Protein AF-0000000074207426 (afdb_homodimer)

Sequence (542 aa):
MSATTTFRVLRGVLITVVCAVISLPIIWMIAAAFKTNVQVTDPTVGLVFSPTWDNFRNVLADGALVHSFGNSMLIGVVSTALSVVIAVPAAWAVGRFRMRRTGSTVLVARIIPAISLLVPWYYMFAQLGLVGSHLVLILSHMFVSVPLILWIMIGFFEGLPVELEDAARTDGLSAFGAFLRIALPLAAPGTASAAVLAFIFSWNNFIFALILADERTVTMPVLLFNFMSYASTDWGGLMAAATLMTVPVLLAAIFGQRFLVAGLTAGATKGMSATTTFRVLRGVLITVVCAVISLPIIWMIAAAFKTNVQVTDPTVGLVFSPTWDNFRNVLADGALVHSFGNSMLIGVVSTALSVVIAVPAAWAVGRFRMRRTGSTVLVARIIPAISLLVPWYYMFAQLGLVGSHLVLILSHMFVSVPLILWIMIGFFEGLPVELEDAARTDGLSAFGAFLRIALPLAAPGTASAAVLAFIFSWNNFIFALILADERTVTMPVLLFNFMSYASTDWGGLMAAATLMTVPVLLAAIFGQRFLVAGLTAGATKG

Foldseek 3Di:
DPPVVVVVVVVVVVVVVVVCVVCVVVLLLVQLLQAAPVLNVDPVRDSDGDGHNVLVCVLPVVPLLVLQAVLLQVLLQLLLVVLLVVQQVVLLVCLVVPVVPVLVVVVVVVVPPPVVVVVVVLVVCVVVVNFAHSVSLSVVLNVVLNSQLNLLNNLVNNPDDCVQLVVVVVVPADSVRSCVPPSCVSCVLSSLQSSLVSSLCSLPDDPSCCRRHDSNNRHLNPVLVVVVVVCVVPVSNSSSSVSVSCVVVVVSCVVCVVRNVSRVVSSVPPD/DPPVVVVVVVVVVVVVVVVCVVCVVVLLLVQLLQAAPVLNPDPVRDSDGDGHNVLVCVLPVVPLLVLQAVLLQVLLQLLLVVLLVPQQVVLLVCLVVPVVPVLVVVVVVVVPPPVVVVVVVLVVCVVVVNFAHSVSLSVVLNVVLNSQLNLLNNLVNNPDDCVQLVVVVVVPADSVRSCVPPSCVSCVLSSLQSSLVSSLCSLPDDPSCCRRHDSNNRHLNPVLVVVVVVCVVPVSNSSSSVSVSCVVVVVSCVVCVVSNVVSVVSSVPPD

Secondary structure (DSSP, 8-state):
--HHHHHHHHHHHHHHHHHHHHHHHHHHHHHHHTS-HHHHH-TT--S-----SHHHHHHHHTSHHHHHHHHHHHHHHHHHHHHHHHHHHHHHHHHHTT-TTHHHHHHHHTTS-HHHHHHHHHHHHHHTT-TTSHHHHHHHHHHHHHHHHHHHHHHHHHHS-HHHHHHHHHTT--HHHHIIIIIHHHTHHHHHHHHHHHHHHHHH--HHHHHH--TTT--HHHHHHHHHTTGGG-HHHHHHHHHHHHHHHHHHHHHHHHHHHHHHHHHHHT-/--HHHHHHHHHHHHHHHHHHHHHHHHHHHHHHHTS-HHHHH-TT--S-----SHHHHHHHHTSHHHHHHHHHHHHHHHHHHHHHHHHHHHHHHHHHTT-TTHHHHHHHHTTS-HHHHHHHHHHHHHHTT-TTSHHHHHHHHHHHHHHHHHHHHHHHHHHS-HHHHHHHHHTT--HHHHIIIIIHHHTHHHHHHHHHHHHHHHHH--HHHHHH--TTT--HHHHHHHHHTTGGG-HHHHHHHHHHHHHHHHHHHHHHHHHHHHHHHHHHHT-

Solvent-accessible surface area (backbone atoms only — not comparable to full-atom values): 27584 Å² total; per-residue (Å²): 125,55,75,65,52,54,48,49,52,50,45,52,50,49,51,50,49,52,50,44,65,66,43,45,52,53,52,48,28,50,54,31,16,24,26,48,54,68,49,61,73,32,85,86,45,66,94,68,74,72,76,46,62,58,23,50,53,58,50,53,65,77,39,62,51,57,51,12,44,50,37,30,48,50,39,17,53,51,22,30,52,56,21,47,69,54,17,46,60,50,12,45,59,41,26,75,60,70,59,70,72,57,57,61,60,56,52,58,62,65,60,53,41,64,67,44,57,44,50,44,49,48,54,54,34,52,76,69,66,36,59,35,36,64,63,53,53,22,53,56,43,26,66,54,33,22,59,52,32,21,56,44,37,21,52,52,44,52,70,45,67,63,63,61,42,50,52,37,34,73,74,66,38,49,73,65,50,21,38,66,70,45,53,48,65,73,38,40,63,54,50,51,19,35,42,52,52,32,26,49,51,41,54,51,48,37,68,63,48,62,71,38,34,36,89,90,37,32,26,45,48,44,52,53,53,59,47,56,80,54,30,93,76,36,52,14,34,52,23,25,53,31,43,59,65,41,46,62,48,53,51,48,48,66,73,31,44,82,27,46,57,53,45,63,27,53,64,7,26,82,87,121,56,75,64,52,54,48,50,52,50,45,53,49,49,53,50,50,52,50,45,63,65,43,45,52,54,53,48,26,50,54,31,17,24,27,48,54,68,46,61,74,33,86,85,46,67,93,70,74,73,74,46,62,60,24,51,52,56,51,53,65,77,40,61,50,56,51,12,45,50,37,30,49,51,39,16,52,51,20,30,51,55,21,47,68,54,17,48,60,50,11,45,60,42,26,75,61,70,59,71,73,59,59,60,59,57,52,56,61,65,60,53,41,62,68,45,57,43,50,46,49,48,54,54,33,51,76,68,66,34,60,36,36,65,63,53,53,21,53,57,43,24,67,55,30,22,60,52,31,20,54,45,37,21,51,51,44,52,69,43,67,61,63,62,42,50,53,37,35,74,73,66,38,48,74,65,49,20,38,66,70,45,53,47,65,71,37,41,62,56,50,51,19,36,42,52,53,31,26,49,50,42,53,53,48,38,68,64,47,62,71,38,33,38,90,89,38,31,27,46,48,44,49,52,53,59,47,56,79,55,29,92,76,35,53,14,35,52,26,24,52,32,44,59,65,40,46,61,48,53,51,48,48,66,76,30,45,82,27,45,56,51,45,63,25,52,62,5,26,81,87

InterPro domains:
  IPR000515 ABC transporter type 1, transmembrane domain MetI-like [PF00528] (85-262)
  IPR000515 ABC transporter type 1, transmembrane domain MetI-like [PS50928] (69-256)
  IPR000515 ABC transporter type 1, transmembrane domain MetI-like [cd06261] (69-247)
  IPR035906 MetI-like superfamily [G3DSA:1.10.3720.10] (1-262)
  IPR035906 MetI-like superfamily [SSF161098] (6-271)
  IPR050901 Binding-protein-dependent ABC transporter permease [PTHR32243] (5-271)

pLDDT: mean 85.91, std 14.91, range [30.75, 98.81]

Nearest PDB structures (foldseek):
  7cad-assembly1_B  TM=8.859E-01  e=4.021E-14  Mycolicibacterium smegmatis MC2 155
  8ja7-assembly1_B  TM=8.448E-01  e=3.361E-13  Mycobacterium tuberculosis H37Rv
  8y5f-assembly1_C  TM=8.199E-01  e=2.062E-07  Escherichia coli
  8zx1-assembly1_B  TM=7.653E-01  e=8.752E-07  Escherichia coli
  2onk-assembly2_I  TM=7.871E-01  e=4.066E-06  Archaeoglobus fulgidus

Structure (mmCIF, N/CA/C/O backbone):
data_AF-0000000074207426-model_v1
#
loop_
_entity.id
_entity.type
_entity.pdbx_description
1 polymer 'Multiple sugar transport system permease protein'
#
loop_
_atom_site.group_PDB
_atom_site.id
_atom_site.type_symbol
_atom_site.label_atom_id
_atom_site.label_alt_id
_atom_site.label_comp_id
_atom_site.label_asym_id
_atom_site.label_entity_id
_atom_site.label_seq_id
_atom_site.pdbx_PDB_ins_code
_atom_site.Cartn_x
_atom_site.Cartn_y
_atom_site.Cartn_z
_atom_site.occupancy
_atom_site.B_iso_or_equiv
_atom_site.auth_seq_id
_atom_site.auth_comp_id
_atom_site.auth_asym_id
_atom_site.auth_atom_id
_atom_site.pdbx_PDB_model_num
ATOM 1 N N . MET A 1 1 ? 27.453 34.656 -8.008 1 43.22 1 MET A N 1
ATOM 2 C CA . MET A 1 1 ? 26.047 34.25 -7.895 1 43.22 1 MET A CA 1
ATOM 3 C C . MET A 1 1 ? 25.656 34.062 -6.434 1 43.22 1 MET A C 1
ATOM 5 O O . MET A 1 1 ? 26.375 33.406 -5.672 1 43.22 1 MET A O 1
ATOM 9 N N . SER A 1 2 ? 24.828 34.844 -5.914 1 53.19 2 SER A N 1
ATOM 10 C CA . SER A 1 2 ? 24.516 34.844 -4.488 1 53.19 2 SER A CA 1
ATOM 11 C C . SER A 1 2 ? 24.078 33.438 -4.035 1 53.19 2 SER A C 1
ATOM 13 O O . SER A 1 2 ? 23.641 32.625 -4.848 1 53.19 2 SER A O 1
ATOM 15 N N . ALA A 1 3 ? 24.641 33.062 -2.938 1 58.72 3 ALA A N 1
ATOM 16 C CA . ALA A 1 3 ? 24.359 31.781 -2.301 1 58.72 3 ALA A CA 1
ATOM 17 C C . ALA A 1 3 ? 22.906 31.391 -2.488 1 58.72 3 ALA A C 1
ATOM 19 O O . ALA A 1 3 ? 22.594 30.203 -2.674 1 58.72 3 ALA A O 1
ATOM 20 N N . THR A 1 4 ? 22.188 32.469 -2.725 1 62.38 4 THR A N 1
ATOM 21 C CA . THR A 1 4 ? 20.75 32.219 -2.861 1 62.38 4 THR A CA 1
ATOM 22 C C . THR A 1 4 ? 20.422 31.688 -4.25 1 62.38 4 THR A C 1
ATOM 24 O O . THR A 1 4 ? 19.578 30.797 -4.391 1 62.38 4 THR A O 1
ATOM 27 N N . THR A 1 5 ? 21.188 32.25 -5.258 1 64.69 5 THR A N 1
ATOM 28 C CA . THR A 1 5 ? 20.922 31.859 -6.637 1 64.69 5 THR A CA 1
ATOM 29 C C . THR A 1 5 ? 21.406 30.422 -6.887 1 64.69 5 THR A C 1
ATOM 31 O O . THR A 1 5 ? 20.719 29.641 -7.551 1 64.69 5 THR A O 1
ATOM 34 N N . THR A 1 6 ? 22.547 30.125 -6.387 1 63.72 6 THR A N 1
ATOM 35 C CA . THR A 1 6 ? 23.109 28.797 -6.566 1 63.72 6 THR A CA 1
ATOM 36 C C . THR A 1 6 ? 22.203 27.734 -5.938 1 63.72 6 THR A C 1
ATOM 38 O O . THR A 1 6 ? 21.984 26.672 -6.523 1 63.72 6 THR A O 1
ATOM 41 N N . PHE A 1 7 ? 21.641 28.156 -4.918 1 64.94 7 PHE A N 1
ATOM 42 C CA . PHE A 1 7 ? 20.797 27.203 -4.203 1 64.94 7 PHE A CA 1
ATOM 43 C C . PHE A 1 7 ? 19.469 27 -4.93 1 64.94 7 PHE A C 1
ATOM 45 O O . PHE A 1 7 ? 18.969 25.875 -4.996 1 64.94 7 PHE A O 1
ATOM 52 N N . ARG A 1 8 ? 19.047 28.047 -5.504 1 68.19 8 ARG A N 1
ATOM 53 C CA . ARG A 1 8 ? 17.828 27.969 -6.297 1 68.19 8 ARG A CA 1
ATOM 54 C C . ARG A 1 8 ? 18.031 27.078 -7.523 1 68.19 8 ARG A C 1
ATOM 56 O O . ARG A 1 8 ? 17.156 26.297 -7.887 1 68.19 8 ARG A O 1
ATOM 63 N N . VAL A 1 9 ? 19.156 27.281 -8.102 1 71.19 9 VAL A N 1
ATOM 64 C CA . VAL A 1 9 ? 19.469 26.5 -9.289 1 71.19 9 VAL A CA 1
ATOM 65 C C . VAL A 1 9 ? 19.656 25.031 -8.898 1 71.19 9 VAL A C 1
ATOM 67 O O . VAL A 1 9 ? 19.156 24.125 -9.586 1 71.19 9 VAL A O 1
ATOM 70 N N . LEU A 1 10 ? 20.219 24.797 -7.82 1 67.88 10 LEU A N 1
ATOM 71 C CA . LEU A 1 10 ? 20.453 23.438 -7.371 1 67.88 10 LEU A CA 1
ATOM 72 C C . LEU A 1 10 ? 19.141 22.75 -7.008 1 67.88 10 LEU A C 1
ATOM 74 O O . LEU A 1 10 ? 18.938 21.578 -7.324 1 67.88 10 LEU A O 1
ATOM 78 N N . ARG A 1 11 ? 18.422 23.516 -6.52 1 66.44 11 ARG A N 1
ATOM 79 C CA . ARG A 1 11 ? 17.109 23.016 -6.172 1 66.44 11 ARG A CA 1
ATOM 80 C C . ARG A 1 11 ? 16.312 22.656 -7.422 1 66.44 11 ARG A C 1
ATOM 82 O O . ARG A 1 11 ? 15.695 21.578 -7.48 1 66.44 11 ARG A O 1
ATOM 89 N N . GLY A 1 12 ? 16.328 23.578 -8.203 1 67.69 12 GLY A N 1
ATOM 90 C CA . GLY A 1 12 ? 15.633 23.328 -9.461 1 67.69 12 GLY A CA 1
ATOM 91 C C . GLY A 1 12 ? 16.141 22.094 -10.188 1 67.69 12 GLY A C 1
ATOM 92 O O . GLY A 1 12 ? 15.359 21.281 -10.688 1 67.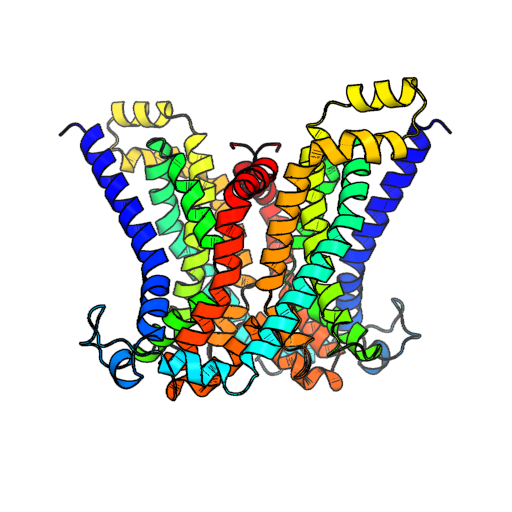69 12 GLY A O 1
ATOM 93 N N . VAL A 1 13 ? 17.344 21.922 -10.094 1 71.88 13 VAL A N 1
ATOM 94 C CA . VAL A 1 13 ? 17.984 20.797 -10.766 1 71.88 13 VAL A CA 1
ATOM 95 C C . VAL A 1 13 ? 17.609 19.5 -10.047 1 71.88 13 VAL A C 1
ATOM 97 O O . VAL A 1 13 ? 17.281 18.5 -10.688 1 71.88 13 VAL A O 1
ATOM 100 N N . LEU A 1 14 ? 17.5 19.562 -8.773 1 67.75 14 LEU A N 1
ATOM 101 C CA . LEU A 1 14 ? 17.203 18.375 -7.992 1 67.75 14 LEU A CA 1
ATOM 102 C C . LEU A 1 14 ? 15.758 17.938 -8.195 1 67.75 14 LEU A C 1
ATOM 104 O O . LEU A 1 14 ? 15.477 16.75 -8.406 1 67.75 14 LEU A O 1
ATOM 108 N N . ILE A 1 15 ? 14.961 18.891 -8.234 1 67.06 15 ILE A N 1
ATOM 109 C CA . ILE A 1 15 ? 13.547 18.594 -8.445 1 67.06 15 ILE A CA 1
ATOM 110 C C . ILE A 1 15 ? 13.336 18.016 -9.844 1 67.06 15 ILE A C 1
ATOM 112 O O . ILE A 1 15 ? 12.594 17.047 -10.023 1 67.06 15 ILE A O 1
ATOM 116 N N . THR A 1 16 ? 13.992 18.609 -10.727 1 70.44 16 THR A N 1
ATOM 117 C CA . THR A 1 16 ? 13.875 18.141 -12.102 1 70.44 16 THR A CA 1
ATOM 118 C C . THR A 1 16 ? 14.414 16.734 -12.258 1 70.44 16 THR A C 1
ATOM 120 O O . THR A 1 16 ? 13.805 15.891 -12.922 1 70.44 16 THR A O 1
ATOM 123 N N . VAL A 1 17 ? 15.445 16.453 -11.57 1 71.94 17 VAL A N 1
ATOM 124 C CA . VAL A 1 17 ? 16.078 15.148 -11.664 1 71.94 17 VAL A CA 1
ATOM 125 C C . VAL A 1 17 ? 15.18 14.094 -11.008 1 71.94 17 VAL A C 1
ATOM 127 O O . VAL A 1 17 ? 14.961 13.016 -11.57 1 71.94 17 VAL A O 1
ATOM 130 N N . VAL A 1 18 ? 14.617 14.484 -9.938 1 67.81 18 VAL A N 1
ATOM 131 C CA . VAL A 1 18 ? 13.766 13.539 -9.211 1 67.81 18 VAL A CA 1
ATOM 132 C C . VAL A 1 18 ? 12.5 13.266 -10.023 1 67.81 18 VAL A C 1
ATOM 134 O O . VAL A 1 18 ? 12.094 12.109 -10.18 1 67.81 18 VAL A O 1
ATOM 137 N N . CYS A 1 19 ? 11.977 14.266 -10.555 1 69.81 19 CYS A N 1
ATOM 138 C CA . CYS A 1 19 ? 10.781 14.117 -11.375 1 69.81 19 CYS A CA 1
ATOM 139 C C . CYS A 1 19 ? 11.078 13.297 -12.625 1 69.81 19 CYS A C 1
ATOM 141 O O . CYS A 1 19 ? 10.258 12.469 -13.039 1 69.81 19 CYS A O 1
ATOM 143 N N . ALA A 1 20 ? 12.219 13.586 -13.148 1 72.75 20 ALA A N 1
ATOM 144 C CA . ALA A 1 20 ? 12.602 12.859 -14.352 1 72.75 20 ALA A CA 1
ATOM 145 C C . ALA A 1 20 ? 12.82 11.383 -14.055 1 72.75 20 ALA A C 1
ATOM 147 O O . ALA A 1 20 ? 12.359 10.516 -14.805 1 72.75 20 ALA A O 1
ATOM 148 N N . VAL A 1 21 ? 13.383 11.109 -12.977 1 72.69 21 VAL A N 1
ATOM 149 C CA . VAL A 1 21 ? 13.688 9.734 -12.609 1 72.69 21 VAL A CA 1
ATOM 150 C C . VAL A 1 21 ? 12.383 8.977 -12.336 1 72.69 21 VAL A C 1
ATOM 152 O O . VAL A 1 21 ? 12.25 7.812 -12.719 1 72.69 21 VAL A O 1
ATOM 155 N N . ILE A 1 22 ? 11.461 9.672 -11.828 1 71.25 22 ILE A N 1
ATOM 156 C CA . ILE A 1 22 ? 10.195 9.039 -11.484 1 71.25 22 ILE A CA 1
ATOM 157 C C . ILE A 1 22 ? 9.336 8.891 -12.734 1 71.25 22 ILE A C 1
ATOM 159 O O . ILE A 1 22 ? 8.664 7.871 -12.922 1 71.25 22 ILE A O 1
ATOM 163 N N . SER A 1 23 ? 9.445 9.828 -13.664 1 78.75 23 SER A N 1
ATOM 164 C CA . SER A 1 23 ? 8.57 9.852 -14.828 1 78.75 23 SER A CA 1
ATOM 165 C C . SER A 1 23 ? 9.148 9.023 -15.977 1 78.75 23 SER A C 1
ATOM 167 O O . SER A 1 23 ? 8.414 8.57 -16.859 1 78.75 23 SER A O 1
ATOM 169 N N . LEU A 1 24 ? 10.406 8.789 -15.969 1 84.62 24 LEU A N 1
ATOM 170 C CA . LEU A 1 24 ? 11.086 8.18 -17.109 1 84.62 24 LEU A CA 1
ATOM 171 C C . LEU A 1 24 ? 10.57 6.77 -17.359 1 84.62 24 LEU A C 1
ATOM 173 O O . LEU A 1 24 ? 10.273 6.406 -18.5 1 84.62 24 LEU A O 1
ATOM 177 N N . PRO A 1 25 ? 10.375 6 -16.312 1 86.06 25 PRO A N 1
ATOM 178 C CA . PRO A 1 25 ? 9.867 4.652 -16.562 1 86.06 25 PRO A CA 1
ATOM 179 C C . PRO A 1 25 ? 8.461 4.66 -17.172 1 86.06 25 PRO A C 1
ATOM 181 O O . PRO A 1 25 ? 8.133 3.801 -17.984 1 86.06 25 PRO A O 1
ATOM 184 N N . ILE A 1 26 ? 7.719 5.609 -16.766 1 87.12 26 ILE A N 1
ATOM 185 C CA . ILE A 1 26 ? 6.352 5.703 -17.266 1 87.12 26 ILE A CA 1
ATOM 186 C C . ILE A 1 26 ? 6.359 6.145 -18.734 1 87.12 26 ILE A C 1
ATOM 188 O O . ILE A 1 26 ? 5.645 5.582 -19.562 1 87.12 26 ILE A O 1
ATOM 192 N N . ILE A 1 27 ? 7.195 7.105 -19 1 89.69 27 ILE A N 1
ATOM 193 C CA . ILE A 1 27 ? 7.312 7.605 -20.375 1 89.69 27 ILE A CA 1
ATOM 194 C C . ILE A 1 27 ? 7.809 6.492 -21.281 1 89.69 27 ILE A C 1
ATOM 196 O O . ILE A 1 27 ? 7.281 6.297 -22.391 1 89.69 27 ILE A O 1
ATOM 200 N N . TRP A 1 28 ? 8.734 5.809 -20.781 1 91.81 28 TRP A N 1
ATOM 201 C CA . TRP A 1 28 ? 9.273 4.703 -21.562 1 91.81 28 TRP A CA 1
ATOM 202 C C . TRP A 1 28 ? 8.227 3.611 -21.766 1 91.81 28 TRP A C 1
ATOM 204 O O . TRP A 1 28 ? 8.133 3.023 -22.844 1 91.81 28 TRP A O 1
ATOM 214 N N . MET A 1 29 ? 7.484 3.322 -20.719 1 93.81 29 MET A N 1
ATOM 215 C CA . MET A 1 29 ? 6.434 2.312 -20.797 1 93.81 29 MET A CA 1
ATOM 216 C C . MET A 1 29 ? 5.402 2.676 -21.859 1 93.81 29 MET A C 1
ATOM 218 O O . MET A 1 29 ? 5.035 1.84 -22.688 1 93.81 29 MET A O 1
ATOM 222 N N . ILE A 1 30 ? 5.035 3.914 -21.891 1 94.62 30 ILE A N 1
ATOM 223 C CA . ILE A 1 30 ? 4.043 4.383 -22.859 1 94.62 30 ILE A CA 1
ATOM 224 C C . ILE A 1 30 ? 4.633 4.34 -24.266 1 94.62 30 ILE A C 1
ATOM 226 O O . ILE A 1 30 ? 3.975 3.883 -25.203 1 94.62 30 ILE A O 1
ATOM 230 N N . ALA A 1 31 ? 5.871 4.789 -24.422 1 96 31 ALA A N 1
ATOM 231 C CA . ALA A 1 31 ? 6.539 4.738 -25.734 1 96 31 ALA A CA 1
ATOM 232 C C . ALA A 1 31 ? 6.672 3.301 -26.219 1 96 31 ALA A C 1
ATOM 234 O O . ALA A 1 31 ? 6.418 3.012 -27.391 1 96 31 ALA A O 1
ATOM 235 N N . ALA A 1 32 ? 7.035 2.416 -25.344 1 96.12 32 ALA A N 1
ATOM 236 C CA . ALA A 1 32 ? 7.254 1.014 -25.688 1 96.12 32 ALA A CA 1
ATOM 237 C C . ALA A 1 32 ? 5.953 0.345 -26.109 1 96.12 32 ALA A C 1
ATOM 239 O O . ALA A 1 32 ? 5.969 -0.599 -26.906 1 96.12 32 ALA A O 1
ATOM 240 N N . ALA A 1 33 ? 4.855 0.815 -25.594 1 97 33 ALA A N 1
ATOM 241 C CA . ALA A 1 33 ? 3.549 0.288 -25.969 1 97 33 ALA A CA 1
ATOM 242 C C . ALA A 1 33 ? 3.283 0.503 -27.453 1 97 33 ALA A C 1
ATOM 244 O O . ALA A 1 33 ? 2.498 -0.228 -28.062 1 97 33 ALA A O 1
ATOM 245 N N . PHE A 1 34 ? 3.98 1.486 -28.031 1 98.06 34 PHE A N 1
ATOM 246 C CA . PHE A 1 34 ? 3.783 1.828 -29.438 1 98.06 34 PHE A CA 1
ATOM 247 C C . PHE A 1 34 ? 4.926 1.294 -30.297 1 98.06 34 PHE A C 1
ATOM 249 O O . PHE A 1 34 ? 4.988 1.562 -31.484 1 98.06 34 PHE A O 1
ATOM 256 N N . LYS A 1 35 ? 5.789 0.527 -29.75 1 97.25 35 LYS A N 1
ATOM 257 C CA . LYS A 1 35 ? 6.926 -0.054 -30.469 1 97.25 35 LYS A CA 1
ATOM 258 C C . LYS A 1 35 ? 6.66 -1.513 -30.828 1 97.25 35 LYS A C 1
ATOM 260 O O . LYS A 1 35 ? 5.883 -2.193 -30.156 1 97.25 35 LYS A O 1
ATOM 265 N N . THR A 1 36 ? 7.355 -1.963 -31.875 1 95.19 36 THR A N 1
ATOM 266 C CA . THR A 1 36 ? 7.434 -3.402 -32.094 1 95.19 36 THR A CA 1
ATOM 267 C C . THR A 1 36 ? 8.344 -4.059 -31.062 1 95.19 36 THR A C 1
ATOM 269 O O . THR A 1 36 ? 9.148 -3.385 -30.406 1 95.19 36 THR A O 1
ATOM 272 N N . ASN A 1 37 ? 8.172 -5.324 -30.891 1 93.12 37 ASN A N 1
ATOM 273 C CA . ASN A 1 37 ? 9.008 -6.031 -29.922 1 93.12 37 ASN A CA 1
ATOM 274 C C . ASN A 1 37 ? 10.484 -5.871 -30.25 1 93.12 37 ASN A C 1
ATOM 276 O O . ASN A 1 37 ? 11.312 -5.758 -29.344 1 93.12 37 ASN A O 1
ATOM 280 N N . VAL A 1 38 ? 10.789 -5.832 -31.562 1 93.38 38 VAL A N 1
ATOM 281 C CA . VAL A 1 38 ? 12.172 -5.656 -32 1 93.38 38 VAL A CA 1
ATOM 282 C C . VAL A 1 38 ? 12.68 -4.273 -31.594 1 93.38 38 VAL A C 1
ATOM 284 O O . VAL A 1 38 ? 13.805 -4.137 -31.109 1 93.38 38 VAL A O 1
ATOM 287 N N . GLN A 1 39 ? 11.828 -3.301 -31.719 1 95 39 GLN A N 1
ATOM 288 C CA . GLN A 1 39 ? 12.203 -1.94 -31.344 1 95 39 GLN A CA 1
ATOM 289 C C . GLN A 1 39 ? 12.375 -1.813 -29.828 1 95 39 GLN A C 1
ATOM 291 O O . GLN A 1 39 ? 13.242 -1.07 -29.359 1 95 39 GLN A O 1
ATOM 296 N N . VAL A 1 40 ? 11.609 -2.502 -29.047 1 93.5 40 VAL A N 1
ATOM 297 C CA . VAL A 1 40 ? 11.656 -2.422 -27.594 1 93.5 40 VAL A CA 1
ATOM 298 C C . VAL A 1 40 ? 12.977 -3.002 -27.094 1 93.5 40 VAL A C 1
ATOM 300 O O . VAL A 1 40 ? 13.602 -2.449 -26.172 1 93.5 40 VAL A O 1
ATOM 303 N N . THR A 1 41 ? 13.398 -4.094 -27.719 1 90.56 41 THR A N 1
ATOM 304 C CA . THR A 1 41 ? 14.547 -4.832 -27.203 1 90.56 41 THR A CA 1
ATOM 305 C C . THR A 1 41 ? 15.844 -4.316 -27.812 1 90.56 41 THR A C 1
ATOM 307 O O . THR A 1 41 ? 16.938 -4.738 -27.422 1 90.56 41 THR A O 1
ATOM 310 N N . ASP A 1 42 ? 15.727 -3.395 -28.812 1 92.12 42 ASP A N 1
ATOM 311 C CA . ASP A 1 42 ? 16.891 -2.773 -29.438 1 92.12 42 ASP A CA 1
ATOM 312 C C . ASP A 1 42 ? 17.359 -1.553 -28.641 1 92.12 42 ASP A C 1
ATOM 314 O O . ASP A 1 42 ? 16.672 -0.523 -28.625 1 92.12 42 ASP A O 1
ATOM 318 N N . PRO A 1 43 ? 18.484 -1.621 -28.047 1 86.94 43 PRO A N 1
ATOM 319 C CA . PRO A 1 43 ? 18.938 -0.526 -27.188 1 86.94 43 PRO A CA 1
ATOM 320 C C . PRO A 1 43 ? 19.25 0.747 -27.969 1 86.94 43 PRO A C 1
ATOM 322 O O . PRO A 1 43 ? 19.359 1.826 -27.391 1 86.94 43 PRO A O 1
ATOM 325 N N . THR A 1 44 ? 19.344 0.686 -29.203 1 91 44 THR A N 1
ATOM 326 C CA . THR A 1 44 ? 19.656 1.85 -30.016 1 91 44 THR A CA 1
ATOM 327 C C . THR A 1 44 ? 18.391 2.652 -30.328 1 91 44 THR A C 1
ATOM 329 O O . THR A 1 44 ? 18.469 3.797 -30.766 1 91 44 THR A O 1
ATOM 332 N N . VAL A 1 45 ? 17.266 1.962 -30.094 1 90.5 45 VAL A N 1
ATOM 333 C CA . VAL A 1 45 ? 16 2.639 -30.344 1 90.5 45 VAL A CA 1
ATOM 334 C C . VAL A 1 45 ? 15.531 3.338 -29.062 1 90.5 45 VAL A C 1
ATOM 336 O O . VAL A 1 45 ? 15.234 2.684 -28.062 1 90.5 45 VAL A O 1
ATOM 339 N N . GLY A 1 46 ? 15.5 4.566 -29.047 1 89.25 46 GLY A N 1
ATOM 340 C CA . GLY A 1 46 ? 15.055 5.355 -27.922 1 89.25 46 GLY A CA 1
ATOM 341 C C . GLY A 1 46 ? 13.648 5.891 -28.078 1 89.25 46 GLY A C 1
ATOM 342 O O . GLY A 1 46 ? 12.719 5.133 -28.359 1 89.25 46 GLY A O 1
ATOM 343 N N . LEU A 1 47 ? 13.531 7.141 -28.031 1 90.19 47 LEU A N 1
ATOM 344 C CA . LEU A 1 47 ? 12.203 7.75 -28.078 1 90.19 47 LEU A CA 1
ATOM 345 C C . LEU A 1 47 ? 11.812 8.094 -29.5 1 90.19 47 LEU A C 1
ATOM 347 O O . LEU A 1 47 ? 10.68 8.492 -29.766 1 90.19 47 LEU A O 1
ATOM 351 N N . VAL A 1 48 ? 12.773 7.879 -30.438 1 92.44 48 VAL A N 1
ATOM 352 C CA . VAL A 1 48 ? 12.469 8.008 -31.859 1 92.44 48 VAL A CA 1
ATOM 353 C C . VAL A 1 48 ? 12.297 6.617 -32.469 1 92.44 48 VAL A C 1
ATOM 355 O O . VAL A 1 48 ? 13.234 5.82 -32.5 1 92.44 48 VAL A O 1
ATOM 358 N N . PHE A 1 49 ? 11.102 6.336 -32.875 1 95.56 49 PHE A N 1
ATOM 359 C CA . PHE A 1 49 ? 10.773 5.008 -33.375 1 95.56 49 PHE A CA 1
ATOM 360 C C . PHE A 1 49 ? 9.609 5.07 -34.344 1 95.56 49 PHE A C 1
ATOM 362 O O . PHE A 1 49 ? 9.023 6.133 -34.562 1 95.56 49 PHE A O 1
ATOM 369 N N . SER A 1 50 ? 9.344 3.959 -35.031 1 96.19 50 SER A N 1
ATOM 370 C CA . SER A 1 50 ? 8.164 3.822 -35.875 1 96.19 50 SER A CA 1
ATOM 371 C C . SER A 1 50 ? 6.977 3.279 -35.094 1 96.19 50 SER A C 1
ATOM 373 O O . SER A 1 50 ? 6.969 2.109 -34.719 1 96.19 50 SER A O 1
ATOM 375 N N . PRO A 1 51 ? 6.047 4.129 -34.844 1 97 51 PRO A N 1
ATOM 376 C CA . PRO A 1 51 ? 4.93 3.74 -34 1 97 51 PRO A CA 1
ATOM 377 C C . PRO A 1 51 ? 4.039 2.668 -34.625 1 97 51 PRO A C 1
ATOM 379 O O . PRO A 1 51 ? 3.928 2.598 -35.844 1 97 51 PRO A O 1
ATOM 382 N N . THR A 1 52 ? 3.512 1.816 -33.812 1 97.56 52 THR A N 1
ATOM 383 C CA . THR A 1 52 ? 2.52 0.824 -34.219 1 97.56 52 THR A CA 1
ATOM 384 C C . THR A 1 52 ? 1.406 0.733 -33.188 1 97.56 52 THR A C 1
ATOM 386 O O . THR A 1 52 ? 1.604 1.092 -32 1 97.56 52 THR A O 1
ATOM 389 N N . TRP A 1 53 ? 0.213 0.236 -33.594 1 97.44 53 TRP A N 1
ATOM 390 C CA . TRP A 1 53 ? -0.922 0.008 -32.719 1 97.44 53 TRP A CA 1
ATOM 391 C C . TRP A 1 53 ? -1.126 -1.483 -32.469 1 97.44 53 TRP A C 1
ATOM 393 O O . TRP A 1 53 ? -2.082 -1.882 -31.797 1 97.44 53 TRP A O 1
ATOM 403 N N . ASP A 1 54 ? -0.22 -2.262 -32.938 1 97.06 54 ASP A N 1
ATOM 404 C CA . ASP A 1 54 ? -0.378 -3.713 -32.938 1 97.06 54 ASP A CA 1
ATOM 405 C C . ASP A 1 54 ? -0.443 -4.25 -31.516 1 97.06 54 ASP A C 1
ATOM 407 O O . ASP A 1 54 ? -1.208 -5.172 -31.219 1 97.06 54 ASP A O 1
ATOM 411 N N . ASN A 1 55 ? 0.351 -3.684 -30.641 1 96.75 55 ASN A N 1
ATOM 412 C CA . ASN A 1 55 ? 0.349 -4.152 -29.266 1 96.75 55 ASN A CA 1
ATOM 413 C C . ASN A 1 55 ? -1.021 -3.984 -28.609 1 96.75 55 ASN A C 1
ATOM 415 O O . ASN A 1 55 ? -1.504 -4.887 -27.922 1 96.75 55 ASN A O 1
ATOM 419 N N . PHE A 1 56 ? -1.631 -2.857 -28.906 1 97.31 56 PHE A N 1
ATOM 420 C CA . PHE A 1 56 ? -2.951 -2.59 -28.359 1 97.31 56 PHE A CA 1
ATOM 421 C C . PHE A 1 56 ? -3.996 -3.51 -28.984 1 97.31 56 PHE A C 1
ATOM 423 O O . PHE A 1 56 ? -4.84 -4.066 -28.281 1 97.31 56 PHE A O 1
ATOM 430 N N . ARG A 1 57 ? -3.9 -3.691 -30.203 1 96.62 57 ARG A N 1
ATOM 431 C CA . ARG A 1 57 ? -4.824 -4.59 -30.891 1 96.62 57 ARG A CA 1
ATOM 432 C C . ARG A 1 57 ? -4.695 -6.016 -30.359 1 96.62 57 ARG A C 1
ATOM 434 O O . ARG A 1 57 ? -5.699 -6.676 -30.078 1 96.62 57 ARG A O 1
ATOM 441 N N . ASN A 1 58 ? -3.525 -6.449 -30.172 1 94.25 58 ASN A N 1
ATOM 442 C CA . ASN A 1 58 ? -3.26 -7.816 -29.734 1 94.25 58 ASN A CA 1
ATOM 443 C C . ASN A 1 58 ? -3.736 -8.055 -28.297 1 94.25 58 ASN A C 1
ATOM 445 O O . ASN A 1 58 ? -4.352 -9.078 -28.016 1 94.25 58 ASN A O 1
ATOM 449 N N . VAL A 1 59 ? -3.484 -7.105 -27.391 1 94.31 59 VAL A N 1
ATOM 450 C CA . VAL A 1 59 ? -3.818 -7.316 -25.984 1 94.31 59 VAL A CA 1
ATOM 451 C C . VAL A 1 59 ? -5.332 -7.23 -25.797 1 94.31 59 VAL A C 1
ATOM 453 O O . VAL A 1 59 ? -5.875 -7.797 -24.844 1 94.31 59 VAL A O 1
ATOM 456 N N . LEU A 1 60 ? -6.008 -6.57 -26.766 1 95.94 60 LEU A N 1
ATOM 457 C CA . LEU A 1 60 ? -7.457 -6.422 -26.656 1 95.94 60 LEU A CA 1
ATOM 458 C C . LEU A 1 60 ? -8.172 -7.555 -27.391 1 95.94 60 LEU A C 1
ATOM 460 O O . LEU A 1 60 ? -9.359 -7.789 -27.156 1 95.94 60 LEU A O 1
ATOM 464 N N . ALA A 1 61 ? -7.48 -8.289 -28.156 1 93.56 61 ALA A N 1
ATOM 465 C CA . ALA A 1 61 ? -8.078 -9.258 -29.078 1 93.56 61 ALA A CA 1
ATOM 466 C C . ALA A 1 61 ? -8.617 -10.469 -28.312 1 93.56 61 ALA A C 1
ATOM 468 O O . ALA A 1 61 ? -9.703 -10.969 -28.625 1 93.56 61 ALA A O 1
ATOM 469 N N . ASP A 1 62 ? -7.973 -10.945 -27.297 1 89.69 62 ASP A N 1
ATOM 470 C CA . ASP A 1 62 ? -8.383 -12.188 -26.641 1 89.69 62 ASP A CA 1
ATOM 471 C C . ASP A 1 62 ? -9.422 -11.922 -25.562 1 89.69 62 ASP A C 1
ATOM 473 O O . ASP A 1 62 ? -9.961 -12.859 -24.969 1 89.69 62 ASP A O 1
ATOM 477 N N . GLY A 1 63 ? -9.656 -10.727 -25.203 1 94.56 63 GLY A N 1
ATOM 478 C CA . GLY A 1 63 ? -10.75 -10.383 -24.312 1 94.56 63 GLY A CA 1
ATOM 479 C C . GLY A 1 63 ? -10.359 -10.422 -22.844 1 94.56 63 GLY A C 1
ATOM 480 O O . GLY A 1 63 ? -11.109 -9.961 -21.984 1 94.56 63 GLY A O 1
ATOM 481 N N . ALA A 1 64 ? -9.188 -10.992 -22.562 1 95.88 64 ALA A N 1
ATOM 482 C CA . ALA A 1 64 ? -8.75 -11.125 -21.172 1 95.88 64 ALA A CA 1
ATOM 483 C C . ALA A 1 64 ? -8.586 -9.75 -20.516 1 95.88 64 ALA A C 1
ATOM 485 O O . ALA A 1 64 ? -8.992 -9.555 -19.359 1 95.88 64 ALA A O 1
ATOM 486 N N . LEU A 1 65 ? -8.07 -8.844 -21.281 1 96.94 65 LEU A N 1
ATOM 487 C CA . LEU A 1 65 ? -7.852 -7.508 -20.75 1 96.94 65 LEU A CA 1
ATOM 488 C C . LEU A 1 65 ? -9.18 -6.797 -20.5 1 96.94 65 LEU A C 1
ATOM 490 O O . LEU A 1 65 ? -9.367 -6.184 -19.453 1 96.94 65 LEU A O 1
ATOM 494 N N . VAL A 1 66 ? -10.062 -6.898 -21.375 1 97.19 66 VAL A N 1
ATOM 495 C CA . VAL A 1 66 ? -11.367 -6.25 -21.25 1 97.19 66 VAL A CA 1
ATOM 496 C C . VAL A 1 66 ? -12.133 -6.852 -20.078 1 97.19 66 VAL A C 1
ATOM 498 O O . VAL A 1 66 ? -12.758 -6.129 -19.297 1 97.19 66 VAL A O 1
ATOM 501 N N . HIS A 1 67 ? -12.055 -8.125 -19.984 1 97.94 67 HIS A N 1
ATOM 502 C CA . HIS A 1 67 ? -12.711 -8.828 -18.891 1 97.94 67 HIS A CA 1
ATOM 503 C C . HIS A 1 67 ? -12.164 -8.383 -17.547 1 97.94 67 HIS A C 1
ATOM 505 O O . HIS A 1 67 ? -12.93 -8.078 -16.625 1 97.94 67 HIS A O 1
ATOM 511 N N . SER A 1 68 ? -10.883 -8.383 -17.359 1 98.19 68 SER A N 1
ATOM 512 C CA . SER A 1 68 ? -10.258 -7.984 -16.109 1 98.19 68 SER A CA 1
ATOM 513 C C . SER A 1 68 ? -10.5 -6.508 -15.805 1 98.19 68 SER A C 1
ATOM 515 O O . SER A 1 68 ? -10.625 -6.113 -14.648 1 98.19 68 SER A O 1
ATOM 517 N N . PHE A 1 69 ? -10.523 -5.719 -16.891 1 97.81 69 PHE A N 1
ATOM 518 C CA . PHE A 1 69 ? -10.867 -4.312 -16.734 1 97.81 69 PHE A CA 1
ATOM 519 C C . PHE A 1 69 ? -12.266 -4.16 -16.156 1 97.81 69 PHE A C 1
ATOM 521 O O . PHE A 1 69 ? -12.469 -3.398 -15.203 1 97.81 69 PHE A O 1
ATOM 528 N N . GLY A 1 70 ? -13.195 -4.848 -16.688 1 98 70 GLY A N 1
ATOM 529 C CA . GLY A 1 70 ? -14.555 -4.84 -16.172 1 98 70 GLY A CA 1
ATOM 530 C C . GLY A 1 70 ? -14.656 -5.285 -14.727 1 98 70 GLY A C 1
ATOM 531 O O . GLY A 1 70 ? -15.375 -4.68 -13.938 1 98 70 GLY A O 1
ATOM 532 N N . ASN A 1 71 ? -13.953 -6.324 -14.391 1 98.69 71 ASN A N 1
ATOM 533 C CA . ASN A 1 71 ? -13.938 -6.809 -13.016 1 98.69 71 ASN A CA 1
ATOM 534 C C . ASN A 1 71 ? -13.391 -5.75 -12.055 1 98.69 71 ASN A C 1
ATOM 536 O O . ASN A 1 71 ? -13.977 -5.508 -11 1 98.69 71 ASN A O 1
ATOM 540 N N . SER A 1 72 ? -12.266 -5.152 -12.477 1 98.44 72 SER A N 1
ATOM 541 C CA . SER A 1 72 ? -11.672 -4.117 -11.641 1 98.44 72 SER A CA 1
ATOM 542 C C . SER A 1 72 ? -12.625 -2.945 -11.445 1 98.44 72 SER A C 1
ATOM 544 O O . SER A 1 72 ? -12.75 -2.414 -10.344 1 98.44 72 SER A O 1
ATOM 546 N N . MET A 1 73 ? -13.312 -2.598 -12.508 1 97.94 73 MET A N 1
ATOM 547 C CA . MET A 1 73 ? -14.266 -1.5 -12.43 1 97.94 73 MET A CA 1
ATOM 548 C C . MET A 1 73 ? -15.438 -1.864 -11.523 1 97.94 73 MET A C 1
ATOM 550 O O . MET A 1 73 ? -15.812 -1.086 -10.648 1 97.94 73 MET A O 1
ATOM 554 N N . LEU A 1 74 ? -15.953 -2.994 -11.695 1 98.62 74 LEU A N 1
ATOM 555 C CA . LEU A 1 74 ? -17.094 -3.451 -10.906 1 98.62 74 LEU A CA 1
ATOM 556 C C . LEU A 1 74 ? -16.734 -3.5 -9.422 1 98.62 74 LEU A C 1
ATOM 558 O O . LEU A 1 74 ? -17.453 -2.926 -8.594 1 98.62 74 LEU A O 1
ATOM 562 N N . ILE A 1 75 ? -15.656 -4.152 -9.094 1 98.75 75 ILE A N 1
ATOM 563 C CA . ILE A 1 75 ? -15.219 -4.312 -7.711 1 98.75 75 ILE A CA 1
ATOM 564 C C . ILE A 1 75 ? -14.914 -2.943 -7.105 1 98.75 75 ILE A C 1
ATOM 566 O O . ILE A 1 75 ? -15.312 -2.654 -5.977 1 98.75 75 ILE A O 1
ATOM 570 N N . GLY A 1 76 ? -14.219 -2.104 -7.898 1 98.31 76 GLY A N 1
ATOM 571 C CA . GLY A 1 76 ? -13.852 -0.783 -7.41 1 98.31 76 GLY A CA 1
ATOM 572 C C . GLY A 1 76 ? -15.055 0.109 -7.156 1 98.31 76 GLY A C 1
ATOM 573 O O . GLY A 1 76 ? -15.164 0.722 -6.094 1 98.31 76 GLY A O 1
ATOM 574 N N . VAL A 1 77 ? -15.977 0.12 -8.078 1 98 77 VAL A N 1
ATOM 575 C CA . VAL A 1 77 ? -17.141 1.001 -7.977 1 98 77 VAL A CA 1
ATOM 576 C C . VAL A 1 77 ? -18.062 0.512 -6.863 1 98 77 VAL A C 1
ATOM 578 O O . VAL A 1 77 ? -18.484 1.298 -6.016 1 98 77 VAL A O 1
ATOM 581 N N . VAL A 1 78 ? -18.297 -0.738 -6.797 1 98.81 78 VAL A N 1
ATOM 582 C CA . VAL A 1 78 ? -19.25 -1.279 -5.84 1 98.81 78 VAL A CA 1
ATOM 583 C C . VAL A 1 78 ? -18.672 -1.2 -4.43 1 98.81 78 VAL A C 1
ATOM 585 O O . VAL A 1 78 ? -19.359 -0.784 -3.492 1 98.81 78 VAL A O 1
ATOM 588 N N . SER A 1 79 ? -17.406 -1.608 -4.254 1 98.69 79 SER A N 1
ATOM 589 C CA . SER A 1 79 ? -16.797 -1.533 -2.932 1 98.69 79 SER A CA 1
ATOM 590 C C . SER A 1 79 ? -16.734 -0.094 -2.434 1 98.69 79 SER A C 1
ATOM 592 O O . SER A 1 79 ? -16.969 0.17 -1.252 1 98.69 79 SER A O 1
ATOM 594 N N . THR A 1 80 ? -16.438 0.847 -3.344 1 98.19 80 THR A N 1
ATOM 595 C CA . THR A 1 80 ? -16.359 2.256 -2.971 1 98.19 80 THR A CA 1
ATOM 596 C C . THR A 1 80 ? -17.75 2.775 -2.576 1 98.19 80 THR A C 1
ATOM 598 O O . THR A 1 80 ? -17.906 3.4 -1.526 1 98.19 80 THR A O 1
ATOM 601 N N . ALA A 1 81 ? -18.734 2.473 -3.357 1 98.62 81 ALA A N 1
ATOM 602 C CA . ALA A 1 81 ? -20.094 2.943 -3.1 1 98.62 81 ALA A CA 1
ATOM 603 C C . ALA A 1 81 ? -20.609 2.414 -1.765 1 98.62 81 ALA A C 1
ATOM 605 O O . ALA A 1 81 ? -21.141 3.174 -0.953 1 98.62 81 ALA A O 1
ATOM 606 N N . LEU A 1 82 ? -20.438 1.17 -1.557 1 98.62 82 LEU A N 1
ATOM 607 C CA . LEU A 1 82 ? -20.906 0.566 -0.313 1 98.62 82 LEU A CA 1
ATOM 608 C C . LEU A 1 82 ? -20.125 1.117 0.882 1 98.62 82 LEU A C 1
ATOM 610 O O . LEU A 1 82 ? -20.703 1.318 1.955 1 98.62 82 LEU A O 1
ATOM 614 N N . SER A 1 83 ? -18.844 1.36 0.688 1 98.19 83 SER A N 1
ATOM 615 C CA . SER A 1 83 ? -18.031 1.921 1.763 1 98.19 83 SER A CA 1
ATOM 616 C C . SER A 1 83 ? -18.469 3.34 2.105 1 98.19 83 SER A C 1
ATOM 618 O O . SER A 1 83 ? -18.484 3.729 3.275 1 98.19 83 SER A O 1
ATOM 620 N N . VAL A 1 84 ? -18.828 4.086 1.096 1 98.06 84 VAL A N 1
ATOM 621 C CA . VAL A 1 84 ? -19.312 5.449 1.32 1 98.06 84 VAL A CA 1
ATOM 622 C C . VAL A 1 84 ? -20.594 5.414 2.131 1 98.06 84 VAL A C 1
ATOM 624 O O . VAL A 1 84 ? -20.75 6.164 3.098 1 98.06 84 VAL A O 1
ATOM 627 N N . VAL A 1 85 ? -21.5 4.582 1.788 1 97.62 85 VAL A N 1
ATOM 628 C CA . VAL A 1 85 ? -22.797 4.469 2.428 1 97.62 85 VAL A CA 1
ATOM 629 C C . VAL A 1 85 ? -22.625 4.129 3.906 1 97.62 85 VAL A C 1
ATOM 631 O O . VAL A 1 85 ? -23.375 4.617 4.758 1 97.62 85 VAL A O 1
ATOM 634 N N . ILE A 1 86 ? -21.594 3.41 4.207 1 94.56 86 ILE A N 1
ATOM 635 C CA . ILE A 1 86 ? -21.375 2.945 5.574 1 94.56 86 ILE A CA 1
ATOM 636 C C . ILE A 1 86 ? -20.516 3.949 6.332 1 94.56 86 ILE A C 1
ATOM 638 O O . ILE A 1 86 ? -20.859 4.359 7.441 1 94.56 86 ILE A O 1
ATOM 642 N N . ALA A 1 87 ? -19.438 4.402 5.73 1 94.69 87 ALA A N 1
ATOM 643 C CA . ALA A 1 87 ? -18.391 5.137 6.43 1 94.69 87 ALA A CA 1
ATOM 644 C C . ALA A 1 87 ? -18.781 6.594 6.637 1 94.69 87 ALA A C 1
ATOM 646 O O . ALA A 1 87 ? -18.406 7.211 7.641 1 94.69 87 ALA A O 1
ATOM 647 N N . VAL A 1 88 ? -19.516 7.152 5.73 1 95.25 88 VAL A N 1
ATOM 648 C CA . VAL A 1 88 ? -19.797 8.586 5.797 1 95.25 88 VAL A CA 1
ATOM 649 C C . VAL A 1 88 ? -20.734 8.867 6.973 1 95.25 88 VAL A C 1
ATOM 651 O O . VAL A 1 88 ? -20.438 9.719 7.816 1 95.25 88 VAL A O 1
ATOM 654 N N . PRO A 1 89 ? -21.891 8.164 7.109 1 93.06 89 PRO A N 1
ATOM 655 C CA . PRO A 1 89 ? -22.703 8.406 8.305 1 93.06 89 PRO A CA 1
ATOM 656 C C . PRO A 1 89 ? -21.969 8.094 9.594 1 93.06 89 PRO A C 1
ATOM 658 O O . PRO A 1 89 ? -22.156 8.781 10.602 1 93.06 89 PRO A O 1
ATOM 661 N N . ALA A 1 90 ? -21.188 7.066 9.57 1 88.44 90 ALA A N 1
ATOM 662 C CA . ALA A 1 90 ? -20.406 6.715 10.758 1 88.44 90 ALA A CA 1
ATOM 663 C C . ALA A 1 90 ? -19.422 7.832 11.125 1 88.44 90 ALA A C 1
ATOM 665 O O . ALA A 1 90 ? -19.266 8.156 12.297 1 88.44 90 ALA A O 1
ATOM 666 N N . ALA A 1 91 ? -18.781 8.352 10.117 1 90.56 91 ALA A N 1
ATOM 667 C CA . ALA A 1 91 ? -17.844 9.445 10.344 1 90.56 91 ALA A CA 1
ATOM 668 C C . ALA A 1 91 ? -18.562 10.656 10.938 1 90.56 91 ALA A C 1
ATOM 670 O O . ALA A 1 91 ? -18.016 11.352 11.789 1 90.56 91 ALA A O 1
ATOM 671 N N . TRP A 1 92 ? -19.734 10.938 10.469 1 90 92 TRP A N 1
ATOM 672 C CA . TRP A 1 92 ? -20.531 12.031 11 1 90 92 TRP A CA 1
ATOM 673 C C . TRP A 1 92 ? -20.844 11.82 12.477 1 90 92 TRP A C 1
ATOM 675 O O . TRP A 1 92 ? -20.688 12.734 13.289 1 90 92 TRP A O 1
ATOM 685 N N . ALA A 1 93 ? -21.25 10.641 12.719 1 84.5 93 ALA A N 1
ATOM 686 C CA . ALA A 1 93 ? -21.562 10.312 14.102 1 84.5 93 ALA A CA 1
ATOM 687 C C . ALA A 1 93 ? -20.328 10.477 15 1 84.5 93 ALA A C 1
ATOM 689 O O . ALA A 1 93 ? -20.438 11 16.109 1 84.5 93 ALA A O 1
ATOM 690 N N . VAL A 1 94 ? -19.203 10.117 14.547 1 80.31 94 VAL A N 1
ATOM 691 C CA . VAL A 1 94 ? -17.969 10.172 15.32 1 80.31 94 VAL A CA 1
ATOM 692 C C . VAL A 1 94 ? -17.484 11.617 15.406 1 80.31 94 VAL A C 1
ATOM 694 O O . VAL A 1 94 ? -17.016 12.055 16.469 1 80.31 94 VAL A O 1
ATOM 697 N N . GLY A 1 95 ? -17.453 12.305 14.359 1 76.88 95 GLY A N 1
ATOM 698 C CA . GLY A 1 95 ? -16.984 13.68 14.305 1 76.88 95 GLY A CA 1
ATOM 699 C C . GLY A 1 95 ? -17.75 14.609 15.227 1 76.88 95 GLY A C 1
ATOM 700 O O . GLY A 1 95 ? -17.203 15.578 15.742 1 76.88 95 GLY A O 1
ATOM 701 N N . ARG A 1 96 ? -18.875 14.453 15.367 1 74.62 96 ARG A N 1
ATOM 702 C CA . ARG A 1 96 ? -19.703 15.32 16.188 1 74.62 96 ARG A CA 1
ATOM 703 C C . ARG A 1 96 ? -19.562 14.977 17.672 1 74.62 96 ARG A C 1
ATOM 705 O O . ARG A 1 96 ? -19.797 15.812 18.547 1 74.62 96 ARG A O 1
ATOM 712 N N . PHE A 1 97 ? -19 13.805 17.797 1 63 97 PHE A N 1
ATOM 713 C CA . PHE A 1 97 ? -18.953 13.445 19.219 1 63 97 PHE A CA 1
ATOM 714 C C . PHE A 1 97 ? -17.516 13.461 19.719 1 63 97 PHE A C 1
ATOM 716 O O . PHE A 1 97 ? -17.219 12.938 20.797 1 63 97 PHE A O 1
ATOM 723 N N . ARG A 1 98 ? -16.578 14.281 19.156 1 58.25 98 ARG A N 1
ATOM 724 C CA . ARG A 1 98 ? -15.195 14.602 19.516 1 58.25 98 ARG A CA 1
ATOM 725 C C . ARG A 1 98 ? -14.414 13.344 19.875 1 58.25 98 ARG A C 1
ATOM 727 O O . ARG A 1 98 ? -13.734 13.297 20.906 1 58.25 98 ARG A O 1
ATOM 734 N N . MET A 1 99 ? -14.648 12.266 19.281 1 53.78 99 MET A N 1
ATOM 735 C CA . MET A 1 99 ? -13.938 11.031 19.609 1 53.78 99 MET A CA 1
ATOM 736 C C . MET A 1 99 ? -12.523 11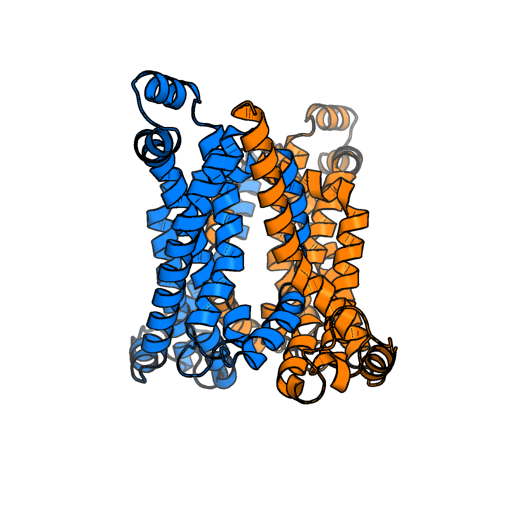.055 19.047 1 53.78 99 MET A C 1
ATOM 738 O O . MET A 1 99 ? -12.211 10.32 18.109 1 53.78 99 MET A O 1
ATOM 742 N N . ARG A 1 100 ? -11.695 12.023 19.312 1 53.03 100 ARG A N 1
ATOM 743 C CA . ARG A 1 100 ? -10.391 12.273 18.719 1 53.03 100 ARG A CA 1
ATOM 744 C C . ARG A 1 100 ? -9.453 11.086 18.938 1 53.03 100 ARG A C 1
ATOM 746 O O . ARG A 1 100 ? -8.578 10.82 18.109 1 53.03 100 ARG A O 1
ATOM 753 N N . ARG A 1 101 ? -9.578 10.281 20.031 1 53.72 101 ARG A N 1
ATOM 754 C CA . ARG A 1 101 ? -8.516 9.367 20.453 1 53.72 101 ARG A CA 1
ATOM 755 C C . ARG A 1 101 ? -8.609 8.047 19.688 1 53.72 101 ARG A C 1
ATOM 757 O O . ARG A 1 101 ? -7.656 7.266 19.688 1 53.72 101 ARG A O 1
ATOM 764 N N . THR A 1 102 ? -9.633 7.82 19 1 52.09 102 THR A N 1
ATOM 765 C CA . THR A 1 102 ? -9.812 6.492 18.422 1 52.09 102 THR A CA 1
ATOM 766 C C . THR A 1 102 ? -9.031 6.359 17.125 1 52.09 102 THR A C 1
ATOM 768 O O . THR A 1 102 ? -8.625 5.258 16.75 1 52.09 102 THR A O 1
ATOM 771 N N . GLY A 1 103 ? -8.641 7.465 16.656 1 53.03 103 GLY A N 1
ATOM 772 C CA . GLY A 1 103 ? -7.977 7.449 15.367 1 53.03 103 GLY A CA 1
ATOM 773 C C . GLY A 1 103 ? -6.578 6.867 15.43 1 53.03 103 GLY A C 1
ATOM 774 O O . GLY A 1 103 ? -6.16 6.148 14.516 1 53.03 103 GLY A O 1
ATOM 775 N N . SER A 1 104 ? -5.965 6.98 16.594 1 56.47 104 SER A N 1
ATOM 776 C CA . SER A 1 104 ? -4.586 6.516 16.719 1 56.47 104 SER A CA 1
ATOM 777 C C . SER A 1 104 ? -4.52 4.996 16.781 1 56.47 104 SER A C 1
ATOM 779 O O . SER A 1 104 ? -3.578 4.387 16.266 1 56.47 104 SER A O 1
ATOM 781 N N . THR A 1 105 ? -5.496 4.414 17.422 1 57.44 105 THR A N 1
ATOM 782 C CA . THR A 1 105 ? -5.473 2.963 17.578 1 57.44 105 THR A CA 1
ATOM 783 C C . THR A 1 105 ? -5.723 2.277 16.234 1 57.44 105 THR A C 1
ATOM 785 O O . THR A 1 105 ? -5.105 1.256 15.93 1 57.44 105 THR A O 1
ATOM 788 N N . VAL A 1 106 ? -6.504 2.93 15.477 1 56 106 VAL A N 1
ATOM 789 C CA . VAL A 1 106 ? -6.855 2.359 14.18 1 56 106 VAL A CA 1
ATOM 790 C C . VAL A 1 106 ? -5.648 2.416 13.242 1 56 106 VAL A C 1
ATOM 792 O O . VAL A 1 106 ? -5.426 1.501 12.445 1 56 106 VAL A O 1
ATOM 795 N N . LEU A 1 107 ? -4.82 3.336 13.594 1 55.34 107 LEU A N 1
ATOM 796 C CA . LEU A 1 107 ? -3.662 3.504 12.719 1 55.34 107 LEU A CA 1
ATOM 797 C C . LEU A 1 107 ? -2.605 2.443 13.008 1 55.34 107 LEU A C 1
ATOM 799 O O . LEU A 1 107 ? -1.936 1.963 12.094 1 55.34 107 LEU A O 1
ATOM 803 N N . VAL A 1 108 ? -2.609 2.02 14.281 1 60.41 108 VAL A N 1
ATOM 804 C CA . VAL A 1 108 ? -1.637 0.992 14.633 1 60.41 108 VAL A CA 1
ATOM 805 C C . VAL A 1 108 ? -2.023 -0.335 13.984 1 60.41 108 VAL A C 1
ATOM 807 O O . VAL A 1 108 ? -1.157 -1.09 13.539 1 60.41 108 VAL A O 1
ATOM 810 N N . ALA A 1 109 ? -3.307 -0.531 13.844 1 60.59 109 ALA A N 1
ATOM 811 C CA . ALA A 1 109 ? -3.785 -1.771 13.234 1 60.59 109 ALA A CA 1
ATOM 812 C C . ALA A 1 109 ? -3.41 -1.838 11.758 1 60.59 109 ALA A C 1
ATOM 814 O O . ALA A 1 109 ? -3.246 -2.926 11.203 1 60.59 109 ALA A O 1
ATOM 815 N N . ARG A 1 110 ? -3.068 -0.677 11.25 1 62.28 110 ARG A N 1
ATOM 816 C CA . ARG A 1 110 ? -2.783 -0.615 9.82 1 62.28 110 ARG A CA 1
ATOM 817 C C . ARG A 1 110 ? -1.341 -1.012 9.531 1 62.28 110 ARG A C 1
ATOM 819 O O . ARG A 1 110 ? -0.98 -1.269 8.375 1 62.28 110 ARG A O 1
ATOM 826 N N . ILE A 1 111 ? -0.704 -1.265 10.641 1 73.69 111 ILE A N 1
ATOM 827 C CA . ILE A 1 111 ? 0.709 -1.565 10.438 1 73.69 111 ILE A CA 1
ATOM 828 C C . ILE A 1 111 ? 0.903 -3.074 10.305 1 73.69 111 ILE A C 1
ATOM 830 O O . ILE A 1 111 ? 1.938 -3.535 9.82 1 73.69 111 ILE A O 1
ATOM 834 N N . ILE A 1 112 ? -0.163 -3.76 10.523 1 78.12 112 ILE A N 1
ATOM 835 C CA . ILE A 1 112 ? -0.119 -5.211 10.391 1 78.12 112 ILE A CA 1
ATOM 836 C C . ILE A 1 112 ? 0.115 -5.594 8.93 1 78.12 112 ILE A C 1
ATOM 838 O O . ILE A 1 112 ? -0.518 -5.043 8.031 1 78.12 112 ILE A O 1
ATOM 842 N N . PRO A 1 113 ? 1.052 -6.566 8.711 1 86.25 113 PRO A N 1
ATOM 843 C CA . PRO A 1 113 ? 1.269 -7.012 7.332 1 86.25 113 PRO A CA 1
ATOM 844 C C . PRO A 1 113 ? -0.007 -7.531 6.672 1 86.25 113 PRO A C 1
ATOM 846 O O . PRO A 1 113 ? -0.667 -8.422 7.215 1 86.25 113 PRO A O 1
ATOM 849 N N . ALA A 1 114 ? -0.308 -7.012 5.613 1 84.31 114 ALA A N 1
ATOM 850 C CA . ALA A 1 114 ? -1.542 -7.355 4.91 1 84.31 114 ALA A CA 1
ATOM 851 C C . ALA A 1 114 ? -1.601 -8.852 4.605 1 84.31 114 ALA A C 1
ATOM 853 O O . ALA A 1 114 ? -2.646 -9.484 4.77 1 84.31 114 ALA A O 1
ATOM 854 N N . ILE A 1 115 ? -0.488 -9.359 4.238 1 89.56 115 ILE A N 1
ATOM 855 C CA . ILE A 1 115 ? -0.476 -10.758 3.842 1 89.56 115 ILE A CA 1
ATOM 856 C C . ILE A 1 115 ? -0.759 -11.641 5.059 1 89.56 115 ILE A C 1
ATOM 858 O O . ILE A 1 115 ? -1.407 -12.688 4.938 1 89.56 115 ILE A O 1
ATOM 862 N N . SER A 1 116 ? -0.268 -11.242 6.223 1 89.12 116 SER A N 1
ATOM 863 C CA . SER A 1 116 ? -0.547 -12.008 7.43 1 89.12 116 SER A CA 1
ATOM 864 C C . SER A 1 116 ? -2.035 -12.008 7.758 1 89.12 116 SER A C 1
ATOM 866 O O . SER A 1 116 ? -2.59 -13.031 8.164 1 89.12 116 SER A O 1
ATOM 868 N N . LEU A 1 117 ? -2.617 -10.906 7.535 1 87.25 117 LEU A N 1
ATOM 869 C CA . LEU A 1 117 ? -4.047 -10.789 7.809 1 87.25 117 LEU A CA 1
ATOM 870 C C . LEU A 1 117 ? -4.859 -11.594 6.793 1 87.25 117 LEU A C 1
ATOM 872 O O . LEU A 1 117 ? -5.918 -12.133 7.129 1 87.25 117 LEU A O 1
ATOM 876 N N . LEU A 1 118 ? -4.371 -11.719 5.641 1 91.56 118 LEU A N 1
ATOM 877 C CA . LEU A 1 118 ? -5.098 -12.406 4.582 1 91.56 118 LEU A CA 1
ATOM 878 C C . LEU A 1 118 ? -5.148 -13.906 4.852 1 91.56 118 LEU A C 1
ATOM 880 O O . LEU A 1 118 ? -6 -14.617 4.305 1 91.56 118 LEU A O 1
ATOM 884 N N . VAL A 1 119 ? -4.242 -14.414 5.688 1 92.5 119 VAL A N 1
ATOM 885 C CA . VAL A 1 119 ? -4.188 -15.852 5.945 1 92.5 119 VAL A CA 1
ATOM 886 C C . VAL A 1 119 ? -5.465 -16.297 6.648 1 92.5 119 VAL A C 1
ATOM 888 O O . VAL A 1 119 ? -6.203 -17.141 6.137 1 92.5 119 VAL A O 1
ATOM 891 N N . PRO A 1 120 ? -5.816 -15.711 7.75 1 91 120 PRO A N 1
ATOM 892 C CA . PRO A 1 120 ? -7.07 -16.125 8.383 1 91 120 PRO A CA 1
ATOM 893 C C . PRO A 1 120 ? -8.297 -15.781 7.543 1 91 120 PRO A C 1
ATOM 895 O O . PRO A 1 120 ? -9.297 -16.5 7.57 1 91 120 PRO A O 1
ATOM 898 N N . TRP A 1 121 ? -8.242 -14.719 6.801 1 91.12 121 TRP A N 1
ATOM 899 C CA . TRP A 1 121 ? -9.344 -14.359 5.918 1 91.12 121 TRP A CA 1
ATOM 900 C C . TRP A 1 121 ? -9.531 -15.398 4.824 1 91.12 121 TRP A C 1
ATOM 902 O O . TRP A 1 121 ? -10.664 -15.781 4.504 1 91.12 121 TRP A O 1
ATOM 912 N N . TYR A 1 122 ? -8.438 -15.789 4.254 1 92.75 122 TYR A N 1
ATOM 913 C CA . TYR A 1 122 ? -8.5 -16.797 3.211 1 92.75 122 TYR A CA 1
ATOM 914 C C . TYR A 1 122 ? -9.117 -18.094 3.744 1 92.75 122 TYR A C 1
ATOM 916 O O . TYR A 1 122 ? -9.945 -18.719 3.078 1 92.75 122 TYR A O 1
ATOM 924 N N . TYR A 1 123 ? -8.664 -18.5 4.898 1 91.75 123 TYR A N 1
ATOM 925 C CA . TYR A 1 123 ? -9.219 -19.688 5.52 1 91.75 123 TYR A CA 1
ATOM 926 C C . TYR A 1 123 ? -10.734 -19.578 5.668 1 91.75 123 TYR A C 1
ATOM 928 O O . TYR A 1 123 ? -11.477 -20.469 5.258 1 91.75 123 TYR A O 1
ATOM 936 N N . MET A 1 124 ? -11.18 -18.469 6.238 1 90.31 124 MET A N 1
ATOM 937 C CA . MET A 1 124 ? -12.602 -18.234 6.48 1 90.31 124 MET A CA 1
ATOM 938 C C . MET A 1 124 ? -13.383 -18.234 5.168 1 90.31 124 MET A C 1
ATOM 940 O O . MET A 1 124 ? -14.414 -18.906 5.051 1 90.31 124 MET A O 1
ATOM 944 N N . PHE A 1 125 ? -12.938 -17.562 4.156 1 93.56 125 PHE A N 1
ATOM 945 C CA . PHE A 1 125 ? -13.641 -17.453 2.879 1 93.56 125 PHE A CA 1
ATOM 946 C C . PHE A 1 125 ? -13.625 -18.781 2.141 1 93.56 125 PHE A C 1
ATOM 948 O O . PHE A 1 125 ? -14.578 -19.125 1.432 1 93.56 125 PHE A O 1
ATOM 955 N N . ALA A 1 126 ? -12.484 -19.469 2.283 1 91.88 126 ALA A N 1
ATOM 956 C CA . ALA A 1 126 ? -12.414 -20.797 1.684 1 91.88 126 ALA A CA 1
ATOM 957 C C . ALA A 1 126 ? -13.445 -21.734 2.299 1 91.88 126 ALA A C 1
ATOM 959 O O . ALA A 1 126 ? -14.125 -22.469 1.586 1 91.88 126 ALA A O 1
ATOM 960 N N . GLN A 1 127 ? -13.602 -21.656 3.619 1 90.25 127 GLN A N 1
ATOM 961 C CA . GLN A 1 127 ? -14.578 -22.5 4.309 1 90.25 127 GLN A CA 1
ATOM 962 C C . GLN A 1 127 ? -16 -22.141 3.895 1 90.25 127 GLN A C 1
ATOM 964 O O . GLN A 1 127 ? -16.875 -23.016 3.828 1 90.25 127 GLN A O 1
ATOM 969 N N . LEU A 1 128 ? -16.203 -20.922 3.543 1 94.06 128 LEU A N 1
ATOM 970 C CA . LEU A 1 128 ? -17.547 -20.453 3.17 1 94.06 128 LEU A CA 1
ATOM 971 C C . LEU A 1 128 ? -17.781 -20.641 1.676 1 94.06 128 LEU A C 1
ATOM 973 O O . LEU A 1 128 ? -18.875 -20.344 1.176 1 94.06 128 LEU A O 1
ATOM 977 N N . GLY A 1 129 ? -16.781 -21.047 0.956 1 95 129 GLY A N 1
ATOM 978 C CA . GLY A 1 129 ? -16.906 -21.266 -0.478 1 95 129 GLY A CA 1
ATOM 979 C C . GLY A 1 129 ? -16.984 -19.969 -1.266 1 95 129 GLY A C 1
ATOM 980 O O . GLY A 1 129 ? -17.578 -19.938 -2.344 1 95 129 GLY A O 1
ATOM 981 N N . LEU A 1 130 ? -16.375 -18.906 -0.722 1 96.62 130 LEU A N 1
ATOM 982 C CA . LEU A 1 130 ? -16.531 -17.594 -1.34 1 96.62 130 LEU A CA 1
ATOM 983 C C . LEU A 1 130 ? -15.312 -17.234 -2.186 1 96.62 130 LEU A C 1
ATOM 985 O O . LEU A 1 130 ? -15.352 -16.281 -2.967 1 96.62 130 LEU A O 1
ATOM 989 N N . VAL A 1 131 ? -14.266 -18.031 -2.033 1 95.19 131 VAL A N 1
ATOM 990 C CA . VAL A 1 131 ? -13.062 -17.734 -2.799 1 95.19 131 VAL A CA 1
ATOM 991 C C . VAL A 1 131 ? -13.367 -17.797 -4.293 1 95.19 131 VAL A C 1
ATOM 993 O O . VAL A 1 131 ? -14.055 -18.719 -4.75 1 95.19 131 VAL A O 1
ATOM 996 N N . GLY A 1 132 ? -12.953 -16.766 -5.047 1 97.69 132 GLY A N 1
ATOM 997 C CA . GLY A 1 132 ? -13.195 -16.703 -6.48 1 97.69 132 GLY A CA 1
ATOM 998 C C . GLY A 1 132 ? -14.406 -15.875 -6.848 1 97.69 132 GLY A C 1
ATOM 999 O O . GLY A 1 132 ? -14.695 -15.672 -8.031 1 97.69 132 GLY A O 1
ATOM 1000 N N . SER A 1 133 ? -15.102 -15.344 -5.828 1 98.31 133 SER A N 1
ATOM 1001 C CA . SER A 1 133 ? -16.312 -14.594 -6.105 1 98.31 133 SER A CA 1
ATOM 1002 C C . SER A 1 133 ? -16.047 -13.086 -6.117 1 98.31 133 SER A C 1
ATOM 1004 O O . SER A 1 133 ? -15.086 -12.617 -5.52 1 98.31 133 SER A O 1
ATOM 1006 N N . HIS A 1 134 ? -16.922 -12.383 -6.816 1 98.5 134 HIS A N 1
ATOM 1007 C CA . HIS A 1 134 ? -16.875 -10.93 -6.762 1 98.5 134 HIS A CA 1
ATOM 1008 C C . HIS A 1 134 ? -17.141 -10.414 -5.352 1 98.5 134 HIS A C 1
ATOM 1010 O O . HIS A 1 134 ? -16.562 -9.414 -4.93 1 98.5 134 HIS A O 1
ATOM 1016 N N . LEU A 1 135 ? -17.922 -11.109 -4.648 1 98.12 135 LEU A N 1
ATOM 1017 C CA . LEU A 1 135 ? -18.328 -10.688 -3.312 1 98.12 135 LEU A CA 1
ATOM 1018 C C . LEU A 1 135 ? -17.125 -10.617 -2.377 1 98.12 135 LEU A C 1
ATOM 1020 O O . LEU A 1 135 ? -16.969 -9.641 -1.639 1 98.12 135 LEU A O 1
ATOM 1024 N N . VAL A 1 136 ? -16.297 -11.68 -2.367 1 97.69 136 VAL A N 1
ATOM 1025 C CA . VAL A 1 136 ? -15.156 -11.719 -1.463 1 97.69 136 VAL A CA 1
ATOM 1026 C C . VAL A 1 136 ? -14.203 -10.57 -1.799 1 97.69 136 VAL A C 1
ATOM 1028 O O . VAL A 1 136 ? -13.586 -9.992 -0.905 1 97.69 136 VAL A O 1
ATOM 1031 N N . LEU A 1 137 ? -14.102 -10.227 -3.092 1 98.56 137 LEU A N 1
ATOM 1032 C CA . LEU A 1 137 ? -13.234 -9.125 -3.508 1 98.56 137 LEU A CA 1
ATOM 1033 C C . LEU A 1 137 ? -13.82 -7.785 -3.082 1 98.56 137 LEU A C 1
ATOM 1035 O O . LEU A 1 137 ? -13.102 -6.918 -2.584 1 98.56 137 LEU A O 1
ATOM 1039 N N . ILE A 1 138 ? -15.094 -7.625 -3.199 1 98.56 138 ILE A N 1
ATOM 1040 C CA . ILE A 1 138 ? -15.758 -6.391 -2.791 1 98.56 138 ILE A CA 1
ATOM 1041 C C . ILE A 1 138 ? -15.602 -6.195 -1.284 1 98.56 138 ILE A C 1
ATOM 1043 O O . ILE A 1 138 ? -15.188 -5.129 -0.83 1 98.56 138 ILE A O 1
ATOM 1047 N N . LEU A 1 139 ? -15.844 -7.223 -0.541 1 95.94 139 LEU A N 1
ATOM 1048 C CA . LEU A 1 139 ? -15.75 -7.148 0.913 1 95.94 139 LEU A CA 1
ATOM 1049 C C . LEU A 1 139 ? -14.32 -6.852 1.352 1 95.94 139 LEU A C 1
ATOM 1051 O O . LEU A 1 139 ? -14.102 -6.051 2.262 1 95.94 139 LEU A O 1
ATOM 1055 N N . SER A 1 140 ? -13.383 -7.543 0.746 1 95.38 140 SER A N 1
ATOM 1056 C CA . SER A 1 140 ? -11.984 -7.34 1.118 1 95.38 140 SER A CA 1
ATOM 1057 C C . SER A 1 140 ? -11.531 -5.918 0.809 1 95.38 140 SER A C 1
ATOM 1059 O O . SER A 1 140 ? -10.789 -5.312 1.586 1 95.38 140 SER A O 1
ATOM 1061 N N . HIS A 1 141 ? -12.008 -5.383 -0.305 1 97.06 141 HIS A N 1
ATOM 1062 C CA . HIS A 1 141 ? -11.656 -4.004 -0.638 1 97.06 141 HIS A CA 1
ATOM 1063 C C . HIS A 1 141 ? -12.312 -3.023 0.33 1 97.06 141 HIS A C 1
ATOM 1065 O O . HIS A 1 141 ? -11.734 -1.984 0.653 1 97.06 141 HIS A O 1
ATOM 1071 N N . MET A 1 142 ? -13.469 -3.355 0.836 1 95.5 142 MET A N 1
ATOM 1072 C CA . MET A 1 142 ? -14.164 -2.496 1.791 1 95.5 142 MET A CA 1
ATOM 1073 C C . MET A 1 142 ? -13.414 -2.445 3.119 1 95.5 142 MET A C 1
ATOM 1075 O O . MET A 1 142 ? -13.469 -1.438 3.828 1 95.5 142 MET A O 1
ATOM 1079 N N . PHE A 1 143 ? -12.75 -3.479 3.377 1 89.12 143 PHE A N 1
ATOM 1080 C CA . PHE A 1 143 ? -11.961 -3.516 4.605 1 89.12 143 PHE A CA 1
ATOM 1081 C C . PHE A 1 143 ? -10.938 -2.389 4.621 1 89.12 143 PHE A C 1
ATOM 1083 O O . PHE A 1 143 ? -10.609 -1.861 5.688 1 89.12 143 PHE A O 1
ATOM 1090 N N . VAL A 1 144 ? -10.531 -2.027 3.465 1 88.75 144 VAL A N 1
ATOM 1091 C CA . VAL A 1 144 ? -9.547 -0.957 3.352 1 88.75 144 VAL A CA 1
ATOM 1092 C C . VAL A 1 144 ? -10.258 0.38 3.146 1 88.75 144 VAL A C 1
ATOM 1094 O O . VAL A 1 144 ? -9.922 1.373 3.797 1 88.75 144 VAL A O 1
ATOM 1097 N N . SER A 1 145 ? -11.273 0.429 2.371 1 94.69 145 SER A N 1
ATOM 1098 C CA . SER A 1 145 ? -11.891 1.686 1.955 1 94.69 145 SER A CA 1
ATOM 1099 C C . SER A 1 145 ? -12.75 2.273 3.066 1 94.69 145 SER A C 1
ATOM 1101 O O . SER A 1 145 ? -12.844 3.494 3.207 1 94.69 145 SER A O 1
ATOM 1103 N N . VAL A 1 146 ? -13.367 1.448 3.893 1 92 146 VAL A N 1
ATOM 1104 C CA . VAL A 1 146 ? -14.242 1.966 4.938 1 92 146 VAL A CA 1
ATOM 1105 C C . VAL A 1 146 ? -13.43 2.779 5.941 1 92 146 VAL A C 1
ATOM 1107 O O . VAL A 1 146 ? -13.742 3.945 6.199 1 92 146 VAL A O 1
ATOM 1110 N N . PRO A 1 147 ? -12.375 2.189 6.484 1 85.94 147 PRO A N 1
ATOM 1111 C CA . PRO A 1 147 ? -11.578 2.996 7.414 1 85.94 147 PRO A CA 1
ATOM 1112 C C . PRO A 1 147 ? -10.984 4.242 6.762 1 85.94 147 PRO A C 1
ATOM 1114 O O . PRO A 1 147 ? -10.875 5.289 7.402 1 85.94 147 PRO A O 1
ATOM 1117 N N . LEU A 1 148 ? -10.594 4.148 5.52 1 88.19 148 LEU A N 1
ATOM 1118 C CA . LEU A 1 148 ? -10.039 5.293 4.809 1 88.19 148 LEU A CA 1
ATOM 1119 C C . LEU A 1 148 ? -11.062 6.418 4.707 1 88.19 148 LEU A C 1
ATOM 1121 O O . LEU A 1 148 ? -10.758 7.566 5.043 1 88.19 148 LEU A O 1
ATOM 1125 N N . ILE A 1 149 ? -12.188 6.078 4.281 1 93.12 149 ILE A N 1
ATOM 1126 C CA . ILE A 1 149 ? -13.242 7.07 4.102 1 93.12 149 ILE A CA 1
ATOM 1127 C C . ILE A 1 149 ? -13.656 7.629 5.461 1 93.12 149 ILE A C 1
ATOM 1129 O O . ILE A 1 149 ? -13.883 8.836 5.602 1 93.12 149 ILE A O 1
ATOM 1133 N N . LEU A 1 150 ? -13.711 6.762 6.406 1 88.69 150 LEU A N 1
ATOM 1134 C CA . LEU A 1 150 ? -14.062 7.18 7.758 1 88.69 150 LEU A CA 1
ATOM 1135 C C . LEU A 1 150 ? -13.094 8.234 8.273 1 88.69 150 LEU A C 1
ATOM 1137 O O . LEU A 1 150 ? -13.508 9.305 8.719 1 88.69 150 LEU A O 1
ATOM 1141 N N . TRP A 1 151 ? -11.938 7.898 8.078 1 84.12 151 TRP A N 1
ATOM 1142 C CA . TRP A 1 151 ? -10.898 8.789 8.586 1 84.12 151 TRP A CA 1
ATOM 1143 C C . TRP A 1 151 ? -10.953 10.141 7.887 1 84.12 151 TRP A C 1
ATOM 1145 O O . TRP A 1 151 ? -10.914 11.188 8.547 1 84.12 151 TRP A O 1
ATOM 1155 N N . ILE A 1 152 ? -11.086 10.172 6.66 1 87.31 152 ILE A N 1
ATOM 1156 C CA . ILE A 1 152 ? -11.117 11.406 5.887 1 87.31 152 ILE A CA 1
ATOM 1157 C C . ILE A 1 152 ? -12.367 12.211 6.246 1 87.31 152 ILE A C 1
ATOM 1159 O O . ILE A 1 152 ? -12.281 13.414 6.5 1 87.31 152 ILE A O 1
ATOM 1163 N N . MET A 1 153 ? -13.414 11.555 6.383 1 91 153 MET A N 1
ATOM 1164 C CA . MET A 1 153 ? -14.695 12.242 6.551 1 91 153 MET A CA 1
ATOM 1165 C C . MET A 1 153 ? -14.859 12.742 7.98 1 91 153 MET A C 1
ATOM 1167 O O . MET A 1 153 ? -15.555 13.734 8.219 1 91 153 MET A O 1
ATOM 1171 N N . ILE A 1 154 ? -14.281 12.023 8.938 1 86.44 154 ILE A N 1
ATOM 1172 C CA . ILE A 1 154 ? -14.297 12.539 10.297 1 86.44 154 ILE A CA 1
ATOM 1173 C C . ILE A 1 154 ? -13.703 13.945 10.328 1 86.44 154 ILE A C 1
ATOM 1175 O O . ILE A 1 154 ? -14.289 14.867 10.906 1 86.44 154 ILE A O 1
ATOM 1179 N N . GLY A 1 155 ? -12.609 14.086 9.672 1 84.5 155 GLY A N 1
ATOM 1180 C CA . GLY A 1 155 ? -11.977 15.398 9.609 1 84.5 155 GLY A CA 1
ATOM 1181 C C . GLY A 1 155 ? -12.844 16.453 8.945 1 84.5 155 GLY A C 1
ATOM 1182 O O . GLY A 1 155 ? -12.914 17.594 9.414 1 84.5 155 GLY A O 1
ATOM 1183 N N . PHE A 1 156 ? -13.523 16.078 8 1 86.5 156 PHE A N 1
ATOM 1184 C CA . PHE A 1 156 ? -14.383 17.016 7.285 1 86.5 156 PHE A CA 1
ATOM 1185 C C . PHE A 1 156 ? -15.57 17.422 8.148 1 86.5 156 PHE A C 1
ATOM 1187 O O . PHE A 1 156 ? -15.898 18.609 8.227 1 86.5 156 PHE A O 1
ATOM 1194 N N . PHE A 1 157 ? -16.094 16.531 8.797 1 89.5 157 PHE A N 1
ATOM 1195 C CA . PHE A 1 157 ? -17.281 16.828 9.602 1 89.5 157 PHE A CA 1
ATOM 1196 C C . PHE A 1 157 ? -16.891 17.641 10.836 1 89.5 157 PHE A C 1
ATOM 1198 O O . PHE A 1 157 ? -17.672 18.469 11.297 1 89.5 157 PHE A O 1
ATOM 1205 N N . GLU A 1 158 ? -15.773 17.328 11.328 1 84.94 158 GLU A N 1
ATOM 1206 C CA . GLU A 1 158 ? -15.289 18.109 12.461 1 84.94 158 GLU A CA 1
ATOM 1207 C C . GLU A 1 158 ? -15.102 19.578 12.07 1 84.94 158 GLU A C 1
ATOM 1209 O O . GLU A 1 158 ? -15.258 20.469 12.906 1 84.94 158 GLU A O 1
ATOM 1214 N N . GLY A 1 159 ? -14.812 19.766 10.859 1 85.94 159 GLY A N 1
ATOM 1215 C CA . GLY A 1 159 ? -14.578 21.125 10.383 1 85.94 159 GLY A CA 1
ATOM 1216 C C . GLY A 1 159 ? -15.867 21.875 10.102 1 85.94 159 GLY A C 1
ATOM 1217 O O . GLY A 1 159 ? -15.852 23.109 9.977 1 85.94 159 GLY A O 1
ATOM 1218 N N . LEU A 1 160 ? -16.953 21.172 10.117 1 88.31 160 LEU A N 1
ATOM 1219 C CA . LEU A 1 160 ? -18.234 21.812 9.867 1 88.31 160 LEU A CA 1
ATOM 1220 C C . LEU A 1 160 ? -18.812 22.391 11.148 1 88.31 160 LEU A C 1
ATOM 1222 O O . LEU A 1 160 ? -18.797 21.75 12.195 1 88.31 160 LEU A O 1
ATOM 1226 N N . PRO A 1 161 ? -19.234 23.594 11.055 1 89.25 161 PRO A N 1
ATOM 1227 C CA . PRO A 1 161 ? -19.844 24.188 12.25 1 89.25 161 PRO A CA 1
ATOM 1228 C C . PRO A 1 161 ? -21.062 23.406 12.734 1 89.25 161 PRO A C 1
ATOM 1230 O O . PRO A 1 161 ? -22.031 23.234 11.984 1 89.25 161 PRO A O 1
ATOM 1233 N N . VAL A 1 162 ? -21.016 23.062 13.938 1 87.25 162 VAL A N 1
ATOM 1234 C CA . VAL A 1 162 ? -22.078 22.266 14.539 1 87.25 162 VAL A CA 1
ATOM 1235 C C . VAL A 1 162 ? -23.344 23.125 14.656 1 87.25 162 VAL A C 1
ATOM 1237 O O . VAL A 1 162 ? -24.453 22.578 14.68 1 87.25 162 VAL A O 1
ATOM 1240 N N . GLU A 1 163 ? -23.172 24.375 14.672 1 91.31 163 GLU A N 1
ATOM 1241 C CA . GLU A 1 163 ? -24.266 25.312 14.844 1 91.31 163 GLU A CA 1
ATOM 1242 C C . GLU A 1 163 ? -25.297 25.172 13.727 1 91.31 163 GLU A C 1
ATOM 1244 O O . GLU A 1 163 ? -26.484 25.391 13.945 1 91.31 163 GLU A O 1
ATOM 1249 N N . LEU A 1 164 ? -24.859 24.797 12.602 1 91.75 164 LEU A N 1
ATOM 1250 C CA . LEU A 1 164 ? -25.766 24.625 11.469 1 91.75 164 LEU A CA 1
ATOM 1251 C C . LEU A 1 164 ? -26.719 23.453 11.711 1 91.75 164 LEU A C 1
ATOM 1253 O O . LEU A 1 164 ? -27.906 23.562 11.406 1 91.75 164 LEU A O 1
ATOM 1257 N N . GLU A 1 165 ? -26.234 22.453 12.266 1 90.31 165 GLU A N 1
ATOM 1258 C CA . GLU A 1 165 ? -27.062 21.297 12.562 1 90.31 165 GLU A CA 1
ATOM 1259 C C . GLU A 1 165 ? -27.969 21.562 13.766 1 90.31 165 GLU A C 1
ATOM 1261 O O . GLU A 1 165 ? -29.125 21.125 13.781 1 90.31 165 GLU A O 1
ATOM 1266 N N . ASP A 1 166 ? -27.469 22.297 14.68 1 90.56 166 ASP A N 1
ATOM 1267 C CA . ASP A 1 166 ? -28.266 22.656 15.852 1 90.56 166 ASP A CA 1
ATOM 1268 C C . ASP A 1 166 ? -29.453 23.516 15.461 1 90.56 166 ASP A C 1
ATOM 1270 O O . ASP A 1 166 ? -30.562 23.328 15.977 1 90.56 166 ASP A O 1
ATOM 1274 N N . ALA A 1 167 ? -29.156 24.391 14.648 1 93.94 167 ALA A N 1
ATOM 1275 C CA . ALA A 1 167 ? -30.219 25.266 14.164 1 93.94 167 ALA A CA 1
ATOM 1276 C C . ALA A 1 167 ? -31.297 24.453 13.438 1 93.94 167 ALA A C 1
ATOM 1278 O O . ALA A 1 167 ? -32.5 24.703 13.625 1 93.94 167 ALA A O 1
ATOM 1279 N N . ALA A 1 168 ? -30.844 23.5 12.664 1 92.94 168 ALA A N 1
ATOM 1280 C CA . ALA A 1 168 ? -31.781 22.656 11.93 1 92.94 168 ALA A CA 1
ATOM 1281 C C . ALA A 1 168 ? -32.625 21.797 12.875 1 92.94 168 ALA A C 1
ATOM 1283 O O . ALA A 1 168 ? -33.781 21.562 12.625 1 92.94 168 ALA A O 1
ATOM 1284 N N . ARG A 1 169 ? -31.984 21.422 13.875 1 91.5 169 ARG A N 1
ATOM 1285 C CA . ARG A 1 169 ? -32.688 20.625 14.867 1 91.5 169 ARG A CA 1
ATOM 1286 C C . ARG A 1 169 ? -33.719 21.469 15.633 1 91.5 169 ARG A C 1
ATOM 1288 O O . ARG A 1 169 ? -34.812 21 15.953 1 91.5 169 ARG A O 1
ATOM 1295 N N . THR A 1 170 ? -33.25 22.656 15.906 1 93.5 170 THR A N 1
ATOM 1296 C CA . THR A 1 170 ? -34.188 23.594 16.547 1 93.5 170 THR A CA 1
ATOM 1297 C C . THR A 1 170 ? -35.375 23.859 15.641 1 93.5 170 THR A C 1
ATOM 1299 O O . THR A 1 170 ? -36.5 24.047 16.125 1 93.5 170 THR A O 1
ATOM 1302 N N . ASP A 1 171 ? -35.219 23.781 14.352 1 94.56 171 ASP A N 1
ATOM 1303 C CA . ASP A 1 171 ? -36.281 24 13.367 1 94.56 171 ASP A CA 1
ATOM 1304 C C . ASP A 1 171 ? -37.094 22.734 13.156 1 94.56 171 ASP A C 1
ATOM 1306 O O . ASP A 1 171 ? -38.031 22.734 12.352 1 94.56 171 ASP A O 1
ATOM 1310 N N . GLY A 1 172 ? -36.688 21.641 13.797 1 93.75 172 GLY A N 1
ATOM 1311 C CA . GLY A 1 172 ? -37.594 20.5 13.797 1 93.75 172 GLY A CA 1
ATOM 1312 C C . GLY A 1 172 ? -37 19.25 13.18 1 93.75 172 GLY A C 1
ATOM 1313 O O . GLY A 1 172 ? -37.594 18.172 13.211 1 93.75 172 GLY A O 1
ATOM 1314 N N . LEU A 1 173 ? -35.812 19.422 12.703 1 92.5 173 LEU A N 1
ATOM 1315 C CA . LEU A 1 173 ? -35.219 18.25 12.078 1 92.5 173 LEU A CA 1
ATOM 1316 C C . LEU A 1 173 ? -34.656 17.297 13.141 1 92.5 173 LEU A C 1
ATOM 1318 O O . LEU A 1 173 ? -34.188 17.75 14.188 1 92.5 173 LEU A O 1
ATOM 1322 N N . SER A 1 174 ? -34.75 16.016 12.812 1 92.75 174 SER A N 1
ATOM 1323 C CA . SER A 1 174 ? -34.031 15.031 13.625 1 92.75 174 SER A CA 1
ATOM 1324 C C . SER A 1 174 ? -32.531 15.102 13.391 1 92.75 174 SER A C 1
ATOM 1326 O O . SER A 1 174 ? -32.062 15.805 12.492 1 92.75 174 SER A O 1
ATOM 1328 N N . ALA A 1 175 ? -31.844 14.43 14.219 1 87.19 175 ALA A N 1
ATOM 1329 C CA . ALA A 1 175 ? -30.391 14.398 14.062 1 87.19 175 ALA A CA 1
ATOM 1330 C C . ALA A 1 175 ? -30 13.859 12.695 1 87.19 175 ALA A C 1
ATOM 1332 O O . ALA A 1 175 ? -29.156 14.445 12.008 1 87.19 175 ALA A O 1
ATOM 1333 N N . PHE A 1 176 ? -30.609 12.789 12.32 1 91.19 176 PHE A N 1
ATOM 1334 C CA . PHE A 1 176 ? -30.281 12.195 11.023 1 91.19 176 PHE A CA 1
ATOM 1335 C C . PHE A 1 176 ? -30.812 13.055 9.883 1 91.19 176 PHE A C 1
ATOM 1337 O O . PHE A 1 176 ? -30.203 13.117 8.812 1 91.19 176 PHE A O 1
ATOM 1344 N N . GLY A 1 177 ? -31.938 13.695 10.18 1 93.62 177 GLY A N 1
ATOM 1345 C CA . GLY A 1 177 ? -32.406 14.664 9.211 1 93.62 177 GLY A CA 1
ATOM 1346 C C . GLY A 1 177 ? -31.422 15.789 8.961 1 93.62 177 GLY A C 1
ATOM 1347 O O . GLY A 1 177 ? -31.219 16.188 7.812 1 93.62 177 GLY A O 1
ATOM 1348 N N . ALA A 1 178 ? -30.859 16.281 10.07 1 93.44 178 ALA A N 1
ATOM 1349 C CA . ALA A 1 178 ? -29.844 17.328 9.953 1 93.44 178 ALA A CA 1
ATOM 1350 C C . ALA A 1 178 ? -28.609 16.812 9.211 1 93.44 178 ALA A C 1
ATOM 1352 O O . ALA A 1 178 ? -28 17.547 8.43 1 93.44 178 ALA A O 1
ATOM 1353 N N . PHE A 1 179 ? -28.266 15.547 9.414 1 93.75 179 PHE A N 1
ATOM 1354 C CA . PHE A 1 179 ? -27.172 14.922 8.68 1 93.75 179 PHE A CA 1
ATOM 1355 C C . PHE A 1 179 ? -27.469 14.891 7.184 1 93.75 179 PHE A C 1
ATOM 1357 O O . PHE A 1 179 ? -26.656 15.359 6.379 1 93.75 179 PHE A O 1
ATOM 1364 N N . LEU A 1 180 ? -28.594 14.422 6.824 1 95.81 180 LEU A N 1
ATOM 1365 C CA . LEU A 1 180 ? -28.938 14.164 5.426 1 95.81 180 LEU A CA 1
ATOM 1366 C C . LEU A 1 180 ? -29.141 15.469 4.664 1 95.81 180 LEU A C 1
ATOM 1368 O O . LEU A 1 180 ? -28.75 15.57 3.496 1 95.81 180 LEU A O 1
ATOM 1372 N N . ARG A 1 181 ? -29.609 16.547 5.367 1 96.06 181 ARG A N 1
ATOM 1373 C CA . ARG A 1 181 ? -30.031 17.734 4.645 1 96.06 181 ARG A CA 1
ATOM 1374 C C . ARG A 1 181 ? -29 18.859 4.77 1 96.06 181 ARG A C 1
ATOM 1376 O O . ARG A 1 181 ? -28.984 19.781 3.949 1 96.06 181 ARG A O 1
ATOM 1383 N N . ILE A 1 182 ? -28.125 18.766 5.754 1 95.06 182 ILE A N 1
ATOM 1384 C CA . ILE A 1 182 ? -27.219 19.875 5.988 1 95.06 182 ILE A CA 1
ATOM 1385 C C . ILE A 1 182 ? -25.766 19.391 5.898 1 95.06 182 ILE A C 1
ATOM 1387 O O . ILE A 1 182 ? -25.047 19.734 4.961 1 95.06 182 ILE A O 1
ATOM 1391 N N . ALA A 1 183 ? -25.391 18.5 6.777 1 94.69 183 ALA A N 1
ATOM 1392 C CA . ALA A 1 183 ? -24 18.094 6.898 1 94.69 183 ALA A CA 1
ATOM 1393 C C . ALA A 1 183 ? -23.516 17.375 5.633 1 94.69 183 ALA A C 1
ATOM 1395 O O . ALA A 1 183 ? -22.438 17.656 5.125 1 94.69 183 ALA A O 1
ATOM 1396 N N . LEU A 1 184 ? -24.344 16.453 5.152 1 95.94 184 LEU A N 1
ATOM 1397 C CA . LEU A 1 184 ? -23.953 15.625 4.02 1 95.94 184 LEU A CA 1
ATOM 1398 C C . LEU A 1 184 ? -23.75 16.469 2.77 1 95.94 184 LEU A C 1
ATOM 1400 O O . LEU A 1 184 ? -22.719 16.344 2.104 1 95.94 184 LEU A O 1
ATOM 1404 N N . PRO A 1 185 ? -24.656 17.375 2.451 1 95.94 185 PRO A N 1
ATOM 1405 C CA . PRO A 1 185 ? -24.422 18.234 1.291 1 95.94 185 PRO A CA 1
ATOM 1406 C C . PRO A 1 185 ? -23.203 19.141 1.467 1 95.94 185 PRO A C 1
ATOM 1408 O O . PRO A 1 185 ? -22.469 19.375 0.507 1 95.94 185 PRO A O 1
ATOM 1411 N N . LEU A 1 186 ? -22.984 19.594 2.662 1 93.38 186 LEU A N 1
ATOM 1412 C CA . LEU A 1 186 ? -21.844 20.469 2.924 1 93.38 186 LEU A CA 1
ATOM 1413 C C . LEU A 1 186 ? -20.531 19.688 2.836 1 93.38 186 LEU A C 1
ATOM 1415 O O . LEU A 1 186 ? -19.5 20.25 2.492 1 93.38 186 LEU A O 1
ATOM 1419 N N . ALA A 1 187 ? -20.594 18.422 3.035 1 93.44 187 ALA A N 1
ATOM 1420 C CA . ALA A 1 187 ? -19.391 17.578 3.045 1 93.44 187 ALA A CA 1
ATOM 1421 C C . ALA A 1 187 ? -19.203 16.891 1.7 1 93.44 187 ALA A C 1
ATOM 1423 O O . ALA A 1 187 ? -18.297 16.062 1.549 1 93.44 187 ALA A O 1
ATOM 1424 N N . ALA A 1 188 ? -19.969 17.188 0.726 1 93.38 188 ALA A N 1
ATOM 1425 C CA . ALA A 1 188 ? -19.969 16.5 -0.564 1 93.38 188 ALA A CA 1
ATOM 1426 C C . ALA A 1 188 ? -18.594 16.547 -1.217 1 93.38 188 ALA A C 1
ATOM 1428 O O . ALA A 1 188 ? -18.125 15.539 -1.76 1 93.38 188 ALA A O 1
ATOM 1429 N N . PRO A 1 189 ? -17.891 17.656 -1.126 1 89.94 189 PRO A N 1
ATOM 1430 C CA . PRO A 1 189 ? -16.547 17.656 -1.711 1 89.94 189 PRO A CA 1
ATOM 1431 C C . PRO A 1 189 ? -15.602 16.672 -1.018 1 89.94 189 PRO A C 1
ATOM 1433 O O . PRO A 1 189 ? -14.789 16.016 -1.68 1 89.94 189 PRO A O 1
ATOM 1436 N N . GLY A 1 190 ? -15.773 16.625 0.265 1 91.12 190 GLY A N 1
ATOM 1437 C CA . GLY A 1 190 ? -14.984 15.648 1.004 1 91.12 190 GLY A CA 1
ATOM 1438 C C . GLY A 1 190 ? -15.336 14.211 0.664 1 91.12 190 GLY A C 1
ATOM 1439 O O . GLY A 1 190 ? -14.445 13.375 0.503 1 91.12 190 GLY A O 1
ATOM 1440 N N . THR A 1 191 ? -16.609 14.008 0.532 1 94.69 191 THR A N 1
ATOM 1441 C CA . THR A 1 191 ? -17.078 12.672 0.182 1 94.69 191 THR A CA 1
ATOM 1442 C C . THR A 1 191 ? -16.562 12.266 -1.199 1 94.69 191 THR A C 1
ATOM 1444 O O . THR A 1 191 ? -16.109 11.141 -1.393 1 94.69 191 THR A O 1
ATOM 1447 N N . ALA A 1 192 ? -16.656 13.195 -2.096 1 92.5 192 ALA A N 1
ATOM 1448 C CA . ALA A 1 192 ? -16.156 12.93 -3.441 1 92.5 192 ALA A CA 1
ATOM 1449 C C . ALA A 1 192 ? -14.664 12.617 -3.42 1 92.5 192 ALA A C 1
ATOM 1451 O O . ALA A 1 192 ? -14.211 11.672 -4.07 1 92.5 192 ALA A O 1
ATOM 1452 N N . SER A 1 193 ? -13.93 13.344 -2.641 1 90.31 193 SER A N 1
ATOM 1453 C CA . SER A 1 193 ? -12.492 13.125 -2.531 1 90.31 193 SER A CA 1
ATOM 1454 C C . SER A 1 193 ? -12.188 11.766 -1.922 1 90.31 193 SER A C 1
ATOM 1456 O O . SER A 1 193 ? -11.336 11.031 -2.43 1 90.31 193 SER A O 1
ATOM 1458 N N . ALA A 1 194 ? -12.914 11.516 -0.878 1 93.06 194 ALA A N 1
ATOM 1459 C CA . ALA A 1 194 ? -12.711 10.227 -0.208 1 93.06 194 ALA A CA 1
ATOM 1460 C C . ALA A 1 194 ? -13.07 9.07 -1.127 1 93.06 194 ALA A C 1
ATOM 1462 O O . ALA A 1 194 ? -12.391 8.039 -1.136 1 93.06 194 ALA A O 1
ATOM 1463 N N . ALA A 1 195 ? -14.078 9.242 -1.874 1 94.69 195 ALA A N 1
ATOM 1464 C CA . ALA A 1 195 ? -14.547 8.203 -2.785 1 94.69 195 ALA A CA 1
ATOM 1465 C C . ALA A 1 195 ? -13.539 7.965 -3.904 1 94.69 195 ALA A C 1
ATOM 1467 O O . ALA A 1 195 ? -13.273 6.816 -4.277 1 94.69 195 ALA A O 1
ATOM 1468 N N . VAL A 1 196 ? -13.016 9 -4.434 1 92.12 196 VAL A N 1
ATOM 1469 C CA . VAL A 1 196 ? -12.039 8.875 -5.508 1 92.12 196 VAL A CA 1
ATOM 1470 C C . VAL A 1 196 ? -10.805 8.141 -5 1 92.12 196 VAL A C 1
ATOM 1472 O O . VAL A 1 196 ? -10.289 7.238 -5.66 1 92.12 196 VAL A O 1
ATOM 1475 N N . LEU A 1 197 ? -10.398 8.531 -3.844 1 91 197 LEU A N 1
ATOM 1476 C CA . LEU A 1 197 ? -9.227 7.887 -3.264 1 91 197 LEU A CA 1
ATOM 1477 C C . LEU A 1 197 ? -9.492 6.41 -2.99 1 91 197 LEU A C 1
ATOM 1479 O O . LEU A 1 197 ? -8.641 5.562 -3.268 1 91 197 LEU A O 1
ATOM 1483 N N . ALA A 1 198 ? -10.664 6.125 -2.502 1 94.31 198 ALA A N 1
ATOM 1484 C CA . ALA A 1 198 ? -11.047 4.738 -2.236 1 94.31 198 ALA A CA 1
ATOM 1485 C C . ALA A 1 198 ? -11.086 3.926 -3.527 1 94.31 198 ALA A C 1
ATOM 1487 O O . ALA A 1 198 ? -10.641 2.775 -3.557 1 94.31 198 ALA A O 1
ATOM 1488 N N . PHE A 1 199 ? -11.594 4.508 -4.52 1 94.69 199 PHE A N 1
ATOM 1489 C CA . PHE A 1 199 ? -11.656 3.834 -5.812 1 94.69 199 PHE A CA 1
ATOM 1490 C C . PHE A 1 199 ? -10.25 3.539 -6.332 1 94.69 199 PHE A C 1
ATOM 1492 O O . PHE A 1 199 ? -9.984 2.445 -6.836 1 94.69 199 PHE A O 1
ATOM 1499 N N . ILE A 1 200 ? -9.406 4.488 -6.246 1 92.94 200 ILE A N 1
ATOM 1500 C CA . ILE A 1 200 ? -8.031 4.324 -6.715 1 92.94 200 ILE A CA 1
ATOM 1501 C C . ILE A 1 200 ? -7.359 3.188 -5.949 1 92.94 200 ILE A C 1
ATOM 1503 O O . ILE A 1 200 ? -6.66 2.361 -6.539 1 92.94 200 ILE A O 1
ATOM 1507 N N . PHE A 1 201 ? -7.621 3.117 -4.695 1 92.81 201 PHE A N 1
ATOM 1508 C CA . PHE A 1 201 ? -7.051 2.051 -3.881 1 92.81 201 PHE A CA 1
ATOM 1509 C C . PHE A 1 201 ? -7.574 0.691 -4.328 1 92.81 201 PHE A C 1
ATOM 1511 O O . PHE A 1 201 ? -6.82 -0.28 -4.398 1 92.81 201 PHE A O 1
ATOM 1518 N N . SER A 1 202 ? -8.797 0.674 -4.605 1 96.31 202 SER A N 1
ATOM 1519 C CA . SER A 1 202 ? -9.391 -0.573 -5.078 1 96.31 202 SER A CA 1
ATOM 1520 C C . SER A 1 202 ? -8.844 -0.966 -6.445 1 96.31 202 SER A C 1
ATOM 1522 O O . SER A 1 202 ? -8.453 -2.117 -6.656 1 96.31 202 SER A O 1
ATOM 1524 N N . TRP A 1 203 ? -8.766 -0.014 -7.293 1 96.25 203 TRP A N 1
ATOM 1525 C CA . TRP A 1 203 ? -8.273 -0.246 -8.648 1 96.25 203 TRP A CA 1
ATOM 1526 C C . TRP A 1 203 ? -6.848 -0.781 -8.617 1 96.25 203 TRP A C 1
ATOM 1528 O O . TRP A 1 203 ? -6.496 -1.672 -9.398 1 96.25 203 TRP A O 1
ATOM 1538 N N . ASN A 1 204 ? -6.09 -0.316 -7.688 1 94.38 204 ASN A N 1
ATOM 1539 C CA . ASN A 1 204 ? -4.668 -0.636 -7.617 1 94.38 204 ASN A CA 1
ATOM 1540 C C . ASN A 1 204 ? -4.418 -1.898 -6.797 1 94.38 204 ASN A C 1
ATOM 1542 O O . ASN A 1 204 ? -3.305 -2.424 -6.781 1 94.38 204 ASN A O 1
ATOM 1546 N N . ASN A 1 205 ? -5.41 -2.332 -6.145 1 95 205 ASN A N 1
ATOM 1547 C CA . ASN A 1 205 ? -5.199 -3.467 -5.25 1 95 205 ASN A CA 1
ATOM 1548 C C . ASN A 1 205 ? -4.723 -4.699 -6.016 1 95 205 ASN A C 1
ATOM 1550 O O . ASN A 1 205 ? -5.316 -5.074 -7.027 1 95 205 ASN A O 1
ATOM 1554 N N . PHE A 1 206 ? -3.736 -5.348 -5.535 1 95.19 206 PHE A N 1
ATOM 1555 C CA . PHE A 1 206 ? -3.107 -6.5 -6.168 1 95.19 206 PHE A CA 1
ATOM 1556 C C . PHE A 1 206 ? -3.219 -7.734 -5.277 1 95.19 206 PHE A C 1
ATOM 1558 O O . PHE A 1 206 ? -3.736 -8.766 -5.703 1 95.19 206 PHE A O 1
ATOM 1565 N N . ILE A 1 207 ? -2.934 -7.574 -4.023 1 93.94 207 ILE A N 1
ATOM 1566 C CA . ILE A 1 207 ? -2.699 -8.711 -3.141 1 93.94 207 ILE A CA 1
ATOM 1567 C C . ILE A 1 207 ? -4.016 -9.438 -2.875 1 93.94 207 ILE A C 1
ATOM 1569 O O . ILE A 1 207 ? -4.066 -10.672 -2.896 1 93.94 207 ILE A O 1
ATOM 1573 N N . PHE A 1 208 ? -5.09 -8.75 -2.686 1 95.44 208 PHE A N 1
ATOM 1574 C CA . PHE A 1 208 ? -6.359 -9.406 -2.391 1 95.44 208 PHE A CA 1
ATOM 1575 C C . PHE A 1 208 ? -6.836 -10.219 -3.584 1 95.44 208 PHE A C 1
ATOM 1577 O O . PHE A 1 208 ? -7.242 -11.375 -3.432 1 95.44 208 PHE A O 1
ATOM 1584 N N . ALA A 1 209 ? -6.711 -9.578 -4.691 1 96.06 209 ALA A N 1
ATOM 1585 C CA . ALA A 1 209 ? -7.18 -10.273 -5.887 1 96.06 209 ALA A CA 1
ATOM 1586 C C . ALA A 1 209 ? -6.281 -11.461 -6.223 1 96.06 209 ALA A C 1
ATOM 1588 O O . ALA A 1 209 ? -6.758 -12.492 -6.695 1 96.06 209 ALA A O 1
ATOM 1589 N N . LEU A 1 210 ? -5.016 -11.297 -6.016 1 95.56 210 LEU A N 1
ATOM 1590 C CA . LEU A 1 210 ? -4.102 -12.391 -6.301 1 95.56 210 LEU A CA 1
ATOM 1591 C C . LEU A 1 210 ? -4.473 -13.633 -5.5 1 95.56 210 LEU A C 1
ATOM 1593 O O . LEU A 1 210 ? -4.387 -14.758 -6.004 1 95.56 210 LEU A O 1
ATOM 1597 N N . ILE A 1 211 ? -4.93 -13.406 -4.324 1 94.62 211 ILE A N 1
ATOM 1598 C CA . ILE A 1 211 ? -5.148 -14.508 -3.395 1 94.62 211 ILE A CA 1
ATOM 1599 C C . ILE A 1 211 ? -6.598 -14.984 -3.488 1 94.62 211 ILE A C 1
ATOM 1601 O O . ILE A 1 211 ? -6.871 -16.188 -3.393 1 94.62 211 ILE A O 1
ATOM 1605 N N . LEU A 1 212 ? -7.531 -14.117 -3.771 1 96.25 212 LEU A N 1
ATOM 1606 C CA . LEU A 1 212 ? -8.938 -14.445 -3.566 1 96.25 212 LEU A CA 1
ATOM 1607 C C . LEU A 1 212 ? -9.672 -14.547 -4.898 1 96.25 212 LEU A C 1
ATOM 1609 O O . LEU A 1 212 ? -10.789 -15.062 -4.961 1 96.25 212 LEU A O 1
ATOM 1613 N N . ALA A 1 213 ? -9.055 -14.078 -5.965 1 97.19 213 ALA A N 1
ATOM 1614 C CA . ALA A 1 213 ? -9.727 -14.109 -7.262 1 97.19 213 ALA A CA 1
ATOM 1615 C C . ALA A 1 213 ? -9.5 -15.445 -7.965 1 97.19 213 ALA A C 1
ATOM 1617 O O . ALA A 1 213 ? -8.68 -16.25 -7.531 1 97.19 213 ALA A O 1
ATOM 1618 N N . ASP A 1 214 ? -10.25 -15.758 -8.945 1 96.44 214 ASP A N 1
ATOM 1619 C CA . ASP A 1 214 ? -10.023 -16.844 -9.891 1 96.44 214 ASP A CA 1
ATOM 1620 C C . ASP A 1 214 ? -10.094 -16.344 -11.336 1 96.44 214 ASP A C 1
ATOM 1622 O O . ASP A 1 214 ? -9.945 -15.141 -11.586 1 96.44 214 ASP A O 1
ATOM 1626 N N . GLU A 1 215 ? -10.219 -17.188 -12.281 1 95.81 215 GLU A N 1
ATOM 1627 C CA . GLU A 1 215 ? -10.172 -16.797 -13.688 1 95.81 215 GLU A CA 1
ATOM 1628 C C . GLU A 1 215 ? -11.352 -15.914 -14.055 1 95.81 215 GLU A C 1
ATOM 1630 O O . GLU A 1 215 ? -11.234 -15.039 -14.922 1 95.81 215 GLU A O 1
ATOM 1635 N N . ARG A 1 216 ? -12.469 -16.094 -13.359 1 97.56 216 ARG A N 1
ATOM 1636 C CA . ARG A 1 216 ? -13.688 -15.352 -13.688 1 97.56 216 ARG A CA 1
ATOM 1637 C C . ARG A 1 216 ? -13.656 -13.945 -13.086 1 97.56 216 ARG A C 1
ATOM 1639 O O . ARG A 1 216 ? -14.266 -13.023 -13.625 1 97.56 216 ARG A O 1
ATOM 1646 N N . THR A 1 217 ? -12.867 -13.781 -12.008 1 98.62 217 THR A N 1
ATOM 1647 C CA . THR A 1 217 ? -12.938 -12.523 -11.273 1 98.62 217 THR A CA 1
ATOM 1648 C C . THR A 1 217 ? -11.578 -11.828 -11.266 1 98.62 217 THR A C 1
ATOM 1650 O O . THR A 1 217 ? -11.352 -10.898 -10.484 1 98.62 217 THR A O 1
ATOM 1653 N N . VAL A 1 218 ? -10.734 -12.273 -12.125 1 98.38 218 VAL A N 1
ATOM 1654 C CA . VAL A 1 218 ? -9.375 -11.75 -12.18 1 98.38 218 VAL A CA 1
ATOM 1655 C C . VAL A 1 218 ? -9.414 -10.242 -12.453 1 98.38 218 VAL A C 1
ATOM 1657 O O . VAL A 1 218 ? -10.188 -9.781 -13.289 1 98.38 218 VAL A O 1
ATOM 1660 N N . THR A 1 219 ? -8.617 -9.469 -11.68 1 98.38 219 THR A N 1
ATOM 1661 C CA . THR A 1 219 ? -8.539 -8.023 -11.852 1 98.38 219 THR A CA 1
ATOM 1662 C C . THR A 1 219 ? -7.359 -7.645 -12.742 1 98.38 219 THR A C 1
ATOM 1664 O O . THR A 1 219 ? -6.531 -8.492 -13.078 1 98.38 219 THR A O 1
ATOM 1667 N N . MET A 1 220 ? -7.309 -6.406 -13.109 1 97.25 220 MET A N 1
ATOM 1668 C CA . MET A 1 220 ? -6.305 -5.91 -14.047 1 97.25 220 MET A CA 1
ATOM 1669 C C . MET A 1 220 ? -4.898 -6.078 -13.477 1 97.25 220 MET A C 1
ATOM 1671 O O . MET A 1 220 ? -3.996 -6.543 -14.172 1 97.25 220 MET A O 1
ATOM 1675 N N . PRO A 1 221 ? -4.645 -5.742 -12.188 1 96.75 221 PRO A N 1
ATOM 1676 C CA . PRO A 1 221 ? -3.287 -5.926 -11.664 1 96.75 221 PRO A CA 1
ATOM 1677 C C . PRO A 1 221 ? -2.83 -7.383 -11.711 1 96.75 221 PRO A C 1
ATOM 1679 O O . PRO A 1 221 ? -1.682 -7.66 -12.062 1 96.75 221 PRO A O 1
ATOM 1682 N N . VAL A 1 222 ? -3.74 -8.281 -11.414 1 96.69 222 VAL A N 1
ATOM 1683 C CA . VAL A 1 222 ? -3.387 -9.703 -11.406 1 96.69 222 VAL A CA 1
ATOM 1684 C C . VAL A 1 222 ? -3.158 -10.188 -12.836 1 96.69 222 VAL A C 1
ATOM 1686 O O . VAL A 1 222 ? -2.254 -10.984 -13.086 1 96.69 222 VAL A O 1
ATOM 1689 N N . LEU A 1 223 ? -4 -9.695 -13.758 1 96.44 223 LEU A N 1
ATOM 1690 C CA . LEU A 1 223 ? -3.793 -10.062 -15.156 1 96.44 223 LEU A CA 1
ATOM 1691 C C . LEU A 1 223 ? -2.428 -9.594 -15.641 1 96.44 223 LEU A C 1
ATOM 1693 O O . LEU A 1 223 ? -1.726 -10.328 -16.344 1 96.44 223 LEU A O 1
ATOM 1697 N N . LEU A 1 224 ? -2.072 -8.391 -15.32 1 95 224 LEU A N 1
ATOM 1698 C CA . LEU A 1 224 ? -0.775 -7.852 -15.711 1 95 224 LEU A CA 1
ATOM 1699 C C . LEU A 1 224 ? 0.359 -8.695 -15.141 1 95 224 LEU A C 1
ATOM 1701 O O . LEU A 1 224 ? 1.346 -8.969 -15.828 1 95 224 LEU A O 1
ATOM 1705 N N 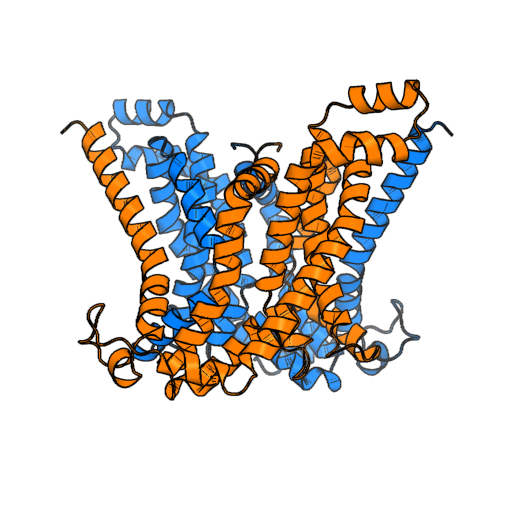. PHE A 1 225 ? 0.218 -9.117 -13.961 1 94.38 225 PHE A N 1
ATOM 1706 C CA . PHE A 1 225 ? 1.196 -9.984 -13.32 1 94.38 225 PHE A CA 1
ATOM 1707 C C . PHE A 1 225 ? 1.324 -11.305 -14.078 1 94.38 225 PHE A C 1
ATOM 1709 O O . PHE A 1 225 ? 2.434 -11.789 -14.305 1 94.38 225 PHE A O 1
ATOM 1716 N N . ASN A 1 226 ? 0.237 -11.836 -14.422 1 92.75 226 ASN A N 1
ATOM 1717 C CA . ASN A 1 226 ? 0.246 -13.07 -15.188 1 92.75 226 ASN A CA 1
ATOM 1718 C C . ASN A 1 226 ? 0.957 -12.898 -16.531 1 92.75 226 ASN A C 1
ATOM 1720 O O . ASN A 1 226 ? 1.648 -13.812 -16.984 1 92.75 226 ASN A O 1
ATOM 1724 N N . PHE A 1 227 ? 0.801 -11.758 -17.062 1 91.38 227 PHE A N 1
ATOM 1725 C CA . PHE A 1 227 ? 1.43 -11.477 -18.344 1 91.38 227 PHE A CA 1
ATOM 1726 C C . PHE A 1 227 ? 2.943 -11.383 -18.203 1 91.38 227 PHE A C 1
ATOM 1728 O O . PHE A 1 227 ? 3.684 -11.688 -19.141 1 91.38 227 PHE A O 1
ATOM 1735 N N . MET A 1 228 ? 3.434 -10.969 -17.109 1 88.88 228 MET A N 1
ATOM 1736 C CA . MET A 1 228 ? 4.867 -10.812 -16.891 1 88.88 228 MET A CA 1
ATOM 1737 C C . MET A 1 228 ? 5.578 -12.156 -16.938 1 88.88 228 MET A C 1
ATOM 1739 O O . MET A 1 228 ? 6.754 -12.234 -17.312 1 88.88 228 MET A O 1
ATOM 1743 N N . SER A 1 229 ? 4.879 -13.219 -16.547 1 79.25 229 SER A N 1
ATOM 1744 C CA . SER A 1 229 ? 5.48 -14.547 -16.578 1 79.25 229 SER A CA 1
ATOM 1745 C C . SER A 1 229 ? 5.82 -14.961 -18.016 1 79.25 229 SER A C 1
ATOM 1747 O O . SER A 1 229 ? 6.676 -15.82 -18.234 1 79.25 229 SER A O 1
ATOM 1749 N N . TYR A 1 230 ? 5.168 -14.32 -19 1 77.69 230 TYR A N 1
ATOM 1750 C CA . TYR A 1 230 ? 5.426 -14.633 -20.391 1 77.69 230 TYR A CA 1
ATOM 1751 C C . TYR A 1 230 ? 6.031 -13.43 -21.109 1 77.69 230 TYR A C 1
ATOM 1753 O O . TYR A 1 230 ? 5.953 -13.336 -22.344 1 77.69 230 TYR A O 1
ATOM 1761 N N . ALA A 1 231 ? 6.562 -12.594 -20.406 1 73.88 231 ALA A N 1
ATOM 1762 C CA . ALA A 1 231 ? 7.027 -11.312 -20.922 1 73.88 231 ALA A CA 1
ATOM 1763 C C . ALA A 1 231 ? 8.125 -11.508 -21.969 1 73.88 231 ALA A C 1
ATOM 1765 O O . ALA A 1 231 ? 8.188 -10.766 -22.953 1 73.88 231 ALA A O 1
ATOM 1766 N N . SER A 1 232 ? 8.859 -12.461 -21.812 1 73.56 232 SER A N 1
ATOM 1767 C CA . SER A 1 232 ? 10.016 -12.641 -22.688 1 73.56 232 SER A CA 1
ATOM 1768 C C . SER A 1 232 ? 9.586 -12.758 -24.141 1 73.56 232 SER A C 1
ATOM 1770 O O . SER A 1 232 ? 10.367 -12.469 -25.047 1 73.56 232 SER A O 1
ATOM 1772 N N . THR A 1 233 ? 8.391 -12.891 -24.281 1 77.75 233 THR A N 1
ATOM 1773 C CA . THR A 1 233 ? 7.941 -13.117 -25.656 1 77.75 233 THR A CA 1
ATOM 1774 C C . THR A 1 233 ? 7.203 -11.898 -26.188 1 77.75 233 THR A C 1
ATOM 1776 O O . THR A 1 233 ? 7.047 -11.734 -27.406 1 77.75 233 THR A O 1
ATOM 1779 N N . ASP A 1 234 ? 6.812 -11.047 -25.359 1 91.38 234 ASP A N 1
ATOM 1780 C CA . ASP A 1 234 ? 5.992 -9.93 -25.828 1 91.38 234 ASP A CA 1
ATOM 1781 C C . ASP A 1 234 ? 6.07 -8.75 -24.875 1 91.38 234 ASP A C 1
ATOM 1783 O O . ASP A 1 234 ? 5.094 -8.43 -24.188 1 91.38 234 ASP A O 1
ATOM 1787 N N . TRP A 1 235 ? 7.141 -8.047 -25.078 1 93.81 235 TRP A N 1
ATOM 1788 C CA . TRP A 1 235 ? 7.348 -6.883 -24.219 1 93.81 235 TRP A CA 1
ATOM 1789 C C . TRP A 1 235 ? 6.43 -5.738 -24.625 1 93.81 235 TRP A C 1
ATOM 1791 O O . TRP A 1 235 ? 5.898 -5.027 -23.766 1 93.81 235 TRP A O 1
ATOM 1801 N N . GLY A 1 236 ? 6.273 -5.547 -25.875 1 94.38 236 GLY A N 1
ATOM 1802 C CA . GLY A 1 236 ? 5.383 -4.5 -26.344 1 94.38 236 GLY A CA 1
ATOM 1803 C C . GLY A 1 236 ? 3.961 -4.648 -25.844 1 94.38 236 GLY A C 1
ATOM 1804 O O . GLY A 1 236 ? 3.352 -3.672 -25.391 1 94.38 236 GLY A O 1
ATOM 1805 N N . GLY A 1 237 ? 3.479 -5.895 -25.953 1 94.5 237 GLY A N 1
ATOM 1806 C CA . GLY A 1 237 ? 2.143 -6.168 -25.453 1 94.5 237 GLY A CA 1
ATOM 1807 C C . GLY A 1 237 ? 2 -5.906 -23.953 1 94.5 237 GLY A C 1
ATOM 1808 O O . GLY A 1 237 ? 0.995 -5.352 -23.516 1 94.5 237 GLY A O 1
ATOM 1809 N N . LEU A 1 238 ? 2.986 -6.34 -23.234 1 95.31 238 LEU A N 1
ATOM 1810 C CA . LEU A 1 238 ? 2.979 -6.121 -21.781 1 95.31 238 LEU A CA 1
ATOM 1811 C C . LEU A 1 238 ? 2.965 -4.629 -21.469 1 95.31 238 LEU A C 1
ATOM 1813 O O . LEU A 1 238 ? 2.219 -4.188 -20.594 1 95.31 238 LEU A O 1
ATOM 1817 N N . MET A 1 239 ? 3.736 -3.857 -22.234 1 96.5 239 MET A N 1
ATOM 1818 C CA . MET A 1 239 ? 3.789 -2.412 -22.016 1 96.5 239 MET A CA 1
ATOM 1819 C C . MET A 1 239 ? 2.465 -1.76 -22.406 1 96.5 239 MET A C 1
ATOM 1821 O O . MET A 1 239 ? 2.025 -0.812 -21.75 1 96.5 239 MET A O 1
ATOM 1825 N N . ALA A 1 240 ? 1.863 -2.26 -23.375 1 96.56 240 ALA A N 1
ATOM 1826 C CA . ALA A 1 240 ? 0.553 -1.756 -23.781 1 96.56 240 ALA A CA 1
ATOM 1827 C C . ALA A 1 240 ? -0.492 -2.018 -22.703 1 96.56 240 ALA A C 1
ATOM 1829 O O . ALA A 1 240 ? -1.273 -1.128 -22.359 1 96.56 240 ALA A O 1
ATOM 1830 N N . ALA A 1 241 ? -0.494 -3.234 -22.203 1 95.94 241 ALA A N 1
ATOM 1831 C CA . ALA A 1 241 ? -1.424 -3.586 -21.125 1 95.94 241 ALA A CA 1
ATOM 183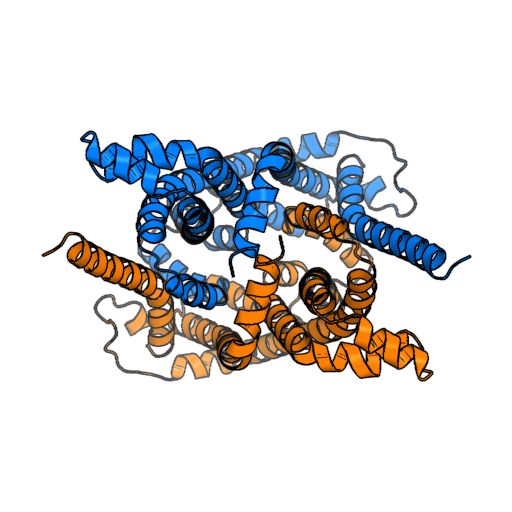2 C C . ALA A 1 241 ? -1.199 -2.713 -19.891 1 95.94 241 ALA A C 1
ATOM 1834 O O . ALA A 1 241 ? -2.156 -2.227 -19.281 1 95.94 241 ALA A O 1
ATOM 1835 N N . ALA A 1 242 ? 0.024 -2.506 -19.531 1 96 242 ALA A N 1
ATOM 1836 C CA . ALA A 1 242 ? 0.367 -1.666 -18.391 1 96 242 ALA A CA 1
ATOM 1837 C C . ALA A 1 242 ? -0.082 -0.225 -18.609 1 96 242 ALA A C 1
ATOM 1839 O O . ALA A 1 242 ? -0.557 0.436 -17.688 1 96 242 ALA A O 1
ATOM 1840 N N . THR A 1 243 ? 0.059 0.274 -19.781 1 96.12 243 THR A N 1
ATOM 1841 C CA . THR A 1 243 ? -0.365 1.624 -20.125 1 96.12 243 THR A CA 1
ATOM 1842 C C . THR A 1 243 ? -1.875 1.777 -19.969 1 96.12 243 THR A C 1
ATOM 1844 O O . THR A 1 243 ? -2.346 2.742 -19.359 1 96.12 243 THR A O 1
ATOM 1847 N N . LEU A 1 244 ? -2.553 0.824 -20.438 1 96.06 244 LEU A N 1
ATOM 1848 C CA . LEU A 1 244 ? -4.008 0.867 -20.328 1 96.06 244 LEU A CA 1
ATOM 1849 C C . LEU A 1 244 ? -4.453 0.81 -18.875 1 96.06 244 LEU A C 1
ATOM 1851 O O . LEU A 1 244 ? -5.438 1.45 -18.5 1 96.06 244 LEU A O 1
ATOM 1855 N N . MET A 1 245 ? -3.762 0.039 -18.094 1 95.25 245 MET A N 1
ATOM 1856 C CA . MET A 1 245 ? -4.062 -0.075 -16.672 1 95.25 245 MET A CA 1
ATOM 1857 C C . MET A 1 245 ? -3.885 1.267 -15.969 1 95.25 245 MET A C 1
ATOM 1859 O O . MET A 1 245 ? -4.562 1.548 -14.984 1 95.25 245 MET A O 1
ATOM 1863 N N . THR A 1 246 ? -3.02 2.078 -16.469 1 93.25 246 THR A N 1
ATOM 1864 C CA . THR A 1 246 ? -2.666 3.342 -15.828 1 93.25 246 THR A CA 1
ATOM 1865 C C . THR A 1 246 ? -3.689 4.422 -16.172 1 93.25 246 THR A C 1
ATOM 1867 O O . THR A 1 246 ? -3.867 5.375 -15.406 1 93.25 246 THR A O 1
ATOM 1870 N N . VAL A 1 247 ? -4.457 4.293 -17.156 1 91.56 247 VAL A N 1
ATOM 1871 C CA . VAL A 1 247 ? -5.324 5.324 -17.719 1 91.56 247 VAL A CA 1
ATOM 1872 C C . VAL A 1 247 ? -6.398 5.703 -16.703 1 91.56 247 VAL A C 1
ATOM 1874 O O . VAL A 1 247 ? -6.594 6.887 -16.406 1 91.56 247 VAL A O 1
ATOM 1877 N N . PRO A 1 248 ? -7.07 4.758 -16.047 1 90.81 248 PRO A N 1
ATOM 1878 C CA . PRO A 1 248 ? -8.125 5.145 -15.109 1 90.81 248 PRO A CA 1
ATOM 1879 C C . PRO A 1 248 ? -7.594 5.953 -13.93 1 90.81 248 PRO A C 1
ATOM 1881 O O . PRO A 1 248 ? -8.273 6.867 -13.453 1 90.81 248 PRO A O 1
ATOM 1884 N N . VAL A 1 249 ? -6.469 5.574 -13.5 1 87.75 249 VAL A N 1
ATOM 1885 C CA . VAL A 1 249 ? -5.871 6.281 -12.375 1 87.75 249 VAL A CA 1
ATOM 1886 C C . VAL A 1 249 ? -5.516 7.707 -12.789 1 87.75 249 VAL A C 1
ATOM 1888 O O . VAL A 1 249 ? -5.754 8.656 -12.047 1 87.75 249 VAL A O 1
ATOM 1891 N N . LEU A 1 250 ? -4.977 7.879 -13.992 1 83.31 250 LEU A N 1
ATOM 1892 C CA . LEU A 1 250 ? -4.641 9.203 -14.5 1 83.31 250 LEU A CA 1
ATOM 1893 C C . LEU A 1 250 ? -5.895 10.055 -14.656 1 83.31 250 LEU A C 1
ATOM 1895 O O . LEU A 1 250 ? -5.887 11.25 -14.328 1 83.31 250 LEU A O 1
ATOM 1899 N N . LEU A 1 251 ? -6.914 9.461 -15.086 1 85.38 251 LEU A N 1
ATOM 1900 C CA . LEU A 1 251 ? -8.18 10.172 -15.242 1 85.38 251 LEU A CA 1
ATOM 1901 C C . LEU A 1 251 ? -8.742 10.578 -13.883 1 85.38 251 LEU A C 1
ATOM 1903 O O . LEU A 1 251 ? -9.234 11.695 -13.727 1 85.38 251 LEU A O 1
ATOM 1907 N N . ALA A 1 252 ? -8.664 9.648 -12.953 1 82.81 252 ALA A N 1
ATOM 1908 C CA . ALA A 1 252 ? -9.148 9.961 -11.609 1 82.81 252 ALA A CA 1
ATOM 1909 C C . ALA A 1 252 ? -8.328 11.086 -10.977 1 82.81 252 ALA A C 1
ATOM 1911 O O . ALA A 1 252 ? -8.875 11.945 -10.289 1 82.81 252 ALA A O 1
ATOM 1912 N N . ALA A 1 253 ? -7.07 11.07 -11.227 1 74.06 253 ALA A N 1
ATOM 1913 C CA . ALA A 1 253 ? -6.18 12.102 -10.703 1 74.06 253 ALA A CA 1
ATOM 1914 C C . ALA A 1 253 ? -6.5 13.461 -11.312 1 74.06 253 ALA A C 1
ATOM 1916 O O . ALA A 1 253 ? -6.516 14.477 -10.609 1 74.06 253 ALA A O 1
ATOM 1917 N N . ILE A 1 254 ? -6.746 13.5 -12.562 1 75.31 254 ILE A N 1
ATOM 1918 C CA . ILE A 1 254 ? -6.996 14.742 -13.289 1 75.31 254 ILE A CA 1
ATOM 1919 C C . ILE A 1 254 ? -8.352 15.305 -12.875 1 75.31 254 ILE A C 1
ATOM 1921 O O . ILE A 1 254 ? -8.492 16.516 -12.656 1 75.31 254 ILE A O 1
ATOM 1925 N N . PHE A 1 255 ? -9.266 14.461 -12.719 1 74.56 255 PHE A N 1
ATOM 1926 C CA . PHE A 1 255 ? -10.617 14.945 -12.445 1 74.56 255 PHE A CA 1
ATOM 1927 C C . PHE A 1 255 ? -10.82 15.148 -10.945 1 74.56 255 PHE A C 1
ATOM 1929 O O . PHE A 1 255 ? -11.703 15.898 -10.531 1 74.56 255 PHE A O 1
ATOM 1936 N N . GLY A 1 256 ? -9.922 14.453 -10.188 1 70.5 256 GLY A N 1
ATOM 1937 C CA . GLY A 1 256 ? -10.07 14.539 -8.742 1 70.5 256 GLY A CA 1
ATOM 1938 C C . GLY A 1 256 ? -9.148 15.57 -8.109 1 70.5 256 GLY A C 1
ATOM 1939 O O . GLY A 1 256 ? -9.109 15.703 -6.883 1 70.5 256 GLY A O 1
ATOM 1940 N N . GLN A 1 257 ? -8.32 16.109 -8.961 1 65.75 257 GLN A N 1
ATOM 1941 C CA . GLN A 1 257 ? -7.281 17.016 -8.484 1 65.75 257 GLN A CA 1
ATOM 1942 C C . GLN A 1 257 ? -7.844 18.031 -7.488 1 65.75 257 GLN A C 1
ATOM 1944 O O . GLN A 1 257 ? -7.227 18.312 -6.461 1 65.75 257 GLN A O 1
ATOM 1949 N N . ARG A 1 258 ? -8.922 18.547 -7.742 1 63.16 258 ARG A N 1
ATOM 1950 C CA . ARG A 1 258 ? -9.461 19.547 -6.828 1 63.16 258 ARG A CA 1
ATOM 1951 C C . ARG A 1 258 ? -9.844 18.922 -5.492 1 63.16 258 ARG A C 1
ATOM 1953 O O . ARG A 1 258 ? -9.758 19.578 -4.449 1 63.16 258 ARG A O 1
ATOM 1960 N N . PHE A 1 259 ? -10.055 17.625 -5.559 1 61.22 259 PHE A N 1
ATOM 1961 C CA . PHE A 1 259 ? -10.547 16.953 -4.363 1 61.22 259 PHE A CA 1
ATOM 1962 C C . PHE A 1 259 ? -9.414 16.219 -3.65 1 61.22 259 PHE A C 1
ATOM 1964 O O . PHE A 1 259 ? -9.445 16.062 -2.428 1 61.22 259 PHE A O 1
ATOM 1971 N N . LEU A 1 260 ? -8.438 15.797 -4.391 1 60.31 260 LEU A N 1
ATOM 1972 C CA . LEU A 1 260 ? -7.363 14.969 -3.854 1 60.31 260 LEU A CA 1
ATOM 1973 C C . LEU A 1 260 ? -6.449 15.789 -2.947 1 60.31 260 LEU A C 1
ATOM 1975 O O . LEU A 1 260 ? -6.008 15.305 -1.902 1 60.31 260 LEU A O 1
ATOM 1979 N N . VAL A 1 261 ? -6.246 16.969 -3.363 1 55.84 261 VAL A N 1
ATOM 1980 C CA . VAL A 1 261 ? -5.375 17.812 -2.553 1 55.84 261 VAL A CA 1
ATOM 1981 C C . VAL A 1 261 ? -6.035 18.094 -1.203 1 55.84 261 VAL A C 1
ATOM 1983 O O . VAL A 1 261 ? -5.375 18.047 -0.163 1 55.84 261 VAL A O 1
ATOM 1986 N N . ALA A 1 262 ? -7.281 18.234 -1.197 1 52.81 262 ALA A N 1
ATOM 1987 C CA . ALA A 1 262 ? -8.016 18.547 0.028 1 52.81 262 ALA A CA 1
ATOM 1988 C C . ALA A 1 262 ? -8.07 17.328 0.955 1 52.81 262 ALA A C 1
ATOM 1990 O O . ALA A 1 262 ? -7.902 17.469 2.17 1 52.81 262 ALA A O 1
ATOM 1991 N N . GLY A 1 263 ? -8.227 16.172 0.36 1 50.22 263 GLY A N 1
ATOM 1992 C CA . GLY A 1 263 ? -8.352 14.945 1.124 1 50.22 263 GLY A CA 1
ATOM 1993 C C . GLY A 1 263 ? -7.039 14.484 1.73 1 50.22 263 GLY A C 1
ATOM 1994 O O . GLY A 1 263 ? -6.992 14.086 2.895 1 50.22 263 GLY A O 1
ATOM 1995 N N . LEU A 1 264 ? -5.98 14.656 0.95 1 50.28 264 LEU A N 1
ATOM 1996 C CA . LEU A 1 264 ? -4.664 14.211 1.396 1 50.28 264 LEU A CA 1
ATOM 1997 C C . LEU A 1 264 ? -4.113 15.148 2.465 1 50.28 264 LEU A C 1
ATOM 1999 O O . LEU A 1 264 ? -3.396 14.711 3.371 1 50.28 264 LEU A O 1
ATOM 2003 N N . THR A 1 265 ? -4.539 16.438 2.375 1 46.06 265 THR A N 1
ATOM 2004 C CA . THR A 1 265 ? -4.082 17.453 3.324 1 46.06 265 THR A CA 1
ATOM 2005 C C . THR A 1 265 ? -4.945 17.438 4.582 1 46.06 265 THR A C 1
ATOM 2007 O O . THR A 1 265 ? -4.465 17.75 5.676 1 46.06 265 THR A O 1
ATOM 2010 N N . ALA A 1 266 ? -6.211 17.297 4.406 1 46.44 266 ALA A N 1
ATOM 2011 C CA . ALA A 1 266 ? -7.109 17.266 5.555 1 46.44 266 ALA A CA 1
ATOM 2012 C C . ALA A 1 266 ? -6.746 16.125 6.508 1 46.44 266 ALA A C 1
ATOM 2014 O O . ALA A 1 266 ? -6.855 16.266 7.727 1 46.44 266 ALA A O 1
ATOM 2015 N N . GLY A 1 267 ? -6.34 15.039 6.023 1 41.53 267 GLY A N 1
ATOM 2016 C CA . GLY A 1 267 ? -5.84 14 6.902 1 41.53 267 GLY A CA 1
ATOM 2017 C C . GLY A 1 267 ? -4.527 14.359 7.57 1 41.53 267 GLY A C 1
ATOM 2018 O O . GLY A 1 267 ? -4.246 13.914 8.688 1 41.53 267 GLY A O 1
ATOM 2019 N N . ALA A 1 268 ? -3.717 15.25 6.965 1 39.5 268 ALA A N 1
ATOM 2020 C CA . ALA A 1 268 ? -2.396 15.656 7.438 1 39.5 268 ALA A CA 1
ATOM 2021 C C . ALA A 1 268 ? -2.498 16.828 8.414 1 39.5 268 ALA A C 1
ATOM 2023 O O . ALA A 1 268 ? -1.656 16.969 9.305 1 39.5 268 ALA A O 1
ATOM 2024 N N . THR A 1 269 ? -3.365 17.797 8.32 1 32.91 269 THR A N 1
ATOM 2025 C CA . THR A 1 269 ? -3.355 19.062 9.039 1 32.91 269 THR A CA 1
ATOM 2026 C C . THR A 1 269 ? -3.832 18.875 10.477 1 32.91 269 THR A C 1
ATOM 2028 O O . THR A 1 269 ? -3.58 19.719 11.336 1 32.91 269 THR A O 1
ATOM 2031 N N . LYS A 1 270 ? -4.805 18.172 10.953 1 36.62 270 LYS A N 1
ATOM 2032 C CA . LYS A 1 270 ? -5.367 18.422 12.273 1 36.62 270 LYS A CA 1
ATOM 2033 C C . LYS A 1 270 ? -4.629 17.609 13.344 1 36.62 270 LYS A C 1
ATOM 2035 O O . LYS A 1 270 ? -5.059 17.562 14.5 1 36.62 270 LYS A O 1
ATOM 2040 N N . GLY A 1 271 ? -3.572 16.859 13.07 1 30.75 271 GLY A N 1
ATOM 2041 C CA . GLY A 1 271 ? -2.891 16.453 14.289 1 30.75 271 GLY A CA 1
ATOM 2042 C C . GLY A 1 271 ? -1.758 17.391 14.68 1 30.75 271 GLY A C 1
ATOM 2043 O O . GLY A 1 271 ? -1.271 18.156 13.852 1 30.75 271 GLY A O 1
ATOM 2044 N N . MET B 1 1 ? -31.969 8.664 30.016 1 43.59 1 MET B N 1
ATOM 2045 C CA . MET B 1 1 ? -30.531 8.781 29.781 1 43.59 1 MET B CA 1
ATOM 2046 C C . MET B 1 1 ? -30.234 9.898 28.797 1 43.59 1 MET B C 1
ATOM 2048 O O . MET B 1 1 ? -30.875 10.008 27.75 1 43.59 1 MET B O 1
ATOM 2052 N N . SER B 1 2 ? -29.641 10.961 29.203 1 53.28 2 SER B N 1
ATOM 2053 C CA . SER B 1 2 ? -29.453 12.141 28.375 1 53.28 2 SER B CA 1
ATOM 2054 C C . SER B 1 2 ? -28.812 11.773 27.031 1 53.28 2 SER B C 1
ATOM 2056 O O . SER B 1 2 ? -28.156 10.742 26.922 1 53.28 2 SER B O 1
ATOM 2058 N N . ALA B 1 3 ? -29.375 12.328 26.016 1 58.84 3 ALA B N 1
ATOM 2059 C CA . ALA B 1 3 ? -28.906 12.156 24.641 1 58.84 3 ALA B CA 1
ATOM 2060 C C . ALA B 1 3 ? -27.391 12.031 24.578 1 58.84 3 ALA B C 1
ATOM 2062 O O . ALA B 1 3 ? -26.859 11.258 23.781 1 58.84 3 ALA B O 1
ATOM 2063 N N . THR B 1 4 ? -26.859 12.57 25.656 1 62.44 4 THR B N 1
ATOM 2064 C CA . THR B 1 4 ? -25.406 12.57 25.688 1 62.44 4 THR B CA 1
ATOM 2065 C C . THR B 1 4 ? -24.875 11.203 26.094 1 62.44 4 THR B C 1
ATOM 2067 O O . THR B 1 4 ? -23.875 10.727 25.547 1 62.44 4 THR B O 1
ATOM 2070 N N . THR B 1 5 ? -25.656 10.578 27.078 1 64.69 5 THR B N 1
ATOM 2071 C CA . THR B 1 5 ? -25.203 9.289 27.578 1 64.69 5 THR B CA 1
ATOM 2072 C C . THR B 1 5 ? -25.406 8.195 26.547 1 64.69 5 THR B C 1
ATOM 2074 O O . THR B 1 5 ? -24.547 7.328 26.359 1 64.69 5 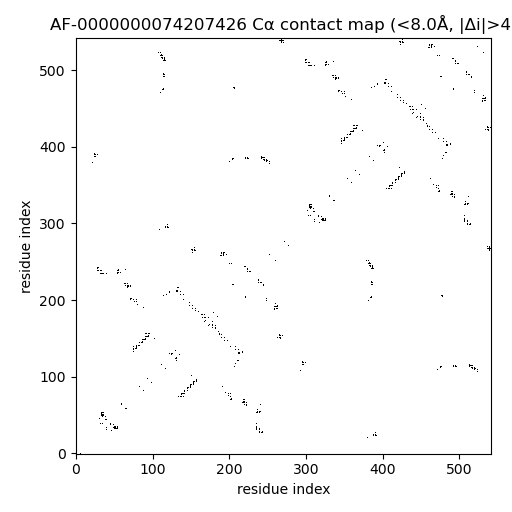THR B O 1
ATOM 2077 N N . THR B 1 6 ? -26.516 8.219 25.906 1 63.78 6 THR B N 1
ATOM 2078 C CA . THR B 1 6 ? -26.812 7.215 24.891 1 63.78 6 THR B CA 1
ATOM 2079 C C . THR B 1 6 ? -25.797 7.273 23.766 1 63.78 6 THR B C 1
ATOM 2081 O O . THR B 1 6 ? -25.344 6.234 23.281 1 63.78 6 THR B O 1
ATOM 2084 N N . PHE B 1 7 ? -25.406 8.414 23.531 1 64.81 7 PHE B N 1
ATOM 2085 C CA . PHE B 1 7 ? -24.469 8.594 22.422 1 64.81 7 PHE B CA 1
ATOM 2086 C C . PHE B 1 7 ? -23.078 8.117 22.812 1 64.81 7 PHE B C 1
ATOM 2088 O O . PHE B 1 7 ? -22.375 7.512 22.016 1 64.81 7 PHE B O 1
ATOM 2095 N N . ARG B 1 8 ? -22.797 8.336 24.047 1 68.19 8 ARG B N 1
ATOM 2096 C CA . ARG B 1 8 ? -21.516 7.855 24.562 1 68.19 8 ARG B CA 1
ATOM 2097 C C . ARG B 1 8 ? -21.453 6.332 24.562 1 68.19 8 ARG B C 1
ATOM 2099 O O . ARG B 1 8 ? -20.422 5.742 24.219 1 68.19 8 ARG B O 1
ATOM 2106 N N . VAL B 1 9 ? -22.547 5.801 24.953 1 71.12 9 VAL B N 1
ATOM 2107 C CA . VAL B 1 9 ? -22.625 4.344 24.984 1 71.12 9 VAL B CA 1
ATOM 2108 C C . VAL B 1 9 ? -22.578 3.785 23.562 1 71.12 9 VAL B C 1
ATOM 2110 O O . VAL B 1 9 ? -21.859 2.809 23.297 1 71.12 9 VAL B O 1
ATOM 2113 N N . LEU B 1 10 ? -23.188 4.418 22.688 1 68.06 10 LEU B N 1
ATOM 2114 C CA . LEU B 1 10 ? -23.219 3.959 21.312 1 68.06 10 LEU B CA 1
ATOM 2115 C C . LEU B 1 10 ? -21.828 4.086 20.672 1 68.06 10 LEU B C 1
ATOM 2117 O O . LEU B 1 10 ? -21.406 3.195 19.938 1 68.06 10 LEU B O 1
ATOM 2121 N N . ARG B 1 11 ? -21.297 5.035 21.062 1 66.56 11 ARG B N 1
ATOM 2122 C CA . ARG B 1 11 ? -19.953 5.258 20.578 1 66.56 11 ARG B CA 1
ATOM 2123 C C . ARG B 1 11 ? -19 4.184 21.094 1 66.56 11 ARG B C 1
ATOM 2125 O O . ARG B 1 11 ? -18.203 3.629 20.328 1 66.56 11 ARG B O 1
ATOM 2132 N N . GLY B 1 12 ? -19.109 4.07 22.297 1 68 12 GLY B N 1
ATOM 2133 C CA . GLY B 1 12 ? -18.281 3.041 22.906 1 68 12 GLY B CA 1
ATOM 2134 C C . GLY B 1 12 ? -18.516 1.667 22.297 1 68 12 GLY B C 1
ATOM 2135 O O . GLY B 1 12 ? -17.547 0.942 22.016 1 68 12 GLY B O 1
ATOM 2136 N N . VAL B 1 13 ? -19.672 1.442 21.984 1 71.94 13 VAL B N 1
ATOM 2137 C CA . VAL B 1 13 ? -20.031 0.149 21.422 1 71.94 13 VAL B CA 1
ATOM 2138 C C . VAL B 1 13 ? -19.516 0.046 20 1 71.94 13 VAL B C 1
ATOM 2140 O O . VAL B 1 13 ? -18.953 -0.984 19.594 1 71.94 13 VAL B O 1
ATOM 2143 N N . LEU B 1 14 ? -19.516 1.112 19.312 1 67.94 14 LEU B N 1
ATOM 2144 C CA . LEU B 1 14 ? -19.078 1.104 17.922 1 67.94 14 LEU B CA 1
ATOM 2145 C C . LEU B 1 14 ? -17.578 0.945 17.828 1 67.94 14 LEU B C 1
ATOM 2147 O O . LEU B 1 14 ? -17.078 0.15 17.016 1 67.94 14 LEU B O 1
ATOM 2151 N N . ILE B 1 15 ? -16.953 1.604 18.656 1 67.31 15 ILE B N 1
ATOM 2152 C CA . ILE B 1 15 ? -15.5 1.511 18.672 1 67.31 15 ILE B CA 1
ATOM 2153 C C . ILE B 1 15 ? -15.078 0.096 19.062 1 67.31 15 ILE B C 1
ATOM 2155 O O . ILE B 1 15 ? -14.164 -0.474 18.469 1 67.31 15 ILE B O 1
ATOM 2159 N N . THR B 1 16 ? -15.734 -0.395 20.016 1 70.62 16 THR B N 1
ATOM 2160 C CA . THR B 1 16 ? -15.422 -1.74 20.469 1 70.62 16 THR B CA 1
ATOM 2161 C C . THR B 1 16 ? -15.695 -2.77 19.375 1 70.62 16 THR B C 1
ATOM 2163 O O . THR B 1 16 ? -14.891 -3.678 19.156 1 70.62 16 THR B O 1
ATOM 2166 N N . VAL B 1 17 ? -16.719 -2.561 18.672 1 71.94 17 VAL B N 1
ATOM 2167 C CA . VAL B 1 17 ? -17.094 -3.496 17.609 1 71.94 17 VAL B CA 1
ATOM 2168 C C . VAL B 1 17 ? -16.094 -3.414 16.469 1 71.94 17 VAL B C 1
ATOM 2170 O O . VAL B 1 17 ? -15.641 -4.441 15.953 1 71.94 17 VAL B O 1
ATOM 2173 N N . VAL B 1 18 ? -15.695 -2.24 16.188 1 68 18 VAL B N 1
ATOM 2174 C CA . VAL B 1 18 ? -14.758 -2.055 15.078 1 68 18 VAL B CA 1
ATOM 2175 C C . VAL B 1 18 ? -13.398 -2.639 15.445 1 68 18 VAL B C 1
ATOM 2177 O O . VAL B 1 18 ? -12.789 -3.354 14.648 1 68 18 VAL B O 1
ATOM 2180 N N . CYS B 1 19 ? -13.008 -2.4 16.609 1 70.06 19 CYS B N 1
ATOM 2181 C CA . CYS B 1 19 ? -11.742 -2.934 17.078 1 70.06 19 CYS B CA 1
ATOM 2182 C C . CYS B 1 19 ? -11.773 -4.457 17.141 1 70.06 19 CYS B C 1
ATOM 2184 O O . CYS B 1 19 ? -10.797 -5.117 16.781 1 70.06 19 CYS B O 1
ATOM 2186 N N . ALA B 1 20 ? -12.898 -4.902 17.578 1 72.69 20 ALA B N 1
ATOM 2187 C CA . ALA B 1 20 ? -13.047 -6.352 17.672 1 72.69 20 ALA B CA 1
ATOM 2188 C C . ALA B 1 20 ? -13.031 -7 16.281 1 72.69 20 ALA B C 1
ATOM 2190 O O . ALA B 1 20 ? -12.359 -8.016 16.078 1 72.69 20 ALA B O 1
ATOM 2191 N N . VAL B 1 21 ? -13.625 -6.391 15.391 1 72.94 21 VAL B N 1
ATOM 2192 C CA . VAL B 1 21 ? -13.719 -6.934 14.039 1 72.94 21 VAL B CA 1
ATOM 2193 C C . VAL B 1 21 ? -12.336 -6.922 13.383 1 72.94 21 VAL B C 1
ATOM 2195 O O . VAL B 1 21 ? -11.961 -7.871 12.688 1 72.94 21 VAL B O 1
ATOM 2198 N N . ILE B 1 22 ? -11.594 -5.949 13.719 1 71.69 22 ILE B N 1
ATOM 2199 C CA . ILE B 1 22 ? -10.273 -5.816 13.117 1 71.69 22 ILE B CA 1
ATOM 2200 C C . ILE B 1 22 ? -9.289 -6.758 13.812 1 71.69 22 ILE B C 1
ATOM 2202 O O . ILE B 1 22 ? -8.445 -7.371 13.164 1 71.69 22 ILE B O 1
ATOM 2206 N N . SER B 1 23 ? -9.477 -6.984 15.109 1 78.81 23 SER B N 1
ATOM 2207 C CA . SER B 1 23 ? -8.516 -7.754 15.891 1 78.81 23 SER B CA 1
ATOM 2208 C C . SER B 1 23 ? -8.844 -9.242 15.859 1 78.81 23 SER B C 1
ATOM 2210 O O . SER B 1 23 ? -7.965 -10.078 16.078 1 78.81 23 SER B O 1
ATOM 2212 N N . LEU B 1 24 ? -10.039 -9.594 15.562 1 84.75 24 LEU B N 1
ATOM 2213 C CA . LEU B 1 24 ? -10.5 -10.969 15.688 1 84.75 24 LEU B CA 1
ATOM 2214 C C . LEU B 1 24 ? -9.727 -11.891 14.75 1 84.75 24 LEU B C 1
ATOM 2216 O O . LEU B 1 24 ? -9.266 -12.961 15.156 1 84.75 24 LEU B O 1
ATOM 2220 N N . PRO B 1 25 ? -9.516 -11.469 13.523 1 86.25 25 PRO B N 1
ATOM 2221 C CA . PRO B 1 25 ? -8.75 -12.359 12.633 1 86.25 25 PRO B CA 1
ATOM 2222 C C . PRO B 1 25 ? -7.324 -12.586 13.117 1 86.25 25 PRO B C 1
ATOM 2224 O O . PRO B 1 25 ? -6.777 -13.68 12.938 1 86.25 25 PRO B O 1
ATOM 2227 N N . ILE B 1 26 ? -6.789 -11.602 13.711 1 87.25 26 ILE B N 1
ATOM 2228 C CA . ILE B 1 26 ? -5.418 -11.711 14.195 1 87.25 26 ILE B CA 1
ATOM 2229 C C . ILE B 1 26 ? -5.367 -12.625 15.406 1 87.25 26 ILE B C 1
ATOM 2231 O O . ILE B 1 26 ? -4.492 -13.492 15.508 1 87.25 26 ILE B O 1
ATOM 2235 N N . ILE B 1 27 ? -6.324 -12.445 16.266 1 89.75 27 ILE B N 1
ATOM 2236 C CA . ILE B 1 27 ? -6.395 -13.273 17.469 1 89.75 27 ILE B CA 1
ATOM 2237 C C . ILE B 1 27 ? -6.613 -14.734 17.078 1 89.75 27 ILE B C 1
ATOM 2239 O O . ILE B 1 27 ? -5.961 -15.633 17.609 1 89.75 27 ILE B O 1
ATOM 2243 N N . TRP B 1 28 ? -7.453 -14.883 16.156 1 91.94 28 TRP B N 1
ATOM 2244 C CA . TRP B 1 28 ? -7.723 -16.234 15.688 1 91.94 28 TRP B CA 1
ATOM 2245 C C . TRP B 1 28 ? -6.492 -16.844 15.016 1 91.94 28 TRP B C 1
ATOM 2247 O O . TRP B 1 28 ? -6.195 -18.016 15.195 1 91.94 28 TRP B O 1
ATOM 2257 N N . MET B 1 29 ? -5.816 -16.031 14.234 1 93.94 29 MET B N 1
ATOM 2258 C CA . MET B 1 29 ? -4.605 -16.484 13.555 1 93.94 29 MET B CA 1
ATOM 2259 C C . MET B 1 29 ? -3.559 -16.953 14.562 1 93.94 29 MET B C 1
ATOM 2261 O O . MET B 1 29 ? -2.982 -18.031 14.406 1 93.94 29 MET B O 1
ATOM 2265 N N . ILE B 1 30 ? -3.402 -16.203 15.602 1 94.69 30 ILE B N 1
ATOM 2266 C CA . ILE B 1 30 ? -2.422 -16.547 16.625 1 94.69 30 ILE B CA 1
ATOM 2267 C C . ILE B 1 30 ? -2.861 -17.797 17.375 1 94.69 30 ILE B C 1
ATOM 2269 O O . ILE B 1 30 ? -2.055 -18.703 17.625 1 94.69 30 ILE B O 1
ATOM 2273 N N . ALA B 1 31 ? -4.137 -17.891 17.734 1 96.06 31 ALA B N 1
ATOM 2274 C CA . ALA B 1 31 ? -4.664 -19.078 18.406 1 96.06 31 ALA B CA 1
ATOM 2275 C C . ALA B 1 31 ? -4.508 -20.312 17.531 1 96.06 31 ALA B C 1
ATOM 2277 O O . ALA B 1 31 ? -4.102 -21.375 18 1 96.06 31 ALA B O 1
ATOM 2278 N N . ALA B 1 32 ? -4.793 -20.172 16.266 1 96.19 32 ALA B N 1
ATOM 2279 C CA . ALA B 1 32 ? -4.738 -21.297 15.32 1 96.19 32 ALA B CA 1
ATOM 2280 C C . ALA B 1 32 ? -3.309 -21.797 15.148 1 96.19 32 ALA B C 1
ATOM 2282 O O . ALA B 1 32 ? -3.09 -22.969 14.859 1 96.19 32 ALA B O 1
ATOM 2283 N N . ALA B 1 33 ? -2.357 -20.906 15.312 1 97.06 33 ALA B N 1
ATOM 2284 C CA . ALA B 1 33 ? -0.95 -21.281 15.227 1 97.06 33 ALA B CA 1
ATOM 2285 C C . ALA B 1 33 ? -0.593 -22.312 16.297 1 97.06 33 ALA B C 1
ATOM 2287 O O . ALA B 1 33 ? 0.357 -23.078 16.141 1 97.06 33 ALA B O 1
ATOM 2288 N N . PHE B 1 34 ? -1.391 -22.344 17.359 1 98.06 34 PHE B N 1
ATOM 2289 C CA . PHE B 1 34 ? -1.13 -23.234 18.484 1 98.06 34 PHE B CA 1
ATOM 2290 C C . PHE B 1 34 ? -2.082 -24.422 18.453 1 98.06 34 PHE B C 1
ATOM 2292 O O . PHE B 1 34 ? -2.084 -25.25 19.375 1 98.06 34 PHE B O 1
ATOM 2299 N N . LYS B 1 35 ? -2.838 -24.578 17.453 1 97.31 35 LYS B N 1
ATOM 2300 C CA . LYS B 1 35 ? -3.789 -25.672 17.312 1 97.31 35 LYS B CA 1
ATOM 2301 C C . LYS B 1 35 ? -3.25 -26.75 16.375 1 97.31 35 LYS B C 1
ATOM 2303 O O . LYS B 1 35 ? -2.434 -26.469 15.5 1 97.31 35 LYS B O 1
ATOM 2308 N N . THR B 1 36 ? -3.762 -27.984 16.562 1 95.25 36 THR B N 1
ATOM 2309 C CA . THR B 1 36 ? -3.57 -29 15.531 1 95.25 36 THR B CA 1
ATOM 2310 C C . THR B 1 36 ? -4.445 -28.703 14.32 1 95.25 36 THR B C 1
ATOM 2312 O O . THR B 1 36 ? -5.402 -27.938 14.406 1 95.25 36 THR B O 1
ATOM 2315 N N . ASN B 1 37 ? -4.078 -29.25 13.219 1 93.25 37 ASN B N 1
ATOM 2316 C CA . ASN B 1 37 ? -4.859 -29.031 12.008 1 93.25 37 ASN B CA 1
ATOM 2317 C C . ASN B 1 37 ? -6.316 -29.453 12.195 1 93.25 37 ASN B C 1
ATOM 2319 O O . ASN B 1 37 ? -7.227 -28.797 11.688 1 93.25 37 ASN B O 1
ATOM 2323 N N . VAL B 1 38 ? -6.492 -30.531 12.969 1 93.5 38 VAL B N 1
ATOM 2324 C CA . VAL B 1 38 ? -7.836 -31.031 13.25 1 93.5 38 VAL B CA 1
ATOM 2325 C C . VAL B 1 38 ? -8.602 -30 14.078 1 93.5 38 VAL B C 1
ATOM 2327 O O . VAL B 1 38 ? -9.773 -29.734 13.805 1 93.5 38 VAL B O 1
ATOM 2330 N N . GLN B 1 39 ? -7.938 -29.406 15.008 1 95.12 39 GLN B N 1
ATOM 2331 C CA . GLN B 1 39 ? -8.57 -28.391 15.852 1 95.12 39 GLN B CA 1
ATOM 2332 C C . GLN B 1 39 ? -8.898 -27.141 15.047 1 95.12 39 GLN B C 1
ATOM 2334 O O . GLN B 1 39 ? -9.914 -26.484 15.289 1 95.12 39 GLN B O 1
ATOM 2339 N N . VAL B 1 40 ? -8.078 -26.766 14.102 1 93.62 40 VAL B N 1
ATOM 2340 C CA . VAL B 1 40 ? -8.273 -25.562 13.305 1 93.62 40 VAL B CA 1
ATOM 2341 C C . VAL B 1 40 ? -9.516 -25.719 12.422 1 93.62 40 VAL B C 1
ATOM 2343 O O . VAL B 1 40 ? -10.305 -24.781 12.281 1 93.62 40 VAL B O 1
ATOM 2346 N N . THR B 1 41 ? -9.695 -26.906 11.883 1 90.69 41 THR B N 1
ATOM 2347 C CA . THR B 1 41 ? -10.734 -27.125 10.883 1 90.69 41 THR B CA 1
ATOM 2348 C C . THR B 1 41 ? -12.047 -27.547 11.539 1 90.69 41 THR B C 1
ATOM 2350 O O . THR B 1 41 ? -13.07 -27.672 10.875 1 90.69 41 THR B O 1
ATOM 2353 N N . ASP B 1 42 ? -12 -27.797 12.891 1 92.25 42 ASP B N 1
ATOM 2354 C CA . ASP B 1 42 ? -13.195 -28.156 13.648 1 92.25 42 ASP B CA 1
ATOM 2355 C C . ASP B 1 42 ? -13.922 -26.891 14.125 1 92.25 42 ASP B C 1
ATOM 2357 O O . ASP B 1 42 ? -13.438 -26.188 15.008 1 92.25 42 ASP B O 1
ATOM 2361 N N . PRO B 1 43 ? -15.07 -26.641 13.609 1 87 43 PRO B N 1
ATOM 2362 C CA . PRO B 1 43 ? -15.789 -25.406 13.945 1 87 43 PRO B CA 1
ATOM 2363 C C . PRO B 1 43 ? -16.234 -25.359 15.406 1 87 43 PRO B C 1
ATOM 2365 O O . PRO B 1 43 ? -16.578 -24.297 15.914 1 87 43 PRO B O 1
ATOM 2368 N N . THR B 1 44 ? -16.219 -26.391 16.078 1 91.06 44 THR B N 1
ATOM 2369 C CA . THR B 1 44 ? -16.641 -26.453 17.469 1 91.06 44 THR B CA 1
ATOM 2370 C C . THR B 1 44 ? -15.516 -26.016 18.406 1 91.06 44 THR B C 1
ATOM 2372 O O . THR B 1 44 ? -15.75 -25.734 19.578 1 91.06 44 THR B O 1
ATOM 2375 N N . VAL B 1 45 ? -14.32 -26.031 17.812 1 90.56 45 VAL B N 1
ATOM 2376 C CA . VAL B 1 45 ? -13.172 -25.625 18.625 1 90.56 45 VAL B CA 1
ATOM 2377 C C . VAL B 1 45 ? -12.945 -24.125 18.469 1 90.56 45 VAL B C 1
ATOM 2379 O O . VAL B 1 45 ? -12.625 -23.641 17.375 1 90.56 45 VAL B O 1
ATOM 2382 N N . GLY B 1 46 ? -13.133 -23.406 19.453 1 89.38 46 GLY B N 1
ATOM 2383 C CA . GLY B 1 46 ? -12.938 -21.969 19.453 1 89.38 46 GLY B CA 1
ATOM 2384 C C . GLY B 1 46 ? -11.633 -21.547 20.094 1 89.38 46 GLY B C 1
ATOM 2385 O O . GLY B 1 46 ? -10.562 -22.047 19.75 1 89.38 46 GLY B O 1
ATOM 2386 N N . LEU B 1 47 ? -11.734 -20.781 21.078 1 90.31 47 LEU B N 1
ATOM 2387 C CA . LEU B 1 47 ? -10.539 -20.234 21.719 1 90.31 47 LEU B CA 1
ATOM 2388 C C . LEU B 1 47 ? -10.078 -21.125 22.875 1 90.31 47 LEU B C 1
ATOM 2390 O O . LEU B 1 47 ? -9.008 -20.891 23.438 1 90.31 47 LEU B O 1
ATOM 2394 N N . VAL B 1 48 ? -10.898 -22.141 23.172 1 92.5 48 VAL B N 1
ATOM 2395 C CA . VAL B 1 48 ? -10.492 -23.156 24.141 1 92.5 48 VAL B CA 1
ATOM 2396 C C . VAL B 1 48 ? -10.031 -24.422 23.406 1 92.5 48 VAL B C 1
ATOM 2398 O O . VAL B 1 48 ? -10.82 -25.062 22.703 1 92.5 48 VAL B O 1
ATOM 2401 N N . PHE B 1 49 ? -8.781 -24.688 23.5 1 95.62 49 PHE B N 1
ATOM 2402 C CA . PHE B 1 49 ? -8.188 -25.797 22.766 1 95.62 49 PHE B CA 1
ATOM 2403 C C . PHE B 1 49 ? -6.969 -26.344 23.484 1 95.62 49 PHE B C 1
ATOM 2405 O O . PHE B 1 49 ? -6.551 -25.797 24.516 1 95.62 49 PHE B O 1
ATOM 2412 N N . SER B 1 50 ? -6.445 -27.484 23.031 1 96.25 50 SER B N 1
ATOM 2413 C CA . SER B 1 50 ? -5.191 -28.031 23.531 1 96.25 50 SER B CA 1
ATOM 2414 C C . SER B 1 50 ? -4 -27.516 22.734 1 96.25 50 SER B C 1
ATOM 2416 O O . SER B 1 50 ? -3.828 -27.859 21.562 1 96.25 50 SER B O 1
ATOM 2418 N N . PRO B 1 51 ? -3.266 -26.672 23.344 1 97 51 PRO B N 1
ATOM 2419 C CA . PRO B 1 51 ? -2.184 -26 22.609 1 97 51 PRO B CA 1
ATOM 2420 C C . PRO B 1 51 ? -1.072 -26.969 22.203 1 97 51 PRO B C 1
ATOM 2422 O O . PRO B 1 51 ? -0.836 -27.969 22.875 1 97 51 PRO B O 1
ATOM 2425 N N . THR B 1 52 ? -0.475 -26.719 21.094 1 97.62 52 THR B N 1
ATOM 2426 C CA . THR B 1 52 ? 0.706 -27.438 20.609 1 97.62 52 THR B CA 1
ATOM 2427 C C . THR B 1 52 ? 1.721 -26.453 20.031 1 97.62 52 THR B C 1
ATOM 2429 O O . THR B 1 52 ? 1.358 -25.359 19.609 1 97.62 52 THR B O 1
ATOM 2432 N N . TRP B 1 53 ? 3.01 -26.875 19.969 1 97.5 53 TRP B N 1
ATOM 2433 C CA . TRP B 1 53 ? 4.082 -26.094 19.375 1 97.5 53 TRP B CA 1
ATOM 2434 C C . TRP B 1 53 ? 4.52 -26.703 18.047 1 97.5 53 TRP B C 1
ATOM 2436 O O . TRP B 1 53 ? 5.465 -26.234 17.406 1 97.5 53 TRP B O 1
ATOM 2446 N N . ASP B 1 54 ? 3.812 -27.703 17.625 1 97.12 54 ASP B N 1
ATOM 2447 C CA . ASP B 1 54 ? 4.219 -28.484 16.469 1 97.12 54 ASP B CA 1
ATOM 2448 C C . ASP B 1 54 ? 4.246 -27.641 15.195 1 97.12 54 ASP B C 1
ATOM 2450 O O . ASP B 1 54 ? 5.133 -27.797 14.352 1 97.12 54 ASP B O 1
ATOM 2454 N N . ASN B 1 55 ? 3.285 -26.75 15.07 1 96.75 55 ASN B N 1
ATOM 2455 C CA . ASN B 1 55 ? 3.246 -25.922 13.875 1 96.75 55 ASN B CA 1
ATOM 2456 C C . ASN B 1 55 ? 4.504 -25.062 13.75 1 96.75 55 ASN B C 1
ATOM 2458 O O . ASN B 1 55 ? 5.07 -24.938 12.664 1 96.75 55 ASN B O 1
ATOM 2462 N N . PHE B 1 56 ? 4.934 -24.547 14.883 1 97.38 56 PHE B N 1
ATOM 2463 C CA . PHE B 1 56 ? 6.133 -23.719 14.891 1 97.38 56 PHE B CA 1
ATOM 2464 C C . PHE B 1 56 ? 7.375 -24.562 14.609 1 97.38 56 PHE B C 1
ATOM 2466 O O . PHE B 1 56 ? 8.234 -24.172 13.82 1 97.38 56 PHE B O 1
ATOM 2473 N N . ARG B 1 57 ? 7.422 -25.656 15.18 1 96.69 57 ARG B N 1
ATOM 2474 C CA . ARG B 1 57 ? 8.547 -26.562 14.945 1 96.69 57 ARG B CA 1
ATOM 2475 C C . ARG B 1 57 ? 8.617 -26.969 13.477 1 96.69 57 ARG B C 1
ATOM 2477 O O . ARG B 1 57 ? 9.695 -26.953 12.875 1 96.69 57 ARG B O 1
ATOM 2484 N N . ASN B 1 58 ? 7.531 -27.266 12.906 1 94.25 58 ASN B N 1
ATOM 2485 C CA . ASN B 1 58 ? 7.469 -27.75 11.531 1 94.25 58 ASN B CA 1
ATOM 2486 C C . ASN B 1 58 ? 7.848 -26.656 10.539 1 94.25 58 ASN B C 1
ATOM 2488 O O . ASN B 1 58 ? 8.609 -26.891 9.602 1 94.25 58 ASN B O 1
ATOM 2492 N N . VAL B 1 59 ? 7.355 -25.422 10.742 1 94.25 59 VAL B N 1
ATOM 2493 C CA . VAL B 1 59 ? 7.594 -24.359 9.773 1 94.25 59 VAL B CA 1
ATOM 2494 C C . VAL B 1 59 ? 9.047 -23.906 9.867 1 94.25 59 VAL B C 1
ATOM 2496 O O . VAL B 1 59 ? 9.594 -23.375 8.898 1 94.25 59 VAL B O 1
ATOM 2499 N N . LEU B 1 60 ? 9.68 -24.172 11.031 1 95.94 60 LEU B N 1
ATOM 2500 C CA . LEU B 1 60 ? 11.062 -23.75 11.211 1 95.94 60 LEU B CA 1
ATOM 2501 C C . LEU B 1 60 ? 12.023 -24.859 10.797 1 95.94 60 LEU B C 1
ATOM 2503 O O . LEU B 1 60 ? 13.211 -24.594 10.578 1 95.94 60 LEU B O 1
ATOM 2507 N N . ALA B 1 61 ? 11.547 -26.016 10.609 1 93.5 61 ALA B N 1
ATOM 2508 C CA . ALA B 1 61 ? 12.383 -27.203 10.414 1 93.5 61 ALA B CA 1
ATOM 2509 C C . ALA B 1 61 ? 13.047 -27.188 9.039 1 93.5 61 ALA B C 1
ATOM 2511 O O . ALA B 1 61 ? 14.227 -27.531 8.906 1 93.5 61 ALA B O 1
ATOM 2512 N N . ASP B 1 62 ? 12.398 -26.75 8 1 89.5 62 ASP B N 1
ATOM 2513 C CA . ASP B 1 62 ? 12.953 -26.859 6.656 1 89.5 62 ASP B CA 1
ATOM 2514 C C . ASP B 1 62 ? 13.828 -25.656 6.312 1 89.5 62 ASP B C 1
ATOM 2516 O O . ASP B 1 62 ? 14.461 -25.625 5.258 1 89.5 62 ASP B O 1
ATOM 2520 N N . GLY B 1 63 ? 13.836 -24.656 7.09 1 94.5 63 GLY B N 1
ATOM 2521 C CA . GLY B 1 63 ? 14.773 -23.562 6.934 1 94.5 63 GLY B CA 1
ATOM 2522 C C . GLY B 1 63 ? 14.266 -22.469 6.008 1 94.5 63 GLY B C 1
ATOM 2523 O O . GLY B 1 63 ? 14.852 -21.391 5.934 1 94.5 63 GLY B O 1
ATOM 2524 N N . ALA B 1 64 ? 13.195 -22.781 5.262 1 95.81 64 ALA B N 1
ATOM 2525 C CA . ALA B 1 64 ? 12.664 -21.812 4.305 1 95.81 64 ALA B CA 1
ATOM 2526 C C . ALA B 1 64 ? 12.211 -20.531 5.012 1 95.81 64 ALA B C 1
ATOM 2528 O O . ALA B 1 64 ? 12.461 -19.422 4.531 1 95.81 64 ALA B O 1
ATOM 2529 N N . LEU B 1 65 ? 11.617 -20.719 6.152 1 96.94 65 LEU B N 1
ATOM 2530 C CA . LEU B 1 65 ? 11.125 -19.562 6.898 1 96.94 65 LEU B CA 1
ATOM 2531 C C . LEU B 1 65 ? 12.281 -18.734 7.434 1 96.94 65 LEU B C 1
ATOM 2533 O O . LEU B 1 65 ? 12.266 -17.5 7.32 1 96.94 65 LEU B O 1
ATOM 2537 N N . VAL B 1 66 ? 13.242 -19.344 7.941 1 97.19 66 VAL B N 1
ATOM 2538 C CA . VAL B 1 66 ? 14.398 -18.641 8.5 1 97.19 66 VAL B CA 1
ATOM 2539 C C . VAL B 1 66 ? 15.148 -17.906 7.387 1 97.19 66 VAL B C 1
ATOM 2541 O O . VAL B 1 66 ? 15.57 -16.766 7.566 1 97.19 66 VAL B O 1
ATOM 2544 N N . HIS B 1 67 ? 15.281 -18.578 6.305 1 97.94 67 HIS B N 1
ATOM 2545 C CA . HIS B 1 67 ? 15.953 -17.984 5.152 1 97.94 67 HIS B CA 1
ATOM 2546 C C . HIS B 1 67 ? 15.219 -16.75 4.664 1 97.94 67 HIS B C 1
ATOM 2548 O O . HIS B 1 67 ? 15.836 -15.703 4.441 1 97.94 67 HIS B O 1
ATOM 2554 N N . SER B 1 68 ? 13.945 -16.812 4.449 1 98.12 68 SER B N 1
ATOM 2555 C CA . SER B 1 68 ? 13.148 -15.695 3.975 1 98.12 68 SER B CA 1
ATOM 2556 C C . SER B 1 68 ? 13.109 -14.57 5.008 1 98.12 68 SER B C 1
ATOM 2558 O O . SER B 1 68 ? 13.062 -13.391 4.648 1 98.12 68 SER B O 1
ATOM 2560 N N . PHE B 1 69 ? 13.094 -14.984 6.285 1 97.75 69 PHE B N 1
ATOM 2561 C CA . PHE B 1 69 ? 13.172 -13.992 7.355 1 97.75 69 PHE B CA 1
ATOM 2562 C C . PHE B 1 69 ? 14.469 -13.195 7.254 1 97.75 69 PHE B C 1
ATOM 2564 O O . PHE B 1 69 ? 14.453 -11.961 7.324 1 97.75 69 PHE B O 1
ATOM 2571 N N . GLY B 1 70 ? 15.547 -13.852 7.098 1 98 70 GLY B N 1
ATOM 2572 C CA . GLY B 1 70 ? 16.828 -13.211 6.922 1 98 70 GLY B CA 1
ATOM 2573 C C . GLY B 1 70 ? 16.875 -12.281 5.723 1 98 70 GLY B C 1
ATOM 2574 O O . GLY B 1 70 ? 17.422 -11.172 5.805 1 98 70 GLY B O 1
ATOM 2575 N N . ASN B 1 71 ? 16.344 -12.727 4.625 1 98.62 71 ASN B N 1
ATOM 2576 C CA . ASN B 1 71 ? 16.281 -11.898 3.424 1 98.62 71 ASN B CA 1
ATOM 2577 C C . ASN B 1 71 ? 15.484 -10.625 3.658 1 98.62 71 ASN B C 1
ATOM 2579 O O . ASN B 1 71 ? 15.922 -9.531 3.283 1 98.62 71 ASN B O 1
ATOM 2583 N N . SER B 1 72 ? 14.312 -10.82 4.301 1 98.44 72 SER B N 1
ATOM 2584 C CA . SER B 1 72 ? 13.477 -9.656 4.582 1 98.44 72 SER B CA 1
ATOM 2585 C C . SER B 1 72 ? 14.195 -8.664 5.492 1 98.44 72 SER B C 1
ATOM 2587 O O . SER B 1 72 ? 14.125 -7.457 5.277 1 98.44 72 SER B O 1
ATOM 2589 N N . MET B 1 73 ? 14.898 -9.211 6.465 1 97.88 73 MET B N 1
ATOM 2590 C CA . MET B 1 73 ? 15.648 -8.352 7.379 1 97.88 73 MET B CA 1
ATOM 2591 C C . MET B 1 73 ? 16.781 -7.629 6.652 1 97.88 73 MET B C 1
ATOM 2593 O O . MET B 1 73 ? 16.938 -6.414 6.797 1 97.88 73 MET B O 1
ATOM 2597 N N . LEU B 1 74 ? 17.484 -8.328 5.887 1 98.56 74 LEU B N 1
ATOM 2598 C CA . LEU B 1 74 ? 18.609 -7.758 5.152 1 98.56 74 LEU B CA 1
ATOM 2599 C C . LEU B 1 74 ? 18.141 -6.656 4.207 1 98.56 74 LEU B C 1
ATOM 2601 O O . LEU B 1 74 ? 18.672 -5.539 4.242 1 98.56 74 LEU B O 1
ATOM 2605 N N . ILE B 1 75 ? 17.172 -6.949 3.396 1 98.75 75 ILE B N 1
ATOM 2606 C CA . ILE B 1 75 ? 16.641 -6.004 2.416 1 98.75 75 ILE B CA 1
ATOM 2607 C C . ILE B 1 75 ? 16.047 -4.789 3.133 1 98.75 75 ILE B C 1
ATOM 2609 O O . ILE B 1 75 ? 16.297 -3.648 2.734 1 98.75 75 ILE B O 1
ATOM 2613 N N . GLY B 1 76 ? 15.297 -5.062 4.215 1 98.25 76 GLY B N 1
ATOM 2614 C CA . GLY B 1 76 ? 14.672 -3.982 4.957 1 98.25 76 GLY B CA 1
ATOM 2615 C C . GLY B 1 76 ? 15.672 -3.061 5.629 1 98.25 76 GLY B C 1
ATOM 2616 O O . GLY B 1 76 ? 15.578 -1.838 5.504 1 98.25 76 GLY B O 1
ATOM 2617 N N . VAL B 1 77 ? 16.656 -3.631 6.258 1 97.94 77 VAL B N 1
ATOM 2618 C CA . VAL B 1 77 ? 17.625 -2.844 7.008 1 97.94 77 VAL B CA 1
ATOM 2619 C C . VAL B 1 77 ? 18.516 -2.066 6.039 1 97.94 77 VAL B C 1
ATOM 2621 O O . VAL B 1 77 ? 18.719 -0.863 6.207 1 97.94 77 VAL B O 1
ATOM 2624 N N . VAL B 1 78 ? 18.953 -2.697 5.016 1 98.75 78 VAL B N 1
ATOM 2625 C CA . VAL B 1 78 ? 19.906 -2.07 4.098 1 98.75 78 VAL B CA 1
ATOM 2626 C C . VAL B 1 78 ? 19.188 -0.993 3.279 1 98.75 78 VAL B C 1
ATOM 2628 O O . VAL B 1 78 ? 19.703 0.117 3.123 1 98.75 78 VAL B O 1
ATOM 2631 N N . SER B 1 79 ? 18.016 -1.31 2.744 1 98.69 79 SER B N 1
ATOM 2632 C CA . SER B 1 79 ? 17.281 -0.311 1.971 1 98.69 79 SER B CA 1
ATOM 2633 C C . SER B 1 79 ? 16.922 0.9 2.826 1 98.69 79 SER B C 1
ATOM 2635 O O . SER B 1 79 ? 17 2.039 2.361 1 98.69 79 SER B O 1
ATOM 2637 N N . THR B 1 80 ? 16.547 0.661 4.09 1 98.19 80 THR B N 1
ATOM 2638 C CA . THR B 1 80 ? 16.219 1.754 4.996 1 98.19 80 THR B CA 1
ATOM 2639 C C . THR B 1 80 ? 17.438 2.605 5.297 1 98.19 80 THR B C 1
ATOM 2641 O O . THR B 1 80 ? 17.391 3.832 5.195 1 98.19 80 THR B O 1
ATOM 2644 N N . ALA B 1 81 ? 18.531 1.978 5.605 1 98.62 81 ALA B N 1
ATOM 2645 C CA . ALA B 1 81 ? 19.766 2.689 5.949 1 98.62 81 ALA B CA 1
ATOM 2646 C C . ALA B 1 81 ? 20.25 3.545 4.781 1 98.62 81 ALA B C 1
ATOM 2648 O O . ALA B 1 81 ? 20.562 4.723 4.957 1 98.62 81 ALA B O 1
ATOM 2649 N N . LEU B 1 82 ? 20.266 2.969 3.645 1 98.56 82 LEU B N 1
ATOM 2650 C CA . LEU B 1 82 ? 20.719 3.703 2.467 1 98.56 82 LEU B CA 1
ATOM 2651 C C . LEU B 1 82 ? 19.75 4.844 2.137 1 98.56 82 LEU B C 1
ATOM 2653 O O . LEU B 1 82 ? 20.188 5.918 1.712 1 98.56 82 LEU B O 1
ATOM 2657 N N . SER B 1 83 ? 18.469 4.605 2.332 1 98.19 83 SER B N 1
ATOM 2658 C CA . SER B 1 83 ? 17.484 5.648 2.078 1 98.19 83 SER B CA 1
ATOM 2659 C C . SER B 1 83 ? 17.641 6.809 3.053 1 98.19 83 SER B C 1
ATOM 2661 O O . SER B 1 83 ? 17.469 7.969 2.676 1 98.19 83 SER B O 1
ATOM 2663 N N . VAL B 1 84 ? 17.953 6.496 4.281 1 98 84 VAL B N 1
ATOM 2664 C CA . VAL B 1 84 ? 18.172 7.535 5.281 1 98 84 VAL B CA 1
ATOM 2665 C C . VAL B 1 84 ? 19.375 8.391 4.887 1 98 84 VAL B C 1
ATOM 2667 O O . VAL B 1 84 ? 19.312 9.617 4.934 1 98 84 VAL B O 1
ATOM 2670 N N . VAL B 1 85 ? 20.422 7.785 4.5 1 97.62 85 VAL B N 1
ATOM 2671 C CA . VAL B 1 85 ? 21.672 8.461 4.145 1 97.62 85 VAL B CA 1
ATOM 2672 C C . VAL B 1 85 ? 21.422 9.422 2.984 1 97.62 85 VAL B C 1
ATOM 2674 O O . VAL B 1 85 ? 22 10.508 2.939 1 97.62 85 VAL B O 1
ATOM 2677 N N . ILE B 1 86 ? 20.5 9.07 2.145 1 94.44 86 ILE B N 1
ATOM 2678 C CA . ILE B 1 86 ? 20.25 9.867 0.948 1 94.44 86 ILE B CA 1
ATOM 2679 C C . ILE B 1 86 ? 19.156 10.898 1.229 1 94.44 86 ILE B C 1
ATOM 2681 O O . ILE B 1 86 ? 19.328 12.078 0.933 1 94.44 86 ILE B O 1
ATOM 2685 N N . ALA B 1 87 ? 18.078 10.484 1.85 1 94.56 87 ALA B N 1
ATOM 2686 C CA . ALA B 1 87 ? 16.859 11.289 1.935 1 94.56 87 ALA B CA 1
ATOM 2687 C C . ALA B 1 87 ? 16.969 12.359 3.018 1 94.56 87 ALA B C 1
ATOM 2689 O O . ALA B 1 87 ? 16.422 13.445 2.887 1 94.56 87 ALA B O 1
ATOM 2690 N N . VAL B 1 88 ? 17.688 12.07 4.062 1 95.12 88 VAL B N 1
ATOM 2691 C CA . VAL B 1 88 ? 17.719 12.992 5.191 1 95.12 88 VAL B CA 1
ATOM 2692 C C . VAL B 1 88 ? 18.484 14.258 4.812 1 95.12 88 VAL B C 1
ATOM 2694 O O . VAL B 1 88 ? 17.969 15.367 4.969 1 95.12 88 VAL B O 1
ATOM 2697 N N . PRO B 1 89 ? 19.719 14.164 4.27 1 92.94 89 PRO B N 1
ATOM 2698 C CA . PRO B 1 89 ? 20.359 15.406 3.832 1 92.94 89 PRO B CA 1
ATOM 2699 C C . PRO B 1 89 ? 19.578 16.125 2.746 1 92.94 89 PRO B C 1
ATOM 2701 O O . PRO B 1 89 ? 19.547 17.359 2.719 1 92.94 89 PRO B O 1
ATOM 2704 N N . ALA B 1 90 ? 18.984 15.391 1.868 1 88.25 90 ALA B N 1
ATOM 2705 C CA . ALA B 1 90 ? 18.188 16 0.819 1 88.25 90 ALA B CA 1
ATOM 2706 C C . ALA B 1 90 ? 17 16.766 1.413 1 88.25 90 ALA B C 1
ATOM 2708 O O . ALA B 1 90 ? 16.688 17.875 0.963 1 88.25 90 ALA B O 1
ATOM 2709 N N . ALA B 1 91 ? 16.375 16.141 2.371 1 90.38 91 ALA B N 1
ATOM 2710 C CA . ALA B 1 91 ? 15.25 16.797 3.037 1 90.38 91 ALA B CA 1
ATOM 2711 C C . ALA B 1 91 ? 15.688 18.094 3.723 1 90.38 91 ALA B C 1
ATOM 2713 O O . ALA B 1 91 ? 14.953 19.078 3.727 1 90.38 91 ALA B O 1
ATOM 2714 N N . TRP B 1 92 ? 16.812 18.078 4.32 1 89.81 92 TRP B N 1
ATOM 2715 C CA . TRP B 1 92 ? 17.375 19.266 4.961 1 89.81 92 TRP B CA 1
ATOM 2716 C C . TRP B 1 92 ? 17.578 20.391 3.941 1 89.81 92 TRP B C 1
ATOM 2718 O O . TRP B 1 92 ? 17.203 21.531 4.184 1 89.81 92 TRP B O 1
ATOM 2728 N N . ALA B 1 93 ? 18.156 19.953 2.896 1 84.44 93 ALA B N 1
ATOM 2729 C CA . ALA B 1 93 ? 18.406 20.938 1.843 1 84.44 93 ALA B CA 1
ATOM 2730 C C . ALA B 1 93 ? 17.094 21.531 1.334 1 84.44 93 ALA B C 1
ATOM 2732 O O . ALA B 1 93 ? 17 22.75 1.112 1 84.44 93 ALA B O 1
ATOM 2733 N N . VAL B 1 94 ? 16.078 20.781 1.217 1 80.12 94 VAL B N 1
ATOM 2734 C CA . VAL B 1 94 ? 14.789 21.219 0.701 1 80.12 94 VAL B CA 1
ATOM 2735 C C . VAL B 1 94 ? 14.055 22.031 1.764 1 80.12 94 VAL B C 1
ATOM 2737 O O . VAL B 1 94 ? 13.438 23.047 1.453 1 80.12 94 VAL B O 1
ATOM 2740 N N . GLY B 1 95 ? 14.008 21.578 2.932 1 76.75 95 GLY B N 1
ATOM 2741 C CA . GLY B 1 95 ? 13.32 22.234 4.027 1 76.75 95 GLY B CA 1
ATOM 2742 C C . GLY B 1 95 ? 13.844 23.641 4.301 1 76.75 95 GLY B C 1
ATOM 2743 O O . GLY B 1 95 ? 13.094 24.516 4.723 1 76.75 95 GLY B O 1
ATOM 2744 N N . ARG B 1 96 ? 14.969 23.859 4.203 1 74.56 96 ARG B N 1
ATOM 2745 C CA . ARG B 1 96 ? 15.562 25.172 4.484 1 74.56 96 ARG B CA 1
ATOM 2746 C C . ARG B 1 96 ? 15.344 26.125 3.32 1 74.56 96 ARG B C 1
ATOM 2748 O O . ARG B 1 96 ? 15.359 27.344 3.506 1 74.56 96 ARG B O 1
ATOM 2755 N N . PHE B 1 97 ? 14.992 25.469 2.258 1 62.91 97 PHE B N 1
ATOM 2756 C CA . PHE B 1 97 ? 14.875 26.391 1.133 1 62.91 97 PHE B CA 1
ATOM 2757 C C . PHE B 1 97 ? 13.422 26.562 0.726 1 62.91 97 PHE B C 1
ATOM 2759 O O . PHE B 1 97 ? 13.133 27.078 -0.351 1 62.91 97 PHE B O 1
ATOM 2766 N N . ARG B 1 98 ? 12.406 26.422 1.638 1 57.91 98 ARG B N 1
ATOM 2767 C CA . ARG B 1 98 ? 10.969 26.656 1.569 1 57.91 98 ARG B CA 1
ATOM 2768 C C . ARG B 1 98 ? 10.375 26.094 0.281 1 57.91 98 ARG B C 1
ATOM 2770 O O . ARG B 1 98 ? 9.641 26.781 -0.423 1 57.91 98 ARG B O 1
ATOM 2777 N N . MET B 1 99 ? 10.844 25.047 -0.226 1 53.44 99 MET B N 1
ATOM 2778 C CA . MET B 1 99 ? 10.32 24.484 -1.47 1 53.44 99 MET B CA 1
ATOM 2779 C C . MET B 1 99 ? 8.977 23.812 -1.237 1 53.44 99 MET B C 1
ATOM 2781 O O . MET B 1 99 ? 8.906 22.578 -1.197 1 53.44 99 MET B O 1
ATOM 2785 N N . ARG B 1 100 ? 7.988 24.422 -0.659 1 52.69 100 ARG B N 1
ATOM 2786 C CA . ARG B 1 100 ? 6.719 23.859 -0.213 1 52.69 100 ARG B CA 1
ATOM 2787 C C . ARG B 1 100 ? 5.984 23.188 -1.368 1 52.69 100 ARG B C 1
ATOM 2789 O O . ARG B 1 100 ? 5.242 22.219 -1.163 1 52.69 100 ARG B O 1
ATOM 2796 N N . ARG B 1 101 ? 6.141 23.625 -2.648 1 53.5 101 ARG B N 1
ATOM 2797 C CA . ARG B 1 101 ? 5.215 23.25 -3.707 1 53.5 101 ARG B CA 1
ATOM 2798 C C . ARG B 1 101 ? 5.59 21.906 -4.312 1 53.5 101 ARG B C 1
ATOM 2800 O O . ARG B 1 101 ? 4.789 21.281 -5.023 1 53.5 101 ARG B O 1
ATOM 2807 N N . THR B 1 102 ? 6.703 21.391 -4.016 1 51.94 102 THR B N 1
ATOM 2808 C CA . THR B 1 102 ? 7.152 20.219 -4.738 1 51.94 102 THR B CA 1
ATOM 2809 C C . THR B 1 102 ? 6.539 18.953 -4.141 1 51.94 102 THR B C 1
ATOM 2811 O O . THR B 1 102 ? 6.352 17.953 -4.84 1 51.94 102 THR B O 1
ATOM 2814 N N . GLY B 1 103 ? 6.012 19.156 -3.006 1 53 103 GLY B N 1
ATOM 2815 C CA . GLY B 1 103 ? 5.488 17.984 -2.312 1 53 103 GLY B CA 1
ATOM 2816 C C . GLY B 1 103 ? 4.211 17.453 -2.93 1 53 103 GLY B C 1
ATOM 2817 O O . GLY B 1 103 ? 4.016 16.234 -3.01 1 53 103 GLY B O 1
ATOM 2818 N N . SER B 1 104 ? 3.482 18.344 -3.568 1 56.38 104 SER B N 1
ATOM 2819 C CA . SER B 1 104 ? 2.197 17.922 -4.121 1 56.38 104 SER B CA 1
ATOM 2820 C C . SER B 1 104 ? 2.383 17.109 -5.391 1 56.38 104 SER B C 1
ATOM 2822 O O . SER B 1 104 ? 1.608 16.188 -5.66 1 56.38 104 SER B O 1
ATOM 2824 N N . THR B 1 105 ? 3.389 17.469 -6.152 1 57.28 105 THR B N 1
ATOM 2825 C CA . THR B 1 105 ? 3.592 16.766 -7.414 1 57.28 105 THR B CA 1
ATOM 2826 C C . THR B 1 105 ? 4.082 15.336 -7.168 1 57.28 105 THR B C 1
ATOM 2828 O O . THR B 1 105 ? 3.676 14.406 -7.867 1 57.28 105 THR B O 1
ATOM 2831 N N . VAL B 1 106 ? 4.809 15.219 -6.129 1 55.84 106 VAL B N 1
ATOM 2832 C CA . VAL B 1 106 ? 5.367 13.914 -5.809 1 55.84 106 VAL B CA 1
ATOM 2833 C C . VAL B 1 106 ? 4.262 12.984 -5.316 1 55.84 106 VAL B C 1
ATOM 2835 O O . VAL B 1 106 ? 4.27 11.789 -5.613 1 55.84 106 VAL B O 1
ATOM 2838 N N . LEU B 1 107 ? 3.264 13.648 -4.844 1 55.25 107 LEU B N 1
ATOM 2839 C CA . LEU B 1 107 ? 2.178 12.844 -4.297 1 55.25 107 LEU B CA 1
ATOM 2840 C C . LEU B 1 107 ? 1.287 12.297 -5.406 1 55.25 107 LEU B C 1
ATOM 2842 O O . LEU B 1 107 ? 0.793 11.172 -5.32 1 55.25 107 LEU B O 1
ATOM 2846 N N . VAL B 1 108 ? 1.249 13.078 -6.488 1 60.47 108 VAL B N 1
ATOM 2847 C CA . VAL B 1 108 ? 0.426 12.625 -7.605 1 60.47 108 VAL B CA 1
ATOM 2848 C C . VAL B 1 108 ? 1.084 11.422 -8.273 1 60.47 108 VAL B C 1
ATOM 2850 O O . VAL B 1 108 ? 0.398 10.484 -8.703 1 60.47 108 VAL B O 1
ATOM 2853 N N . ALA B 1 109 ? 2.385 11.422 -8.242 1 60.56 109 ALA B N 1
ATOM 2854 C CA . ALA B 1 109 ? 3.115 10.312 -8.859 1 60.56 109 ALA B CA 1
ATOM 2855 C C . ALA B 1 109 ? 2.891 9.016 -8.086 1 60.56 109 ALA B C 1
ATOM 2857 O O . ALA B 1 109 ? 2.967 7.922 -8.664 1 60.56 109 ALA B O 1
ATOM 2858 N N . ARG B 1 110 ? 2.4 9.195 -6.887 1 62.25 110 ARG B N 1
ATOM 2859 C CA . ARG B 1 110 ? 2.236 8.031 -6.027 1 62.25 110 ARG B CA 1
ATOM 2860 C C . ARG B 1 110 ? 0.913 7.324 -6.312 1 62.25 110 ARG B C 1
ATOM 2862 O O . ARG B 1 110 ? 0.704 6.188 -5.879 1 62.25 110 ARG B O 1
ATOM 2869 N N . ILE B 1 111 ? 0.234 7.969 -7.215 1 73.75 111 ILE B N 1
ATOM 2870 C CA . ILE B 1 111 ? -1.082 7.395 -7.469 1 73.75 111 ILE B CA 1
ATOM 2871 C C . ILE B 1 111 ? -0.997 6.398 -8.625 1 73.75 111 ILE B C 1
ATOM 2873 O O . ILE B 1 111 ? -1.891 5.57 -8.805 1 73.75 111 ILE B O 1
ATOM 2877 N N . ILE B 1 112 ? 0.155 6.371 -9.203 1 77.88 112 ILE B N 1
ATOM 2878 C CA . ILE B 1 112 ? 0.377 5.434 -10.297 1 77.88 112 ILE B CA 1
ATOM 2879 C C . ILE B 1 112 ? 0.343 4 -9.766 1 77.88 112 ILE B C 1
ATOM 2881 O O . ILE B 1 112 ? 0.95 3.701 -8.734 1 77.88 112 ILE B O 1
ATOM 2885 N N . PRO B 1 113 ? -0.394 3.109 -10.492 1 86.19 113 PRO B N 1
ATOM 2886 C CA . PRO B 1 113 ? -0.408 1.712 -10.055 1 86.19 113 PRO B CA 1
ATOM 2887 C C . PRO B 1 113 ? 0.991 1.105 -9.977 1 86.19 113 PRO B C 1
ATOM 2889 O O . PRO B 1 113 ? 1.742 1.142 -10.953 1 86.19 113 PRO B O 1
ATOM 2892 N N . ALA B 1 114 ? 1.29 0.61 -8.898 1 84.31 114 ALA B N 1
ATOM 2893 C CA . ALA B 1 114 ? 2.623 0.065 -8.648 1 84.31 114 ALA B CA 1
ATOM 2894 C C . ALA B 1 114 ? 2.967 -1.024 -9.664 1 84.31 114 ALA B C 1
ATOM 2896 O O . ALA B 1 114 ? 4.086 -1.075 -10.172 1 84.31 114 ALA B O 1
ATOM 2897 N N . ILE B 1 115 ? 2.004 -1.806 -9.961 1 89.5 115 ILE B N 1
ATOM 2898 C CA . ILE B 1 115 ? 2.27 -2.928 -10.852 1 89.5 115 ILE B CA 1
ATOM 2899 C C . ILE B 1 115 ? 2.594 -2.408 -12.25 1 89.5 115 ILE B C 1
ATOM 2901 O O . ILE B 1 115 ? 3.42 -2.986 -12.961 1 89.5 115 ILE B O 1
ATOM 2905 N N . SER B 1 116 ? 1.937 -1.331 -12.656 1 89.19 116 SER B N 1
ATOM 2906 C CA . SER B 1 116 ? 2.238 -0.754 -13.961 1 89.19 116 SER B CA 1
ATOM 2907 C C . SER B 1 116 ? 3.67 -0.232 -14.016 1 89.19 116 SER B C 1
ATOM 2909 O O . SER B 1 116 ? 4.355 -0.397 -15.031 1 89.19 116 SER B O 1
ATOM 2911 N N . LEU B 1 117 ? 4.074 0.314 -12.953 1 87.25 117 LEU B N 1
ATOM 2912 C CA . LEU B 1 117 ? 5.43 0.847 -12.891 1 87.25 117 LEU B CA 1
ATOM 2913 C C . LEU B 1 117 ? 6.457 -0.281 -12.859 1 87.25 117 LEU B C 1
ATOM 2915 O O . LEU B 1 117 ? 7.559 -0.136 -13.391 1 87.25 117 LEU B O 1
ATOM 2919 N N . LEU B 1 118 ? 6.09 -1.366 -12.336 1 91.44 118 LEU B N 1
ATOM 2920 C CA . LEU B 1 118 ? 7.012 -2.486 -12.203 1 91.44 118 LEU B CA 1
ATOM 2921 C C . LEU B 1 118 ? 7.301 -3.117 -13.562 1 91.44 118 LEU B C 1
ATOM 2923 O O . LEU B 1 118 ? 8.305 -3.814 -13.727 1 91.44 118 LEU B O 1
ATOM 2927 N N . VAL B 1 119 ? 6.43 -2.885 -14.539 1 92.44 119 VAL B N 1
ATOM 2928 C CA . VAL B 1 119 ? 6.605 -3.504 -15.852 1 92.44 119 VAL B CA 1
ATOM 2929 C C . VAL B 1 119 ? 7.875 -2.971 -16.516 1 92.44 119 VAL B C 1
ATOM 2931 O O . VAL B 1 119 ? 8.789 -3.736 -16.828 1 92.44 119 VAL B O 1
ATOM 2934 N N . PRO B 1 120 ? 8.016 -1.688 -16.656 1 90.94 120 PRO B N 1
ATOM 2935 C CA . PRO B 1 120 ? 9.258 -1.198 -17.25 1 90.94 120 PRO B CA 1
ATOM 2936 C C . PRO B 1 120 ? 10.477 -1.464 -16.359 1 90.94 120 PRO B C 1
ATOM 2938 O O . PRO B 1 120 ? 11.578 -1.682 -16.875 1 90.94 120 PRO B O 1
ATOM 2941 N N . TRP B 1 121 ? 10.305 -1.476 -15.086 1 91.06 121 TRP B N 1
ATOM 2942 C CA . TRP B 1 121 ? 11.406 -1.79 -14.172 1 91.06 121 TRP B CA 1
ATOM 2943 C C . TRP B 1 121 ? 11.859 -3.234 -14.352 1 91.06 121 TRP B C 1
ATOM 2945 O O . TRP B 1 121 ? 13.062 -3.512 -14.375 1 91.06 121 TRP B O 1
ATOM 2955 N N . TYR B 1 122 ? 10.914 -4.094 -14.422 1 92.69 122 TYR B N 1
ATOM 2956 C CA . TYR B 1 122 ? 11.242 -5.5 -14.617 1 92.69 122 TYR B CA 1
ATOM 2957 C C . TYR B 1 122 ? 12.016 -5.699 -15.914 1 92.69 122 TYR B C 1
ATOM 2959 O O . TYR B 1 122 ? 13 -6.445 -15.953 1 92.69 122 TYR B O 1
ATOM 2967 N N . TYR B 1 123 ? 11.539 -5.078 -16.953 1 91.62 123 TYR B N 1
ATOM 2968 C CA . TYR B 1 123 ? 12.234 -5.164 -18.234 1 91.62 123 TYR B CA 1
ATOM 2969 C C . TYR B 1 123 ? 13.688 -4.715 -18.094 1 91.62 123 TYR B C 1
ATOM 2971 O O . TYR B 1 123 ? 14.609 -5.426 -18.516 1 91.62 123 TYR B O 1
ATOM 2979 N N . MET B 1 124 ? 13.883 -3.551 -17.5 1 90.25 124 MET B N 1
ATOM 2980 C CA . MET B 1 124 ? 15.219 -2.984 -17.328 1 90.25 124 MET B CA 1
ATOM 2981 C C . MET B 1 124 ? 16.094 -3.904 -16.5 1 90.25 124 MET B C 1
ATOM 2983 O O . MET B 1 124 ? 17.234 -4.199 -16.875 1 90.25 124 MET B O 1
ATOM 2987 N N . PHE B 1 125 ? 15.648 -4.41 -15.391 1 93.38 125 PHE B N 1
ATOM 2988 C CA . PHE B 1 125 ? 16.422 -5.25 -14.492 1 93.38 125 PHE B CA 1
ATOM 2989 C C . PHE B 1 125 ? 16.719 -6.605 -15.133 1 93.38 125 PHE B C 1
ATOM 2991 O O . PHE B 1 125 ? 17.766 -7.199 -14.898 1 93.38 125 PHE B O 1
ATOM 2998 N N . ALA B 1 126 ? 15.688 -7.07 -15.867 1 91.81 126 ALA B N 1
ATOM 2999 C CA . ALA B 1 126 ? 15.898 -8.32 -16.594 1 91.81 126 ALA B CA 1
ATOM 3000 C C . ALA B 1 126 ? 17.031 -8.18 -17.609 1 91.81 126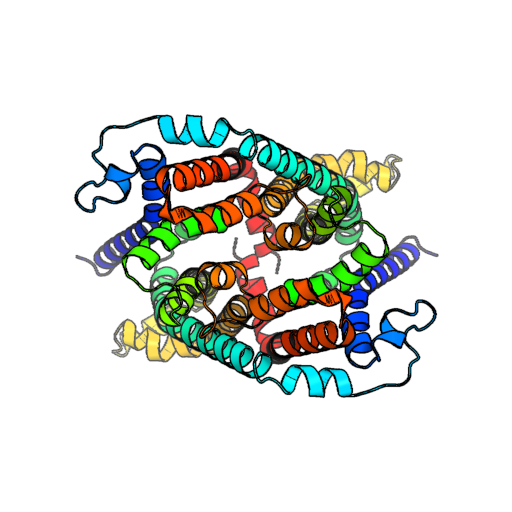 ALA B C 1
ATOM 3002 O O . ALA B 1 126 ? 17.875 -9.062 -17.734 1 91.81 126 ALA B O 1
ATOM 3003 N N . GLN B 1 127 ? 17.047 -7.047 -18.312 1 90.12 127 GLN B N 1
ATOM 3004 C CA . GLN B 1 127 ? 18.078 -6.805 -19.312 1 90.12 127 GLN B CA 1
ATOM 3005 C C . GLN B 1 127 ? 19.453 -6.691 -18.656 1 90.12 127 GLN B C 1
ATOM 3007 O O . GLN B 1 127 ? 20.469 -7.09 -19.25 1 90.12 127 GLN B O 1
ATOM 3012 N N . LEU B 1 128 ? 19.484 -6.254 -17.453 1 94.06 128 LEU B N 1
ATOM 3013 C CA . LEU B 1 128 ? 20.75 -6.062 -16.734 1 94.06 128 LEU B CA 1
ATOM 3014 C C . LEU B 1 128 ? 21.156 -7.328 -15.992 1 94.06 128 LEU B C 1
ATOM 3016 O O . LEU B 1 128 ? 22.203 -7.371 -15.352 1 94.06 128 LEU B O 1
ATOM 3020 N N . GLY B 1 129 ? 20.297 -8.312 -15.984 1 94.94 129 GLY B N 1
ATOM 3021 C CA . GLY B 1 129 ? 20.578 -9.562 -15.297 1 94.94 129 GLY B CA 1
ATOM 3022 C C . GLY B 1 129 ? 20.5 -9.445 -13.789 1 94.94 129 GLY B C 1
ATOM 3023 O O . GLY B 1 129 ? 21.188 -10.188 -13.07 1 94.94 129 GLY B O 1
ATOM 3024 N N . LEU B 1 130 ? 19.672 -8.508 -13.312 1 96.5 130 LEU B N 1
ATOM 3025 C CA . LEU B 1 130 ? 19.656 -8.234 -11.883 1 96.5 130 LEU B CA 1
ATOM 3026 C C . LEU B 1 130 ? 18.469 -8.922 -11.211 1 96.5 130 LEU B C 1
ATOM 3028 O O . LEU B 1 130 ? 18.406 -8.992 -9.977 1 96.5 130 LEU B O 1
ATOM 3032 N N . VAL B 1 131 ? 17.562 -9.438 -12.023 1 95.12 131 VAL B N 1
ATOM 3033 C CA . VAL B 1 131 ? 16.406 -10.086 -11.438 1 95.12 131 VAL B CA 1
ATOM 3034 C C . VAL B 1 131 ? 16.844 -11.273 -10.586 1 95.12 131 VAL B C 1
ATOM 3036 O O . VAL B 1 131 ? 17.719 -12.047 -10.992 1 95.12 131 VAL B O 1
ATOM 3039 N N . GLY B 1 132 ? 16.328 -11.344 -9.344 1 97.62 132 GLY B N 1
ATOM 3040 C CA . GLY B 1 132 ? 16.672 -12.422 -8.43 1 97.62 132 GLY B CA 1
ATOM 3041 C C . GLY B 1 132 ? 17.766 -12.031 -7.438 1 97.62 132 GLY B C 1
ATOM 3042 O O . GLY B 1 132 ? 18.109 -12.805 -6.551 1 97.62 132 GLY B O 1
ATOM 3043 N N . SER B 1 133 ? 18.266 -10.797 -7.559 1 98.25 133 SER B N 1
ATOM 3044 C CA . SER B 1 133 ? 19.359 -10.375 -6.688 1 98.25 133 SER B CA 1
ATOM 3045 C C . SER B 1 133 ? 18.844 -9.578 -5.496 1 98.25 133 SER B C 1
ATOM 3047 O O . SER B 1 133 ? 17.75 -9 -5.555 1 98.25 133 SER B O 1
ATOM 3049 N N . HIS B 1 134 ? 19.625 -9.586 -4.441 1 98.44 134 HIS B N 1
ATOM 3050 C CA . HIS B 1 134 ? 19.312 -8.719 -3.305 1 98.44 134 HIS B CA 1
ATOM 3051 C C . HIS B 1 134 ? 19.375 -7.25 -3.699 1 98.44 134 HIS B C 1
ATOM 3053 O O . HIS B 1 134 ? 18.594 -6.438 -3.191 1 98.44 134 HIS B O 1
ATOM 3059 N N . LEU B 1 135 ? 20.203 -6.949 -4.609 1 98.12 135 LEU B N 1
ATOM 3060 C CA . LEU B 1 135 ? 20.406 -5.566 -5.023 1 98.12 135 LEU B CA 1
ATOM 3061 C C . LEU B 1 135 ? 19.125 -4.984 -5.625 1 98.12 135 LEU B C 1
ATOM 3063 O O . LEU B 1 135 ? 18.734 -3.865 -5.293 1 98.12 135 LEU B O 1
ATOM 3067 N N . VAL B 1 136 ? 18.5 -5.73 -6.543 1 97.69 136 VAL B N 1
ATOM 3068 C CA . VAL B 1 136 ? 17.297 -5.223 -7.203 1 97.69 136 VAL B CA 1
ATOM 3069 C C . VAL B 1 136 ? 16.188 -5.004 -6.172 1 97.69 136 VAL B C 1
ATOM 3071 O O . VAL B 1 136 ? 15.406 -4.059 -6.285 1 97.69 136 VAL B O 1
ATOM 3074 N N . LEU B 1 137 ? 16.156 -5.863 -5.141 1 98.56 137 LEU B N 1
ATOM 3075 C CA . LEU B 1 137 ? 15.148 -5.719 -4.09 1 98.56 137 LEU B CA 1
ATOM 3076 C C . LEU B 1 137 ? 15.461 -4.512 -3.209 1 98.56 137 LEU B C 1
ATOM 3078 O O . LEU B 1 137 ? 14.555 -3.742 -2.865 1 98.56 137 LEU B O 1
ATOM 3082 N N . ILE B 1 138 ? 16.688 -4.297 -2.9 1 98.56 138 ILE B N 1
ATOM 3083 C CA . ILE B 1 138 ? 17.094 -3.15 -2.096 1 98.56 138 ILE B CA 1
ATOM 3084 C C . ILE B 1 138 ? 16.781 -1.856 -2.84 1 98.56 138 ILE B C 1
ATOM 3086 O O . ILE B 1 138 ? 16.141 -0.955 -2.289 1 98.56 138 ILE B O 1
ATOM 3090 N N . LEU B 1 139 ? 17.125 -1.802 -4.078 1 95.88 139 LEU B N 1
ATOM 3091 C CA . LEU B 1 139 ? 16.891 -0.609 -4.887 1 95.88 139 LEU B CA 1
ATOM 3092 C C . LEU B 1 139 ? 15.398 -0.332 -5.035 1 95.88 139 LEU B C 1
ATOM 3094 O O . LEU B 1 139 ? 14.969 0.819 -4.949 1 95.88 139 LEU B O 1
ATOM 3098 N N . SER B 1 140 ? 14.656 -1.377 -5.316 1 95.31 140 SER B N 1
ATOM 3099 C CA . SER B 1 140 ? 13.219 -1.197 -5.5 1 95.31 140 SER B CA 1
ATOM 3100 C C . SER B 1 140 ? 12.547 -0.716 -4.219 1 95.31 140 SER B C 1
ATOM 3102 O O . SER B 1 140 ? 11.648 0.121 -4.258 1 95.31 140 SER B O 1
ATOM 3104 N N . HIS B 1 141 ? 13.016 -1.221 -3.094 1 97.06 141 HIS B N 1
ATOM 3105 C CA . HIS B 1 141 ? 12.461 -0.76 -1.823 1 97.06 141 HIS B CA 1
ATOM 3106 C C . HIS B 1 141 ? 12.852 0.69 -1.55 1 97.06 141 HIS B C 1
ATOM 3108 O O . HIS B 1 141 ? 12.078 1.444 -0.96 1 97.06 141 HIS B O 1
ATOM 3114 N N . MET B 1 142 ? 14 1.105 -2.004 1 95.44 142 MET B N 1
ATOM 3115 C CA . MET B 1 142 ? 14.453 2.482 -1.816 1 95.44 142 MET B CA 1
ATOM 3116 C C . MET B 1 142 ? 13.594 3.447 -2.627 1 95.44 142 MET B C 1
ATOM 3118 O O . MET B 1 142 ? 13.406 4.602 -2.232 1 95.44 142 MET B O 1
ATOM 3122 N N . PHE B 1 143 ? 13.094 2.949 -3.672 1 89.06 143 PHE B N 1
ATOM 3123 C CA . PHE B 1 143 ? 12.219 3.777 -4.496 1 89.06 143 PHE B CA 1
ATOM 3124 C C . PHE B 1 143 ? 11.016 4.262 -3.695 1 89.06 143 PHE B C 1
ATOM 3126 O O . PHE B 1 143 ? 10.508 5.359 -3.934 1 89.06 143 PHE B O 1
ATOM 3133 N N . VAL B 1 144 ? 10.656 3.469 -2.752 1 88.62 144 VAL B N 1
ATOM 3134 C CA . VAL B 1 144 ? 9.516 3.824 -1.914 1 88.62 144 VAL B CA 1
ATOM 3135 C C . VAL B 1 144 ? 10 4.543 -0.658 1 88.62 144 VAL B C 1
ATOM 3137 O O . VAL B 1 144 ? 9.453 5.574 -0.273 1 88.62 144 VAL B O 1
ATOM 3140 N N . SER B 1 145 ? 11.055 4.125 -0.075 1 94.56 145 SER B N 1
ATOM 3141 C CA . SER B 1 145 ? 11.477 4.609 1.233 1 94.56 145 SER B CA 1
ATOM 3142 C C . SER B 1 145 ? 12.125 5.988 1.128 1 94.56 145 SER B C 1
ATOM 3144 O O . SER B 1 145 ? 11.992 6.812 2.033 1 94.56 145 SER B O 1
ATOM 3146 N N . VAL B 1 146 ? 12.805 6.277 0.036 1 91.94 146 VAL B N 1
ATOM 3147 C CA . VAL B 1 146 ? 13.484 7.566 -0.086 1 91.94 146 VAL B CA 1
ATOM 3148 C C . VAL B 1 146 ? 12.453 8.695 -0.099 1 91.94 146 VAL B C 1
ATOM 3150 O O . VAL B 1 146 ? 12.531 9.617 0.711 1 91.94 146 VAL B O 1
ATOM 3153 N N . PRO B 1 147 ? 11.469 8.609 -0.984 1 85.88 147 PRO B N 1
ATOM 3154 C CA . PRO B 1 147 ? 10.469 9.68 -0.958 1 85.88 147 PRO B CA 1
ATOM 3155 C C . PRO B 1 147 ? 9.727 9.766 0.376 1 85.88 147 PRO B C 1
ATOM 3157 O O . PRO B 1 147 ? 9.383 10.859 0.827 1 85.88 147 PRO B O 1
ATOM 3160 N N . LEU B 1 148 ? 9.477 8.656 1.005 1 88 148 LEU B N 1
ATOM 3161 C CA . LEU B 1 148 ? 8.789 8.641 2.295 1 88 148 LEU B CA 1
ATOM 3162 C C . LEU B 1 148 ? 9.609 9.375 3.35 1 88 148 LEU B C 1
ATOM 3164 O O . LEU B 1 148 ? 9.094 10.258 4.043 1 88 148 LEU B O 1
ATOM 3168 N N . ILE B 1 149 ? 10.82 9.031 3.422 1 93.06 149 ILE B N 1
ATOM 3169 C CA . ILE B 1 149 ? 11.703 9.633 4.414 1 93.06 149 ILE B CA 1
ATOM 3170 C C . ILE B 1 149 ? 11.891 11.117 4.098 1 93.06 149 ILE B C 1
ATOM 3172 O O . ILE B 1 149 ? 11.883 11.953 5 1 93.06 149 ILE B O 1
ATOM 3176 N N . LEU B 1 150 ? 12.008 11.383 2.852 1 88.56 150 LEU B N 1
ATOM 3177 C CA . LEU B 1 150 ? 12.164 12.766 2.418 1 88.56 150 LEU B CA 1
ATOM 3178 C C . LEU B 1 150 ? 10.984 13.617 2.875 1 88.56 150 LEU B C 1
ATOM 3180 O O . LEU B 1 150 ? 11.172 14.664 3.498 1 88.56 150 LEU B O 1
ATOM 3184 N N . TRP B 1 151 ? 9.922 13.07 2.623 1 84.06 151 TRP B N 1
ATOM 3185 C CA . TRP B 1 151 ? 8.703 13.812 2.943 1 84.06 151 TRP B CA 1
ATOM 3186 C C . TRP B 1 151 ? 8.586 14.039 4.445 1 84.06 151 TRP B C 1
ATOM 3188 O O . TRP B 1 151 ? 8.312 15.156 4.891 1 84.06 151 TRP B O 1
ATOM 3198 N N . ILE B 1 152 ? 8.82 13.102 5.203 1 87.25 152 ILE B N 1
ATOM 3199 C CA . ILE B 1 152 ? 8.703 13.195 6.652 1 87.25 152 ILE B CA 1
ATOM 3200 C C . ILE B 1 152 ? 9.758 14.156 7.195 1 87.25 152 ILE B C 1
ATOM 3202 O O . ILE B 1 152 ? 9.445 15.031 8.008 1 87.25 152 ILE B O 1
ATOM 3206 N N . MET B 1 153 ? 10.891 14.062 6.676 1 90.88 153 MET B N 1
ATOM 3207 C CA . MET B 1 153 ? 12.008 14.812 7.242 1 90.88 153 MET B CA 1
ATOM 3208 C C . MET B 1 153 ? 11.961 16.281 6.816 1 90.88 153 MET B C 1
ATOM 3210 O O . MET B 1 153 ? 12.445 17.156 7.535 1 90.88 153 MET B O 1
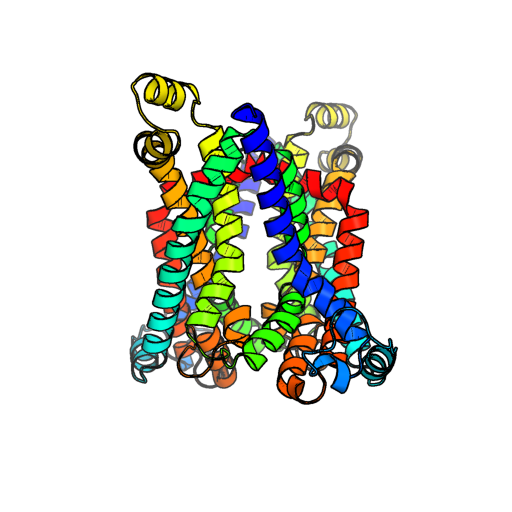ATOM 3214 N N . ILE B 1 154 ? 11.43 16.531 5.629 1 86.25 154 ILE B N 1
ATOM 3215 C CA . ILE B 1 154 ? 11.234 17.922 5.242 1 86.25 154 ILE B CA 1
ATOM 3216 C C . ILE B 1 154 ? 10.406 18.641 6.301 1 86.25 154 ILE B C 1
ATOM 3218 O O . ILE B 1 154 ? 10.781 19.734 6.75 1 86.25 154 ILE B O 1
ATOM 3222 N N . GLY B 1 155 ? 9.367 18.016 6.707 1 84.44 155 GLY B N 1
ATOM 3223 C CA . GLY B 1 155 ? 8.523 18.594 7.738 1 84.44 155 GLY B CA 1
ATOM 3224 C C . GLY B 1 155 ? 9.258 18.828 9.047 1 84.44 155 GLY B C 1
ATOM 3225 O O . GLY B 1 155 ? 9.086 19.859 9.695 1 84.44 155 GLY B O 1
ATOM 3226 N N . PHE B 1 156 ? 10.078 17.969 9.367 1 86.44 156 PHE B N 1
ATOM 3227 C CA . PHE B 1 156 ? 10.828 18.078 10.617 1 86.44 156 PHE B CA 1
ATOM 3228 C C . PHE B 1 156 ? 11.836 19.219 10.539 1 86.44 156 PHE B C 1
ATOM 3230 O O . PHE B 1 156 ? 11.961 20 11.477 1 86.44 156 PHE B O 1
ATOM 3237 N N . PHE B 1 157 ? 12.445 19.312 9.492 1 89.38 157 PHE B N 1
ATOM 3238 C CA . PHE B 1 157 ? 13.484 20.328 9.352 1 89.38 157 PHE B CA 1
ATOM 3239 C C . PHE B 1 157 ? 12.859 21.719 9.242 1 89.38 157 PHE B C 1
ATOM 3241 O O . PHE B 1 157 ? 13.438 22.703 9.703 1 89.38 157 PHE B O 1
ATOM 3248 N N . GLU B 1 158 ? 11.766 21.734 8.602 1 84.88 158 GLU B N 1
ATOM 3249 C CA . GLU B 1 158 ? 11.062 23.016 8.523 1 84.88 158 GLU B CA 1
ATOM 3250 C C . GLU B 1 158 ? 10.656 23.5 9.914 1 84.88 158 GLU B C 1
ATOM 3252 O O . GLU B 1 158 ? 10.578 24.719 10.148 1 84.88 158 GLU B O 1
ATOM 3257 N N . GLY B 1 159 ? 10.453 22.594 10.75 1 85.81 159 GLY B N 1
ATOM 3258 C CA . GLY B 1 159 ? 10.039 22.938 12.102 1 85.81 159 GLY B CA 1
ATOM 3259 C C . GLY B 1 159 ? 11.195 23.375 12.984 1 85.81 159 GLY B C 1
ATOM 3260 O O . GLY B 1 159 ? 10.984 23.969 14.039 1 85.81 159 GLY B O 1
ATOM 3261 N N . LEU B 1 160 ? 12.383 23.172 12.508 1 88.25 160 LEU B N 1
ATOM 3262 C CA . LEU B 1 160 ? 13.555 23.562 13.281 1 88.25 160 LEU B CA 1
ATOM 3263 C C . LEU B 1 160 ? 13.906 25.031 13.039 1 88.25 160 LEU B C 1
ATOM 3265 O O . LEU B 1 160 ? 13.898 25.5 11.898 1 88.25 160 LEU B O 1
ATOM 3269 N N . PRO B 1 161 ? 14.125 25.703 14.094 1 89.12 161 PRO B N 1
ATOM 3270 C CA . PRO B 1 161 ? 14.523 27.094 13.914 1 89.12 161 PRO B CA 1
ATOM 3271 C C . PRO B 1 161 ? 15.805 27.25 13.109 1 89.12 161 PRO B C 1
ATOM 3273 O O . PRO B 1 161 ? 16.844 26.719 13.484 1 89.12 161 PRO B O 1
ATOM 3276 N N . VAL B 1 162 ? 15.711 28.016 12.125 1 87.06 162 VAL B N 1
ATOM 3277 C CA . VAL B 1 162 ? 16.844 28.234 11.227 1 87.06 162 VAL B CA 1
ATOM 3278 C C . VAL B 1 162 ? 17.922 29.031 11.938 1 87.06 162 VAL B C 1
ATOM 3280 O O . VAL B 1 162 ? 19.109 28.922 11.594 1 87.06 162 VAL B O 1
ATOM 3283 N N . GLU B 1 163 ? 17.547 29.719 12.914 1 91.12 163 GLU B N 1
ATOM 3284 C CA . GLU B 1 163 ? 18.453 30.594 13.672 1 91.12 163 GLU B CA 1
ATOM 3285 C C . GLU B 1 163 ? 19.578 29.781 14.305 1 91.12 163 GLU B C 1
ATOM 3287 O O . GLU B 1 163 ? 20.688 30.297 14.453 1 91.12 163 GLU B O 1
ATOM 3292 N N . LEU B 1 164 ? 19.312 28.594 14.633 1 91.75 164 LEU B N 1
ATOM 3293 C CA . LEU B 1 164 ? 20.312 27.734 15.234 1 91.75 164 LEU B CA 1
ATOM 3294 C C . LEU B 1 164 ? 21.438 27.438 14.242 1 91.75 164 LEU B C 1
ATOM 3296 O O . LEU B 1 164 ? 22.609 27.438 14.609 1 91.75 164 LEU B O 1
ATOM 3300 N N . GLU B 1 165 ? 21.078 27.219 13.062 1 90.12 165 GLU B N 1
ATOM 3301 C CA . GLU B 1 165 ? 22.078 26.938 12.023 1 90.12 165 GLU B CA 1
ATOM 3302 C C . GLU B 1 165 ? 22.812 28.203 11.617 1 90.12 165 GLU B C 1
ATOM 3304 O O . GLU B 1 165 ? 24.016 28.172 11.352 1 90.12 165 GLU B O 1
ATOM 3309 N N . ASP B 1 166 ? 22.109 29.266 11.625 1 90.44 166 ASP B N 1
ATOM 3310 C CA . ASP B 1 166 ? 22.719 30.547 11.289 1 90.44 166 ASP B CA 1
ATOM 3311 C C . ASP B 1 166 ? 23.781 30.938 12.32 1 90.44 166 ASP B C 1
ATOM 3313 O O . ASP B 1 166 ? 24.859 31.422 11.961 1 90.44 166 ASP B O 1
ATOM 3317 N N . ALA B 1 167 ? 23.406 30.734 13.469 1 93.88 167 ALA B N 1
ATOM 3318 C CA . ALA B 1 167 ? 24.344 31.031 14.547 1 93.88 167 ALA B CA 1
ATOM 3319 C C . ALA B 1 167 ? 25.594 30.156 14.422 1 93.88 167 ALA B C 1
ATOM 3321 O O . ALA B 1 167 ? 26.719 30.656 14.617 1 93.88 167 ALA B O 1
ATOM 3322 N N . ALA B 1 168 ? 25.391 28.938 14.07 1 92.81 168 ALA B N 1
ATOM 3323 C CA . ALA B 1 168 ? 26.516 28.016 13.914 1 92.81 168 ALA B CA 1
ATOM 3324 C C . ALA B 1 168 ? 27.391 28.422 12.734 1 92.81 168 ALA B C 1
ATOM 3326 O O . ALA B 1 168 ? 28.609 28.281 12.789 1 92.81 168 ALA B O 1
ATOM 3327 N N . ARG B 1 169 ? 26.766 28.906 11.789 1 91.31 169 ARG B N 1
ATOM 3328 C CA . ARG B 1 169 ? 27.516 29.375 10.625 1 91.31 169 ARG B CA 1
ATOM 3329 C C . ARG B 1 169 ? 28.297 30.641 10.945 1 91.31 169 ARG B C 1
ATOM 3331 O O . ARG B 1 169 ? 29.422 30.812 10.477 1 91.31 169 ARG B O 1
ATOM 3338 N N . THR B 1 170 ? 27.625 31.453 11.688 1 93.19 170 THR B N 1
ATOM 3339 C CA . THR B 1 170 ? 28.328 32.656 12.141 1 93.19 170 THR B CA 1
ATOM 3340 C C . THR B 1 170 ? 29.531 32.281 12.992 1 93.19 170 THR B C 1
ATOM 3342 O O . THR B 1 170 ? 30.547 33 12.961 1 93.19 170 THR B O 1
ATOM 3345 N N . ASP B 1 171 ? 29.484 31.188 13.68 1 94.44 171 ASP B N 1
ATOM 3346 C CA . ASP B 1 171 ? 30.562 30.703 14.523 1 94.44 171 ASP B CA 1
ATOM 3347 C C . ASP B 1 171 ? 31.609 29.953 13.711 1 94.44 171 ASP B C 1
ATOM 3349 O O . ASP B 1 171 ? 32.594 29.453 14.258 1 94.44 171 ASP B O 1
ATOM 3353 N N . GLY B 1 172 ? 31.359 29.781 12.422 1 93.69 172 GLY B N 1
ATOM 3354 C CA . GLY B 1 172 ? 32.438 29.281 11.586 1 93.69 172 GLY B CA 1
ATOM 3355 C C . GLY B 1 172 ? 32.094 27.969 10.898 1 93.69 172 GLY B C 1
ATOM 3356 O O . GLY B 1 172 ? 32.875 27.469 10.078 1 93.69 172 GLY B O 1
ATOM 3357 N N . LEU B 1 173 ? 30.969 27.469 11.211 1 92.31 173 LEU B N 1
ATOM 3358 C CA . LEU B 1 173 ? 30.609 26.203 10.586 1 92.31 173 LEU B CA 1
ATOM 3359 C C . LEU B 1 173 ? 30.141 26.422 9.148 1 92.31 173 LEU B C 1
ATOM 3361 O O . LEU B 1 173 ? 29.516 27.438 8.844 1 92.31 173 LEU B O 1
ATOM 3365 N N . SER B 1 174 ? 30.469 25.438 8.32 1 92.62 174 SER B N 1
ATOM 3366 C CA . SER B 1 174 ? 29.875 25.406 6.992 1 92.62 174 SER B CA 1
ATOM 3367 C C . SER B 1 174 ? 28.406 25 7.051 1 92.62 174 SER B C 1
ATOM 3369 O O . SER B 1 174 ? 27.922 24.594 8.102 1 92.62 174 SER B O 1
ATOM 3371 N N . ALA B 1 175 ? 27.781 25.156 5.973 1 87 175 ALA B N 1
ATOM 3372 C CA . ALA B 1 175 ? 26.375 24.781 5.914 1 87 175 ALA B CA 1
ATOM 3373 C C . ALA B 1 175 ? 26.203 23.297 6.258 1 87 175 ALA B C 1
ATOM 3375 O O . ALA B 1 175 ? 25.344 22.938 7.059 1 87 175 ALA B O 1
ATOM 3376 N N . PHE B 1 176 ? 27 22.484 5.66 1 90.94 176 PHE B N 1
ATOM 3377 C CA . PHE B 1 176 ? 26.906 21.047 5.914 1 90.94 176 PHE B CA 1
ATOM 3378 C C . PHE B 1 176 ? 27.391 20.719 7.324 1 90.94 176 PHE B C 1
ATOM 3380 O O . PHE B 1 176 ? 26.875 19.797 7.957 1 90.94 176 PHE B O 1
ATOM 3387 N N . GLY B 1 177 ? 28.344 21.516 7.766 1 93.5 177 GLY B N 1
ATOM 3388 C CA . GLY B 1 177 ? 28.734 21.391 9.156 1 93.5 177 GLY B CA 1
ATOM 3389 C C . GLY B 1 177 ? 27.594 21.656 10.125 1 93.5 177 GLY B C 1
ATOM 3390 O O . GLY B 1 177 ? 27.438 20.938 11.117 1 93.5 177 GLY B O 1
ATOM 3391 N N . ALA B 1 178 ? 26.859 22.734 9.812 1 93.31 178 ALA B N 1
ATOM 3392 C CA . ALA B 1 178 ? 25.703 23.062 10.633 1 93.31 178 ALA B CA 1
ATOM 3393 C C . ALA B 1 178 ? 24.641 21.953 10.562 1 93.31 178 ALA B C 1
ATOM 3395 O O . ALA B 1 178 ? 24 21.641 11.562 1 93.31 178 ALA B O 1
ATOM 3396 N N . PHE B 1 179 ? 24.5 21.312 9.398 1 93.69 179 PHE B N 1
ATOM 3397 C CA . PHE B 1 179 ? 23.594 20.188 9.242 1 93.69 179 PHE B CA 1
ATOM 3398 C C . PHE B 1 179 ? 24.031 19.016 10.117 1 93.69 179 PHE B C 1
ATOM 3400 O O . PHE B 1 179 ? 23.219 18.5 10.898 1 93.69 179 PHE B O 1
ATOM 3407 N N . LEU B 1 180 ? 25.25 18.656 10.047 1 95.75 180 LEU B N 1
ATOM 3408 C CA . LEU B 1 180 ? 25.75 17.453 10.695 1 95.75 180 LEU B CA 1
ATOM 3409 C C . LEU B 1 180 ? 25.797 17.625 12.211 1 95.75 180 LEU B C 1
ATOM 3411 O O . LEU B 1 180 ? 25.5 16.688 12.953 1 95.75 180 LEU B O 1
ATOM 3415 N N . ARG B 1 181 ? 26 18.875 12.688 1 96 181 ARG B N 1
ATOM 3416 C CA . ARG B 1 181 ? 26.281 19.062 14.109 1 96 181 ARG B CA 1
ATOM 3417 C C . ARG B 1 181 ? 25.078 19.609 14.852 1 96 181 ARG B C 1
ATOM 3419 O O . ARG B 1 181 ? 24.969 19.469 16.062 1 96 181 ARG B O 1
ATOM 3426 N N . ILE B 1 182 ? 24.141 20.203 14.125 1 94.94 182 ILE B N 1
ATOM 3427 C CA . ILE B 1 182 ? 23.031 20.875 14.797 1 94.94 182 ILE B CA 1
ATOM 3428 C C . ILE B 1 182 ? 21.703 20.281 14.328 1 94.94 182 ILE B C 1
ATOM 3430 O O . ILE B 1 182 ? 21.016 19.594 15.094 1 94.94 182 ILE B O 1
ATOM 3434 N N . ALA B 1 183 ? 21.406 20.406 13.07 1 94.56 183 ALA B N 1
ATOM 3435 C CA . ALA B 1 183 ? 20.094 20.031 12.547 1 94.56 183 ALA B CA 1
ATOM 3436 C C . ALA B 1 183 ? 19.859 18.531 12.68 1 94.56 183 ALA B C 1
ATOM 3438 O O . ALA B 1 183 ? 18.797 18.094 13.109 1 94.56 183 ALA B O 1
ATOM 3439 N N . LEU B 1 184 ? 20.875 17.75 12.297 1 95.88 184 LEU B N 1
ATOM 3440 C CA . LEU B 1 184 ? 20.734 16.297 12.258 1 95.88 184 LEU B CA 1
ATOM 3441 C C . LEU B 1 184 ? 20.484 15.742 13.656 1 95.88 184 LEU B C 1
ATOM 3443 O O . LEU B 1 184 ? 19.547 14.961 13.867 1 95.88 184 LEU B O 1
ATOM 3447 N N . PRO B 1 185 ? 21.266 16.172 14.648 1 95.88 185 PRO B N 1
ATOM 3448 C CA . PRO B 1 185 ? 20.984 15.688 16 1 95.88 185 PRO B CA 1
ATOM 3449 C C . PRO B 1 185 ? 19.625 16.125 16.516 1 95.88 185 PRO B C 1
ATOM 3451 O O . PRO B 1 185 ? 18.938 15.375 17.219 1 95.88 185 PRO B O 1
ATOM 3454 N N . LEU B 1 186 ? 19.219 17.328 16.172 1 93.38 186 LEU B N 1
ATOM 3455 C CA . LEU B 1 186 ? 17.922 17.828 16.609 1 93.38 186 LEU B CA 1
ATOM 3456 C C . LEU B 1 186 ? 16.781 17.094 15.922 1 93.38 186 LEU B C 1
ATOM 3458 O O . LEU B 1 186 ? 15.695 16.953 16.484 1 93.38 186 LEU B O 1
ATOM 3462 N N . ALA B 1 187 ? 17.047 16.531 14.797 1 93.44 187 ALA B N 1
ATOM 3463 C CA . ALA B 1 187 ? 16.016 15.852 14.016 1 93.44 187 ALA B CA 1
ATOM 3464 C C . ALA B 1 187 ? 16.062 14.344 14.234 1 93.44 187 ALA B C 1
ATOM 3466 O O . ALA B 1 187 ? 15.336 13.594 13.578 1 93.44 187 ALA B O 1
ATOM 3467 N N . ALA B 1 188 ? 16.859 13.859 15.109 1 93.38 188 ALA B N 1
ATOM 3468 C CA . ALA B 1 188 ? 17.094 12.438 15.32 1 93.38 188 ALA B CA 1
ATOM 3469 C C . ALA B 1 188 ? 15.789 11.703 15.625 1 93.38 188 ALA B C 1
ATOM 3471 O O . ALA B 1 188 ? 15.555 10.609 15.102 1 93.38 188 ALA B O 1
ATOM 3472 N N . PRO B 1 189 ? 14.891 12.289 16.391 1 89.88 189 PRO B N 1
ATOM 3473 C CA . PRO B 1 189 ? 13.625 11.586 16.609 1 89.88 189 PRO B CA 1
ATOM 3474 C C . PRO B 1 189 ? 12.805 11.422 15.336 1 89.88 189 PRO B C 1
ATOM 3476 O O . PRO B 1 189 ? 12.188 10.375 15.133 1 89.88 189 PRO B O 1
ATOM 3479 N N . GLY B 1 190 ? 12.867 12.453 14.562 1 91.12 190 GLY B N 1
ATOM 3480 C CA . GLY B 1 190 ? 12.195 12.352 13.273 1 91.12 190 GLY B CA 1
ATOM 3481 C C . GLY B 1 190 ? 12.82 11.32 12.352 1 91.12 190 GLY B C 1
ATOM 3482 O O . GLY B 1 190 ? 12.109 10.555 11.695 1 91.12 190 GLY B O 1
ATOM 3483 N N . T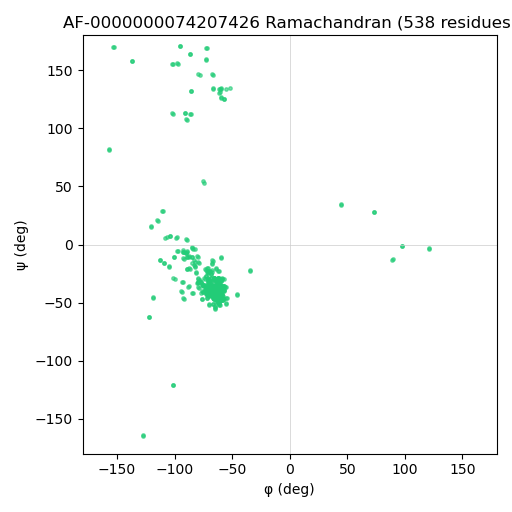HR B 1 191 ? 14.109 11.32 12.383 1 94.62 191 THR B N 1
ATOM 3484 C CA . THR B 1 191 ? 14.836 10.359 11.555 1 94.62 191 THR B CA 1
ATOM 3485 C C . THR B 1 191 ? 14.531 8.93 12 1 94.62 191 THR B C 1
ATOM 3487 O O . THR B 1 191 ? 14.297 8.055 11.172 1 94.62 191 THR B O 1
ATOM 3490 N N . ALA B 1 192 ? 14.523 8.75 13.281 1 92.5 192 ALA B N 1
ATOM 3491 C CA . ALA B 1 192 ? 14.195 7.43 13.812 1 92.5 192 ALA B CA 1
ATOM 3492 C C . ALA B 1 192 ? 12.789 7.012 13.422 1 92.5 192 ALA B C 1
ATOM 3494 O O . ALA B 1 192 ? 12.562 5.871 13.008 1 92.5 192 ALA B O 1
ATOM 3495 N N . SER B 1 193 ? 11.883 7.926 13.492 1 90.31 193 SER B N 1
ATOM 3496 C CA . SER B 1 193 ? 10.5 7.641 13.125 1 90.31 193 SER B CA 1
ATOM 3497 C C . SER B 1 193 ? 10.383 7.297 11.648 1 90.31 193 SER B C 1
ATOM 3499 O O . SER B 1 193 ? 9.719 6.324 11.281 1 90.31 193 SER B O 1
ATOM 3501 N N . ALA B 1 194 ? 11.039 8.125 10.883 1 93.06 194 ALA B N 1
ATOM 3502 C CA . ALA B 1 194 ? 11.008 7.895 9.445 1 93.06 194 ALA B CA 1
ATOM 3503 C C . ALA B 1 194 ? 11.641 6.555 9.086 1 93.06 194 ALA B C 1
ATOM 3505 O O . ALA B 1 194 ? 11.148 5.844 8.203 1 93.06 194 ALA B O 1
ATOM 3506 N N . ALA B 1 195 ? 12.672 6.234 9.758 1 94.62 195 ALA B N 1
ATOM 3507 C CA . ALA B 1 195 ? 13.383 4.984 9.492 1 94.62 195 ALA B CA 1
ATOM 3508 C C . ALA B 1 195 ? 12.531 3.777 9.875 1 94.62 195 ALA B C 1
ATOM 3510 O O . ALA B 1 195 ? 12.508 2.777 9.156 1 94.62 195 ALA B O 1
ATOM 3511 N N . VAL B 1 196 ? 11.891 3.857 10.977 1 92.06 196 VAL B N 1
ATOM 3512 C CA . VAL B 1 196 ? 11.047 2.756 11.422 1 92.06 196 VAL B CA 1
ATOM 3513 C C . VAL B 1 196 ? 9.914 2.535 10.422 1 92.06 196 VAL B C 1
ATOM 3515 O O . VAL B 1 196 ? 9.625 1.397 10.039 1 92.06 196 VAL B O 1
ATOM 3518 N N . LEU B 1 197 ? 9.352 3.611 10.016 1 90.94 197 LEU B N 1
ATOM 3519 C CA . LEU B 1 197 ? 8.266 3.51 9.055 1 90.94 197 LEU B CA 1
ATOM 3520 C C . LEU B 1 197 ? 8.758 2.932 7.73 1 90.94 197 LEU B C 1
ATOM 3522 O O . LEU B 1 197 ? 8.094 2.078 7.137 1 90.94 197 LEU B O 1
ATOM 3526 N N . ALA B 1 198 ? 9.906 3.352 7.324 1 94.25 198 ALA B N 1
ATOM 3527 C CA . ALA B 1 198 ? 10.5 2.838 6.09 1 94.25 198 ALA B CA 1
ATOM 3528 C C . ALA B 1 198 ? 10.789 1.344 6.203 1 94.25 198 ALA B C 1
ATOM 3530 O O . ALA B 1 198 ? 10.547 0.586 5.258 1 94.25 198 ALA B O 1
ATOM 3531 N N . PHE B 1 199 ? 11.281 0.965 7.297 1 94.62 199 PHE B N 1
ATOM 3532 C CA . PHE B 1 199 ? 11.57 -0.447 7.523 1 94.62 199 PHE B CA 1
ATOM 3533 C C . PHE B 1 199 ? 10.289 -1.273 7.473 1 94.62 199 PHE B C 1
ATOM 3535 O O . PHE B 1 199 ? 10.258 -2.35 6.871 1 94.62 199 PHE B O 1
ATOM 3542 N N . ILE B 1 200 ? 9.289 -0.803 8.117 1 92.81 200 ILE B N 1
ATOM 3543 C CA . ILE B 1 200 ? 8.016 -1.511 8.141 1 92.81 200 ILE B CA 1
ATOM 3544 C C . ILE B 1 200 ? 7.477 -1.66 6.715 1 92.81 200 ILE B C 1
ATOM 3546 O O . ILE B 1 200 ? 6.98 -2.725 6.34 1 92.81 200 ILE B O 1
ATOM 3550 N N . PHE B 1 201 ? 7.633 -0.656 5.953 1 92.69 201 PHE B N 1
ATOM 3551 C CA . PHE B 1 201 ? 7.191 -0.714 4.562 1 92.69 201 PHE B CA 1
ATOM 3552 C C . PHE B 1 201 ? 7.977 -1.766 3.789 1 92.69 201 PHE B C 1
ATOM 3554 O O . PHE B 1 201 ? 7.402 -2.514 2.992 1 92.69 201 PHE B O 1
ATOM 3561 N N . SER B 1 202 ? 9.203 -1.78 4.027 1 96.25 202 SER B N 1
ATOM 3562 C CA . SER B 1 202 ? 10.047 -2.768 3.357 1 96.25 202 SER B CA 1
ATOM 3563 C C . SER B 1 202 ? 9.695 -4.184 3.801 1 96.25 202 SER B C 1
ATOM 3565 O O . SER B 1 202 ? 9.539 -5.078 2.969 1 96.25 202 SER B O 1
ATOM 3567 N N . TRP B 1 203 ? 9.531 -4.328 5.059 1 96.25 203 TRP B N 1
ATOM 3568 C CA . TRP B 1 203 ? 9.203 -5.633 5.625 1 96.25 203 TRP B CA 1
ATOM 3569 C C . TRP B 1 203 ? 7.895 -6.164 5.055 1 96.25 203 TRP B C 1
ATOM 3571 O O . TRP B 1 203 ? 7.773 -7.359 4.773 1 96.25 203 TRP B O 1
ATOM 3581 N N . ASN B 1 204 ? 6.988 -5.277 4.812 1 94.31 204 ASN B N 1
ATOM 3582 C CA . ASN B 1 204 ? 5.645 -5.648 4.387 1 94.31 204 ASN B CA 1
ATOM 3583 C C . ASN B 1 204 ? 5.543 -5.75 2.869 1 94.31 204 ASN B C 1
ATOM 3585 O O . ASN B 1 204 ? 4.535 -6.23 2.34 1 94.31 204 ASN B O 1
ATOM 3589 N N . ASN B 1 205 ? 6.531 -5.301 2.232 1 94.94 205 ASN B N 1
ATOM 3590 C CA . ASN B 1 205 ? 6.438 -5.27 0.777 1 94.94 205 ASN B CA 1
ATOM 3591 C C . ASN B 1 205 ? 6.254 -6.668 0.194 1 94.94 205 ASN B C 1
ATOM 3593 O O . ASN B 1 205 ? 6.996 -7.59 0.538 1 94.94 205 ASN B O 1
ATOM 3597 N N . PHE B 1 206 ? 5.352 -6.824 -0.694 1 95.19 206 PHE B N 1
ATOM 3598 C CA . PHE B 1 206 ? 4.992 -8.102 -1.302 1 95.19 206 PHE B CA 1
ATOM 3599 C C . PHE B 1 206 ? 5.234 -8.07 -2.807 1 95.19 206 PHE B C 1
ATOM 3601 O O . PHE B 1 206 ? 5.953 -8.914 -3.342 1 95.19 206 PHE B O 1
ATOM 3608 N N . ILE B 1 207 ? 4.82 -7.02 -3.441 1 93.94 207 ILE B N 1
ATOM 3609 C CA . ILE B 1 207 ? 4.707 -6.996 -4.895 1 93.94 207 ILE B CA 1
ATOM 3610 C C . ILE B 1 207 ? 6.098 -6.973 -5.523 1 93.94 207 ILE B C 1
ATOM 3612 O O . ILE B 1 207 ? 6.359 -7.688 -6.496 1 93.94 207 ILE B O 1
ATOM 3616 N N . PHE B 1 208 ? 7.02 -6.25 -4.992 1 95.38 208 PHE B N 1
ATOM 3617 C CA . PHE B 1 208 ? 8.352 -6.168 -5.578 1 95.38 208 PHE B CA 1
ATOM 3618 C C . PHE B 1 208 ? 9.07 -7.512 -5.492 1 95.38 208 PHE B C 1
ATOM 3620 O O . PHE B 1 208 ? 9.648 -7.977 -6.473 1 95.38 208 PHE B O 1
ATOM 3627 N N . ALA B 1 209 ? 8.938 -8.055 -4.34 1 96 209 ALA B N 1
ATOM 3628 C CA . ALA B 1 209 ? 9.617 -9.328 -4.145 1 96 209 ALA B CA 1
ATOM 3629 C C . ALA B 1 209 ? 8.969 -10.43 -4.98 1 96 209 ALA B C 1
ATOM 3631 O O . ALA B 1 209 ? 9.656 -11.32 -5.488 1 96 209 ALA B O 1
ATOM 3632 N N . LEU B 1 210 ? 7.684 -10.383 -5.074 1 95.56 210 LEU B N 1
ATOM 3633 C CA . LEU B 1 210 ? 7 -11.398 -5.867 1 95.56 210 LEU B CA 1
ATOM 3634 C C . LEU B 1 210 ? 7.508 -11.398 -7.309 1 95.56 210 LEU B C 1
ATOM 3636 O O . LEU B 1 210 ? 7.66 -12.461 -7.918 1 95.56 210 LEU B O 1
ATOM 3640 N N . ILE B 1 211 ? 7.801 -10.242 -7.773 1 94.56 211 ILE B N 1
ATOM 3641 C CA . ILE B 1 211 ? 8.125 -10.086 -9.188 1 94.56 211 ILE B CA 1
ATOM 3642 C C . ILE B 1 211 ? 9.633 -10.188 -9.391 1 94.56 211 ILE B C 1
ATOM 3644 O O . ILE B 1 211 ? 10.102 -10.75 -10.383 1 94.56 211 ILE B O 1
ATOM 3648 N N . LEU B 1 212 ? 10.438 -9.758 -8.445 1 96.19 212 LEU B N 1
ATOM 3649 C CA . LEU B 1 212 ? 11.852 -9.539 -8.711 1 96.19 212 LEU B CA 1
ATOM 3650 C C . LEU B 1 212 ? 12.711 -10.539 -7.941 1 96.19 212 LEU B C 1
ATOM 3652 O O . LEU B 1 212 ? 13.898 -10.688 -8.227 1 96.19 212 LEU B O 1
ATOM 3656 N N . ALA B 1 213 ? 12.117 -11.234 -6.992 1 97.12 213 ALA B N 1
ATOM 3657 C CA . ALA B 1 213 ? 12.898 -12.18 -6.195 1 97.12 213 ALA B CA 1
ATOM 3658 C C . ALA B 1 213 ? 12.969 -13.539 -6.871 1 97.12 213 ALA B C 1
ATOM 3660 O O . ALA B 1 213 ? 12.273 -13.797 -7.852 1 97.12 213 ALA B O 1
ATOM 3661 N N . ASP B 1 214 ? 13.852 -14.383 -6.484 1 96.44 214 ASP B N 1
ATOM 3662 C CA . ASP B 1 214 ? 13.898 -15.797 -6.816 1 96.44 214 ASP B CA 1
ATOM 3663 C C . ASP B 1 214 ? 14.016 -16.656 -5.555 1 96.44 214 ASP B C 1
ATOM 3665 O O . ASP B 1 214 ? 13.68 -16.203 -4.457 1 96.44 214 ASP B O 1
ATOM 3669 N N . GLU B 1 215 ? 14.367 -17.859 -5.664 1 95.81 215 GLU B N 1
ATOM 3670 C CA . GLU B 1 215 ? 14.383 -18.781 -4.531 1 95.81 215 GLU B CA 1
ATOM 3671 C C . GLU B 1 215 ? 15.414 -18.359 -3.492 1 95.81 215 GLU B C 1
ATOM 3673 O O . GLU B 1 215 ? 15.227 -18.578 -2.295 1 95.81 215 GLU B O 1
ATOM 3678 N N . ARG B 1 216 ? 16.484 -17.703 -3.945 1 97.5 216 ARG B N 1
ATOM 3679 C CA . ARG B 1 216 ? 17.578 -17.344 -3.055 1 97.5 216 ARG B CA 1
ATOM 3680 C C . ARG B 1 216 ? 17.25 -16.062 -2.283 1 97.5 216 ARG B C 1
ATOM 3682 O O . ARG B 1 216 ? 17.734 -15.867 -1.168 1 97.5 216 ARG B O 1
ATOM 3689 N N . THR B 1 217 ? 16.344 -15.25 -2.857 1 98.56 217 THR B N 1
ATOM 3690 C CA . THR B 1 217 ? 16.125 -13.938 -2.275 1 98.56 217 THR B CA 1
ATOM 3691 C C . THR B 1 217 ? 14.68 -13.766 -1.843 1 98.56 217 THR B C 1
ATOM 3693 O O . THR B 1 217 ? 14.227 -12.648 -1.575 1 98.56 217 THR B O 1
ATOM 3696 N N . VAL B 1 218 ? 14.008 -14.859 -1.767 1 98.38 218 VAL B N 1
ATOM 3697 C CA . VAL B 1 218 ? 12.594 -14.836 -1.435 1 98.38 218 VAL B CA 1
ATOM 3698 C C . VAL B 1 218 ? 12.391 -14.188 -0.064 1 98.38 218 VAL B C 1
ATOM 3700 O O . VAL B 1 218 ? 13.148 -14.461 0.872 1 98.38 218 VAL B O 1
ATOM 3703 N N . THR B 1 219 ? 11.406 -13.273 0.039 1 98.38 219 THR B N 1
ATOM 3704 C CA . THR B 1 219 ? 11.094 -12.594 1.294 1 98.38 219 THR B CA 1
ATOM 3705 C C . THR B 1 219 ? 9.953 -13.305 2.02 1 98.38 219 THR B C 1
ATOM 3707 O O . THR B 1 219 ? 9.305 -14.195 1.459 1 98.38 219 THR B O 1
ATOM 3710 N N . MET B 1 220 ? 9.727 -12.898 3.23 1 97.25 220 MET B N 1
ATOM 3711 C CA . MET B 1 220 ? 8.734 -13.547 4.09 1 97.25 220 MET B CA 1
ATOM 3712 C C . MET B 1 220 ? 7.336 -13.422 3.498 1 97.25 220 MET B C 1
ATOM 3714 O O . MET B 1 220 ? 6.59 -14.406 3.457 1 97.25 220 MET B O 1
ATOM 3718 N N . PRO B 1 221 ? 6.906 -12.242 2.994 1 96.75 221 PRO B N 1
ATOM 3719 C CA . PRO B 1 221 ? 5.562 -12.156 2.418 1 96.75 221 PRO B CA 1
ATOM 3720 C C . PRO B 1 221 ? 5.367 -13.102 1.235 1 96.75 221 PRO B C 1
ATOM 3722 O O . PRO B 1 221 ? 4.32 -13.742 1.118 1 96.75 221 PRO B O 1
ATOM 3725 N N . VAL B 1 222 ? 6.391 -13.219 0.415 1 96.69 222 VAL B N 1
ATOM 3726 C CA . VAL B 1 222 ? 6.285 -14.078 -0.759 1 96.69 222 VAL B CA 1
ATOM 3727 C C . VAL B 1 222 ? 6.273 -15.547 -0.327 1 96.69 222 VAL B C 1
ATOM 3729 O O . VAL B 1 222 ? 5.543 -16.359 -0.897 1 96.69 222 VAL B O 1
ATOM 3732 N N . LEU B 1 223 ? 7.098 -15.859 0.689 1 96.44 223 LEU B N 1
ATOM 3733 C CA . LEU B 1 223 ? 7.082 -17.234 1.199 1 96.44 223 LEU B CA 1
ATOM 3734 C C . LEU B 1 223 ? 5.707 -17.594 1.744 1 96.44 223 LEU B C 1
ATOM 3736 O O . LEU B 1 223 ? 5.207 -18.688 1.502 1 96.44 223 LEU B O 1
ATOM 3740 N N . LEU B 1 224 ? 5.121 -16.703 2.484 1 95 224 LEU B N 1
ATOM 3741 C CA . LEU B 1 224 ? 3.789 -16.938 3.033 1 95 224 LEU B CA 1
ATOM 3742 C C . LEU B 1 224 ? 2.771 -17.156 1.92 1 95 224 LEU B C 1
ATOM 3744 O O . LEU B 1 224 ? 1.912 -18.031 2.021 1 95 224 LEU B O 1
ATOM 3748 N N . PHE B 1 225 ? 2.875 -16.422 0.903 1 94.44 225 PHE B N 1
ATOM 3749 C CA . PHE B 1 225 ? 2.01 -16.578 -0.26 1 94.44 225 PHE B CA 1
ATOM 3750 C C . PHE B 1 225 ? 2.18 -17.969 -0.882 1 94.44 225 PHE B C 1
ATOM 3752 O O . PHE B 1 225 ? 1.195 -18.609 -1.239 1 94.44 225 PHE B O 1
ATOM 3759 N N . ASN B 1 226 ? 3.365 -18.344 -1.017 1 92.81 226 ASN B N 1
ATOM 3760 C CA . ASN B 1 226 ? 3.639 -19.656 -1.564 1 92.81 226 ASN B CA 1
ATOM 3761 C C . ASN B 1 226 ? 3.033 -20.766 -0.698 1 92.81 226 ASN B C 1
ATOM 3763 O O . ASN B 1 226 ? 2.547 -21.766 -1.216 1 92.81 226 ASN B O 1
ATOM 3767 N N . PHE B 1 227 ? 3.033 -20.516 0.553 1 91.5 227 PHE B N 1
ATOM 3768 C CA . PHE B 1 227 ? 2.488 -21.5 1.48 1 91.5 227 PHE B CA 1
ATOM 3769 C C . PHE B 1 227 ? 0.973 -21.594 1.342 1 91.5 227 PHE B C 1
ATOM 3771 O O . PHE B 1 227 ? 0.385 -22.656 1.583 1 91.5 227 PHE B O 1
ATOM 3778 N N . MET B 1 228 ? 0.322 -20.578 0.992 1 88.94 228 MET B N 1
ATOM 3779 C CA . MET B 1 228 ? -1.132 -20.547 0.863 1 88.94 228 MET B CA 1
ATOM 3780 C C . MET B 1 228 ? -1.592 -21.484 -0.25 1 88.94 228 MET B C 1
ATOM 3782 O O . MET B 1 228 ? -2.695 -22.031 -0.192 1 88.94 228 MET B O 1
ATOM 3786 N N . SER B 1 229 ? -0.75 -21.656 -1.271 1 79.38 229 SER B N 1
ATOM 3787 C CA . SER B 1 229 ? -1.107 -22.547 -2.367 1 79.38 229 SER B CA 1
ATOM 3788 C C . SER B 1 229 ? -1.234 -23.984 -1.884 1 79.38 229 SER B C 1
ATOM 3790 O O . SER B 1 229 ? -1.902 -24.797 -2.52 1 79.38 229 SER B O 1
ATOM 3792 N N . TYR B 1 230 ? -0.62 -24.297 -0.734 1 77.62 230 TYR B N 1
ATOM 3793 C CA . TYR B 1 230 ? -0.685 -25.641 -0.176 1 77.62 230 TYR B CA 1
ATOM 3794 C C . TYR B 1 230 ? -1.446 -25.641 1.144 1 77.62 230 TYR B C 1
ATOM 3796 O O . TYR B 1 230 ? -1.288 -26.562 1.954 1 77.62 230 TYR B O 1
ATOM 3804 N N . ALA B 1 231 ? -2.176 -24.688 1.333 1 73.88 231 ALA B N 1
ATOM 3805 C CA . ALA B 1 231 ? -2.828 -24.453 2.619 1 73.88 231 ALA B CA 1
ATOM 3806 C C . ALA B 1 231 ? -3.777 -25.594 2.967 1 73.88 231 ALA B C 1
ATOM 3808 O O . ALA B 1 231 ? -3.893 -25.984 4.133 1 73.88 231 ALA B O 1
ATOM 3809 N N . SER B 1 232 ? -4.328 -26.156 2.027 1 74.19 232 SER B N 1
ATOM 3810 C CA . SER B 1 232 ? -5.348 -27.156 2.287 1 74.19 232 SER B CA 1
ATOM 3811 C C . SER B 1 232 ? -4.785 -28.312 3.104 1 74.19 232 SER B C 1
ATOM 3813 O O . SER B 1 232 ? -5.527 -29.016 3.791 1 74.19 232 SER B O 1
ATOM 3815 N N . THR B 1 233 ? -3.566 -28.297 3.197 1 78.06 233 THR B N 1
ATOM 3816 C CA . THR B 1 233 ? -2.967 -29.453 3.867 1 78.06 233 THR B CA 1
ATOM 3817 C C . THR B 1 233 ? -2.414 -29.047 5.23 1 78.06 233 THR B C 1
ATOM 3819 O O . THR B 1 233 ? -2.197 -29.906 6.094 1 78.06 233 THR B O 1
ATOM 3822 N N . ASP B 1 234 ? -2.248 -27.828 5.465 1 91.5 234 ASP B N 1
ATOM 3823 C CA . ASP B 1 234 ? -1.602 -27.438 6.711 1 91.5 234 ASP B CA 1
ATOM 3824 C C . ASP B 1 234 ? -1.973 -26 7.09 1 91.5 234 ASP B C 1
ATOM 3826 O O . ASP B 1 234 ? -1.133 -25.109 7.031 1 91.5 234 ASP B O 1
ATOM 3830 N N . TRP B 1 235 ? -3.115 -25.953 7.676 1 93.88 235 TRP B N 1
ATOM 3831 C CA . TRP B 1 235 ? -3.6 -24.641 8.086 1 93.88 235 TRP B CA 1
ATOM 3832 C C . TRP B 1 235 ? -2.861 -24.156 9.328 1 93.88 235 TRP B C 1
ATOM 3834 O O . TRP B 1 235 ? -2.543 -22.969 9.445 1 93.88 235 TRP B O 1
ATOM 3844 N N . GLY B 1 236 ? -2.627 -25.016 10.234 1 94.5 236 GLY B N 1
ATOM 3845 C CA . GLY B 1 236 ? -1.895 -24.656 11.438 1 94.5 236 GLY B CA 1
ATOM 3846 C C . GLY B 1 236 ? -0.519 -24.078 11.148 1 94.5 236 GLY B C 1
ATOM 3847 O O . GLY B 1 236 ? -0.132 -23.062 11.719 1 94.5 236 GLY B O 1
ATOM 3848 N N . GLY B 1 237 ? 0.178 -24.797 10.25 1 94.5 237 GLY B N 1
ATOM 3849 C CA . GLY B 1 237 ? 1.491 -24.312 9.852 1 94.5 237 GLY B CA 1
ATOM 3850 C C . GLY B 1 237 ? 1.453 -22.938 9.195 1 94.5 237 GLY B C 1
ATOM 3851 O O . GLY B 1 237 ? 2.303 -22.094 9.469 1 94.5 237 GLY B O 1
ATOM 3852 N N . LEU B 1 238 ? 0.495 -22.781 8.336 1 95.31 238 LEU B N 1
ATOM 3853 C CA . LEU B 1 238 ? 0.336 -21.5 7.664 1 95.31 238 LEU B CA 1
ATOM 3854 C C . LEU B 1 238 ? 0.062 -20.391 8.672 1 95.31 238 LEU B C 1
ATOM 3856 O O . LEU B 1 238 ? 0.638 -19.297 8.578 1 95.31 238 LEU B O 1
ATOM 3860 N N . MET B 1 239 ? -0.76 -20.688 9.68 1 96.5 239 MET B N 1
ATOM 3861 C CA . MET B 1 239 ? -1.08 -19.703 10.711 1 96.5 239 MET B CA 1
ATOM 3862 C C . MET B 1 239 ? 0.141 -19.406 11.57 1 96.5 239 MET B C 1
ATOM 3864 O O . MET B 1 239 ? 0.35 -18.266 11.984 1 96.5 239 MET B O 1
ATOM 3868 N N . ALA B 1 240 ? 0.901 -20.375 11.797 1 96.62 240 ALA B N 1
ATOM 3869 C CA . ALA B 1 240 ? 2.135 -20.172 12.555 1 96.62 240 ALA B CA 1
ATOM 3870 C C . ALA B 1 240 ? 3.111 -19.281 11.797 1 96.62 240 ALA B C 1
ATOM 3872 O O . ALA B 1 240 ? 3.695 -18.359 12.383 1 96.62 240 ALA B O 1
ATOM 3873 N N . ALA B 1 241 ? 3.287 -19.578 10.523 1 95.94 241 ALA B N 1
ATOM 3874 C CA . ALA B 1 241 ? 4.164 -18.75 9.695 1 95.94 241 ALA B CA 1
ATOM 3875 C C . ALA B 1 241 ? 3.684 -17.312 9.648 1 95.94 241 ALA B C 1
ATOM 3877 O O . ALA B 1 241 ? 4.484 -16.375 9.766 1 95.94 241 ALA B O 1
ATOM 3878 N N . ALA B 1 242 ? 2.416 -17.109 9.508 1 96 242 ALA B N 1
ATOM 3879 C CA . ALA B 1 242 ? 1.831 -15.773 9.477 1 96 242 ALA B CA 1
ATOM 3880 C C . ALA B 1 242 ? 2.043 -15.055 10.805 1 96 242 ALA B C 1
ATOM 3882 O O . ALA B 1 242 ? 2.312 -13.852 10.836 1 96 242 ALA B O 1
ATOM 3883 N N . THR B 1 243 ? 1.923 -15.727 11.875 1 96.12 243 THR B N 1
ATOM 3884 C CA . THR B 1 243 ? 2.139 -15.164 13.203 1 96.12 243 THR B CA 1
ATOM 3885 C C . THR B 1 243 ? 3.58 -14.688 13.359 1 96.12 243 THR B C 1
ATOM 3887 O O . THR B 1 243 ? 3.82 -13.57 13.82 1 96.12 243 THR B O 1
ATOM 3890 N N . LEU B 1 244 ? 4.449 -15.484 12.93 1 96.06 244 LEU B N 1
ATOM 3891 C CA . LEU B 1 244 ? 5.859 -15.125 13.031 1 96.06 244 LEU B CA 1
ATOM 3892 C C . LEU B 1 244 ? 6.176 -13.914 12.164 1 96.06 244 LEU B C 1
ATOM 3894 O O . LEU B 1 244 ? 6.996 -13.07 12.539 1 96.06 244 LEU B O 1
ATOM 3898 N N . MET B 1 245 ? 5.559 -13.844 11.023 1 95.25 245 MET B N 1
ATOM 3899 C CA . MET B 1 245 ? 5.738 -12.719 10.117 1 95.25 245 MET B CA 1
ATOM 3900 C C . MET B 1 245 ? 5.273 -11.422 10.766 1 95.25 245 MET B C 1
ATOM 3902 O O . MET B 1 245 ? 5.805 -10.344 10.469 1 95.25 245 MET B O 1
ATOM 3906 N N . THR B 1 246 ? 4.336 -11.5 11.641 1 93.25 246 THR B N 1
ATOM 3907 C CA . THR B 1 246 ? 3.715 -10.336 12.242 1 93.25 246 THR B CA 1
ATOM 3908 C C . THR B 1 246 ? 4.562 -9.812 13.406 1 93.25 246 THR B C 1
ATOM 3910 O O . THR B 1 246 ? 4.508 -8.625 13.734 1 93.25 246 THR B O 1
ATOM 3913 N N . VAL B 1 247 ? 5.422 -10.547 13.953 1 91.56 247 VAL B N 1
ATOM 3914 C CA . VAL B 1 247 ? 6.145 -10.258 15.188 1 91.56 247 VAL B CA 1
ATOM 3915 C C . VAL B 1 247 ? 7.043 -9.039 14.992 1 91.56 247 VAL B C 1
ATOM 3917 O O . VAL B 1 247 ? 7.004 -8.094 15.781 1 91.56 247 VAL B O 1
ATOM 3920 N N . PRO B 1 248 ? 7.805 -8.938 13.898 1 90.75 248 PRO B N 1
ATOM 3921 C CA . PRO B 1 248 ? 8.688 -7.781 13.75 1 90.75 248 PRO B CA 1
ATOM 3922 C C . PRO B 1 248 ? 7.93 -6.461 13.656 1 90.75 248 PRO B C 1
ATOM 3924 O O . PRO B 1 248 ? 8.391 -5.441 14.172 1 90.75 248 PRO B O 1
ATOM 3927 N N . VAL B 1 249 ? 6.848 -6.527 13 1 87.56 249 VAL B N 1
ATOM 3928 C CA . VAL B 1 249 ? 6.043 -5.32 12.859 1 87.56 249 VAL B CA 1
ATOM 3929 C C . VAL B 1 249 ? 5.48 -4.906 14.211 1 87.56 249 VAL B C 1
ATOM 3931 O O . VAL B 1 249 ? 5.484 -3.721 14.562 1 87.56 249 VAL B O 1
ATOM 3934 N N . LEU B 1 250 ? 5.035 -5.859 15.008 1 83.19 250 LEU B N 1
ATOM 3935 C CA . LEU B 1 250 ? 4.523 -5.578 16.344 1 83.19 250 LEU B CA 1
ATOM 3936 C C . LEU B 1 250 ? 5.617 -5 17.234 1 83.19 250 LEU B C 1
ATOM 3938 O O . LEU B 1 250 ? 5.371 -4.059 18 1 83.19 250 LEU B O 1
ATOM 3942 N N . LEU B 1 251 ? 6.762 -5.512 17.094 1 85.44 251 LEU B N 1
ATOM 3943 C CA . LEU B 1 251 ? 7.895 -5.012 17.859 1 85.44 251 LEU B CA 1
ATOM 3944 C C . LEU B 1 251 ? 8.258 -3.594 17.438 1 85.44 251 LEU B C 1
ATOM 3946 O O . LEU B 1 251 ? 8.531 -2.74 18.281 1 85.44 251 LEU B O 1
ATOM 3950 N N . ALA B 1 252 ? 8.266 -3.385 16.141 1 82.75 252 ALA B N 1
ATOM 3951 C CA . ALA B 1 252 ? 8.562 -2.047 15.641 1 82.75 252 ALA B CA 1
ATOM 3952 C C . ALA B 1 252 ? 7.512 -1.04 16.094 1 82.75 252 ALA B C 1
ATOM 3954 O O . ALA B 1 252 ? 7.844 0.1 16.438 1 82.75 252 ALA B O 1
ATOM 3955 N N . ALA B 1 253 ? 6.293 -1.468 16.125 1 74 253 ALA B N 1
ATOM 3956 C CA . ALA B 1 253 ? 5.199 -0.608 16.578 1 74 253 ALA B CA 1
ATOM 3957 C C . ALA B 1 253 ? 5.336 -0.269 18.062 1 74 253 ALA B C 1
ATOM 3959 O O . ALA B 1 253 ? 5.117 0.875 18.469 1 74 253 ALA B O 1
ATOM 3960 N N . ILE B 1 254 ? 5.68 -1.211 18.844 1 75.25 254 ILE B N 1
ATOM 3961 C CA . ILE B 1 254 ? 5.781 -1.038 20.281 1 75.25 254 ILE B CA 1
ATOM 3962 C C . ILE B 1 254 ? 6.98 -0.15 20.625 1 75.25 254 ILE B C 1
ATOM 3964 O O . ILE B 1 254 ? 6.883 0.738 21.469 1 75.25 254 ILE B O 1
ATOM 3968 N N . PHE B 1 255 ? 8.008 -0.346 19.922 1 74.62 255 PHE B N 1
ATOM 3969 C CA . PHE B 1 255 ? 9.227 0.385 20.25 1 74.62 255 PHE B CA 1
ATOM 3970 C C . PHE B 1 255 ? 9.25 1.74 19.562 1 74.62 255 PHE B C 1
ATOM 3972 O O . PHE B 1 255 ? 9.945 2.656 20 1 74.62 255 PHE B O 1
ATOM 3979 N N . GLY B 1 256 ? 8.414 1.795 18.484 1 70.69 256 GLY B N 1
ATOM 3980 C CA . GLY B 1 256 ? 8.414 3.031 17.703 1 70.69 256 GLY B CA 1
ATOM 3981 C C . GLY B 1 256 ? 7.277 3.963 18.078 1 70.69 256 GLY B C 1
ATOM 3982 O O . GLY B 1 256 ? 7.105 5.02 17.469 1 70.69 256 GLY B O 1
ATOM 3983 N N . GLN B 1 257 ? 6.445 3.441 18.953 1 66.06 257 GLN B N 1
ATOM 3984 C CA . GLN B 1 257 ? 5.223 4.16 19.312 1 66.06 257 GLN B CA 1
ATOM 3985 C C . GLN B 1 257 ? 5.512 5.633 19.578 1 66.06 257 GLN B C 1
ATOM 3987 O O . GLN B 1 257 ? 4.762 6.508 19.141 1 66.06 257 GLN B O 1
ATOM 3992 N N . ARG B 1 258 ? 6.496 5.918 20.234 1 63.22 258 ARG B N 1
ATOM 3993 C CA . ARG B 1 258 ? 6.77 7.32 20.547 1 63.22 258 ARG B CA 1
ATOM 3994 C C . ARG B 1 258 ? 7.129 8.094 19.281 1 63.22 258 ARG B C 1
ATOM 3996 O O . ARG B 1 258 ? 6.84 9.289 19.188 1 63.22 258 ARG B O 1
ATOM 4003 N N . PHE B 1 259 ? 7.59 7.34 18.312 1 61.19 259 PHE B N 1
ATOM 4004 C CA . PHE B 1 259 ? 8.086 8 17.109 1 61.19 259 PHE B CA 1
ATOM 4005 C C . PHE B 1 259 ? 7.031 7.961 16 1 61.19 259 PHE B C 1
ATOM 4007 O O . PHE B 1 259 ? 6.98 8.859 15.164 1 61.19 259 PHE B O 1
ATOM 4014 N N . LEU B 1 260 ? 6.211 6.965 16 1 60.47 260 LEU B N 1
ATOM 4015 C CA . LEU B 1 260 ? 5.246 6.746 14.938 1 60.47 260 LEU B CA 1
ATOM 4016 C C . LEU B 1 260 ? 4.129 7.785 14.984 1 60.47 260 LEU B C 1
ATOM 4018 O O . LEU B 1 260 ? 3.684 8.273 13.945 1 60.47 260 LEU B O 1
ATOM 4022 N N . VAL B 1 261 ? 3.773 8.094 16.172 1 55.75 261 VAL B N 1
ATOM 4023 C CA . VAL B 1 261 ? 2.709 9.078 16.297 1 55.75 261 VAL B CA 1
ATOM 4024 C C . VAL B 1 261 ? 3.191 10.438 15.789 1 55.75 261 VAL B C 1
ATOM 4026 O O . VAL B 1 261 ? 2.459 11.141 15.086 1 55.75 261 VAL B O 1
ATOM 4029 N N . ALA B 1 262 ? 4.395 10.727 16.016 1 52.78 262 ALA B N 1
ATOM 4030 C CA . ALA B 1 262 ? 4.957 12.008 15.602 1 52.78 262 ALA B CA 1
ATOM 4031 C C . ALA B 1 262 ? 5.129 12.078 14.086 1 52.78 262 ALA B C 1
ATOM 4033 O O . ALA B 1 262 ? 4.84 13.102 13.469 1 52.78 262 ALA B O 1
ATOM 4034 N N . GLY B 1 263 ? 5.543 10.977 13.516 1 50.06 263 GLY B N 1
ATOM 4035 C CA . GLY B 1 263 ? 5.801 10.914 12.086 1 50.06 263 GLY B CA 1
ATOM 4036 C C . GLY B 1 263 ? 4.539 10.93 11.242 1 50.06 263 GLY B C 1
ATOM 4037 O O . GLY B 1 263 ? 4.465 11.641 10.242 1 50.06 263 GLY B O 1
ATOM 4038 N N . LEU B 1 264 ? 3.541 10.227 11.75 1 50.22 264 LEU B N 1
ATOM 4039 C CA . LEU B 1 264 ? 2.283 10.125 11.016 1 50.22 264 LEU B CA 1
ATOM 4040 C C . LEU B 1 264 ? 1.497 11.43 11.094 1 50.22 264 LEU B C 1
ATOM 4042 O O . LEU B 1 264 ? 0.798 11.797 10.148 1 50.22 264 LEU B O 1
ATOM 4046 N N . THR B 1 265 ? 1.707 12.156 12.234 1 46.09 265 THR B N 1
ATOM 4047 C CA . THR B 1 265 ? 1.016 13.422 12.461 1 46.09 265 THR B CA 1
ATOM 4048 C C . THR B 1 265 ? 1.757 14.57 11.781 1 46.09 265 THR B C 1
ATOM 4050 O O . THR B 1 265 ? 1.138 15.539 11.336 1 46.09 265 THR B O 1
ATOM 4053 N N . ALA B 1 266 ? 3.041 14.555 11.875 1 46 266 ALA B N 1
ATOM 4054 C CA . ALA B 1 266 ? 3.832 15.617 11.258 1 46 266 ALA B CA 1
ATOM 4055 C C . ALA B 1 266 ? 3.596 15.672 9.75 1 46 266 ALA B C 1
ATOM 4057 O O . ALA B 1 266 ? 3.576 16.75 9.164 1 46 266 ALA B O 1
ATOM 4058 N N . GLY B 1 267 ? 3.434 14.602 9.133 1 41.44 267 GLY B N 1
ATOM 4059 C CA . GLY B 1 267 ? 3.049 14.625 7.73 1 41.44 267 GLY B CA 1
ATOM 4060 C C . GLY B 1 267 ? 1.641 15.141 7.508 1 41.44 267 GLY B C 1
ATOM 4061 O O . GLY B 1 267 ? 1.351 15.742 6.473 1 41.44 267 GLY B O 1
ATOM 4062 N N . ALA B 1 268 ? 0.74 15.023 8.5 1 39.34 268 ALA B N 1
ATOM 4063 C CA . ALA B 1 268 ? -0.669 15.398 8.422 1 39.34 268 ALA B CA 1
ATOM 4064 C C . ALA B 1 268 ? -0.865 16.859 8.797 1 39.34 268 ALA B C 1
ATOM 4066 O O . ALA B 1 268 ? -1.792 17.516 8.312 1 39.34 268 ALA B O 1
ATOM 4067 N N . THR B 1 269 ? -0.183 17.484 9.734 1 32.69 269 THR B N 1
ATOM 4068 C CA . THR B 1 269 ? -0.488 18.781 10.328 1 32.69 269 THR B CA 1
ATOM 4069 C C . THR B 1 269 ? -0.111 19.922 9.383 1 32.69 269 THR B C 1
ATOM 4071 O O . THR B 1 269 ? -0.581 21.047 9.539 1 32.69 269 THR B O 1
ATOM 4074 N N . LYS B 1 270 ? 0.911 20.062 8.617 1 36.59 270 LYS B N 1
ATOM 4075 C CA . LYS B 1 270 ? 1.299 21.375 8.094 1 36.59 270 LYS B CA 1
ATOM 4076 C C . LYS B 1 270 ? 0.62 21.641 6.754 1 36.59 270 LYS B C 1
ATOM 4078 O O . LYS B 1 270 ? 0.952 22.625 6.074 1 36.59 270 LYS B O 1
ATOM 4083 N N . GLY B 1 271 ? -0.268 20.828 6.211 1 30.84 271 GLY B N 1
ATOM 4084 C CA . GLY B 1 271 ? -0.977 21.453 5.105 1 30.84 271 GLY B CA 1
ATOM 4085 C C . GLY B 1 271 ? -2.283 22.094 5.527 1 30.84 271 GLY B C 1
ATOM 4086 O O . GLY B 1 271 ? -2.818 21.781 6.594 1 30.84 271 GLY B O 1
#

Organism: NCBI:txid88382

Radius of gyration: 24.88 Å; Cα contacts (8 Å, |Δi|>4): 669; chains: 2; bounding box: 70×66×66 Å